Protein AF-A0A497E737-F1 (afdb_monomer_lite)

Secondary structure (DSSP, 8-state):
-----TTT----HHHHTTSSEEEE--SS--TTHHHHHHHHHHHHHTT-EEEE-TTSS-TTTT---SGGGSTTT-SEE-SSS-EEEEEEEB-S---SGGGTT---BEEEEEE--EE-TT-EEEEEBTTS-EEEEE-TTSSEEEE-S---TT----B-HHHHHHHHHHHTS-EEEEEE--SS--HHHHHHHHH-SEEEEE-TTTHHHHHTTS--SEEEEEESS-PPTT-SHHHHHHHHTT--EEEEESGGGT-HHHHTTTTEEE-SS----TT-EEE-TTSSTT--GGGTT-SS---TTHHHHHHHHT--EEEPTTPEEEEEETTTEEEEEE-TTSSEEE-TTSTT--STTHHHHHHHHHHHHS-GGGSTT-EEEEEEE-SSSS-EEEEEEEE--SS-SB-GGG-SS-TTEEEEEETTEEEEEESS-EE--TTT---EEEEESSS-SPPEEEEEEEEE-TT-BS--GGGEEEETTEEEE--TT-EE-TT-EEEEEEEETTS-SS--------------

Structure (mmCIF, N/CA/C/O backbone):
data_AF-A0A497E737-F1
#
_entry.id   AF-A0A497E737-F1
#
loop_
_atom_site.group_PDB
_atom_site.id
_atom_site.type_symbol
_atom_site.label_atom_id
_atom_site.label_alt_id
_atom_site.label_comp_id
_atom_site.label_asym_id
_atom_site.label_entity_id
_atom_site.label_seq_id
_atom_site.pdbx_PDB_ins_code
_atom_site.Cartn_x
_atom_site.Cartn_y
_atom_site.Cartn_z
_atom_site.occupancy
_atom_site.B_iso_or_equiv
_atom_site.auth_seq_id
_atom_site.auth_comp_id
_atom_site.auth_asym_id
_atom_site.auth_atom_id
_atom_site.pdbx_PDB_model_num
ATOM 1 N N . VAL A 1 1 ? 23.699 0.468 1.084 1.00 82.38 1 VAL A N 1
ATOM 2 C CA . VAL A 1 1 ? 23.969 -0.137 -0.242 1.00 82.38 1 VAL A CA 1
ATOM 3 C C . VAL A 1 1 ? 25.094 -1.130 -0.079 1.00 82.38 1 VAL A C 1
ATOM 5 O O . VAL A 1 1 ? 26.226 -0.714 0.157 1.00 82.38 1 VAL A O 1
ATOM 8 N N . ASP A 1 2 ? 24.768 -2.410 -0.197 1.00 92.19 2 ASP A N 1
ATOM 9 C CA . ASP A 1 2 ? 25.734 -3.503 -0.146 1.00 92.19 2 ASP A CA 1
ATOM 10 C C . ASP A 1 2 ? 25.898 -4.120 -1.536 1.00 92.19 2 ASP A C 1
ATOM 12 O O . ASP A 1 2 ? 24.985 -4.074 -2.358 1.00 92.19 2 ASP A O 1
ATOM 16 N N . TYR A 1 3 ? 27.074 -4.689 -1.807 1.00 91.81 3 TYR A N 1
ATOM 17 C CA . TYR A 1 3 ? 27.378 -5.335 -3.084 1.00 91.81 3 TYR A CA 1
ATOM 18 C C . TYR A 1 3 ? 27.614 -6.825 -2.882 1.00 91.81 3 TYR A C 1
ATOM 20 O O . TYR A 1 3 ? 28.436 -7.225 -2.054 1.00 91.81 3 TYR A O 1
ATOM 28 N N . TYR A 1 4 ? 26.954 -7.639 -3.705 1.00 94.50 4 TYR A N 1
ATOM 29 C CA . TYR A 1 4 ? 27.142 -9.083 -3.731 1.00 94.50 4 TYR A CA 1
ATOM 30 C C . TYR A 1 4 ? 27.588 -9.549 -5.120 1.00 94.50 4 TYR A C 1
ATOM 32 O O . TYR A 1 4 ? 26.910 -9.317 -6.119 1.00 94.50 4 TYR A O 1
ATOM 40 N N . ASP A 1 5 ? 28.721 -10.253 -5.188 1.00 94.19 5 ASP A N 1
ATOM 41 C CA . ASP A 1 5 ? 29.203 -10.864 -6.429 1.00 94.19 5 ASP A CA 1
ATOM 42 C C . ASP A 1 5 ? 28.562 -12.242 -6.638 1.00 94.19 5 ASP A C 1
ATOM 44 O O . ASP A 1 5 ? 28.997 -13.254 -6.082 1.00 94.19 5 ASP A O 1
ATOM 48 N N . THR A 1 6 ? 27.541 -12.292 -7.489 1.00 95.00 6 THR A N 1
ATOM 49 C CA . THR A 1 6 ? 26.784 -13.518 -7.789 1.00 95.00 6 THR A CA 1
ATOM 50 C C . THR A 1 6 ? 27.578 -14.562 -8.588 1.00 95.00 6 THR A C 1
ATOM 52 O O . THR A 1 6 ? 27.105 -15.677 -8.813 1.00 95.00 6 THR A O 1
ATOM 55 N N . ARG A 1 7 ? 28.820 -14.259 -8.991 1.00 94.19 7 ARG A N 1
ATOM 56 C CA . ARG A 1 7 ? 29.769 -15.231 -9.572 1.00 94.19 7 ARG A CA 1
ATOM 57 C C . ARG A 1 7 ? 30.532 -16.016 -8.506 1.00 94.19 7 ARG A C 1
ATOM 59 O O . ARG A 1 7 ? 31.161 -17.025 -8.819 1.00 94.19 7 ARG A O 1
ATOM 66 N N . ALA A 1 8 ? 30.541 -15.513 -7.272 1.00 96.38 8 ALA A N 1
ATOM 67 C CA . ALA A 1 8 ? 31.198 -16.149 -6.135 1.00 96.38 8 ALA A CA 1
ATOM 68 C C . ALA A 1 8 ? 30.223 -16.963 -5.267 1.00 96.38 8 ALA A C 1
ATOM 70 O O . ALA A 1 8 ? 30.666 -17.793 -4.471 1.00 96.38 8 ALA A O 1
ATOM 71 N N . GLY A 1 9 ? 28.916 -16.747 -5.423 1.00 97.06 9 GLY A N 1
ATOM 72 C CA . GLY A 1 9 ? 27.864 -17.483 -4.732 1.00 97.06 9 GLY A CA 1
ATOM 73 C C . GLY A 1 9 ? 26.470 -17.046 -5.172 1.00 97.06 9 GLY A C 1
ATOM 74 O O . GLY A 1 9 ? 26.323 -16.179 -6.029 1.00 97.06 9 GLY A O 1
ATOM 75 N N . THR A 1 10 ? 25.451 -17.647 -4.569 1.00 98.12 10 THR A N 1
ATOM 76 C CA . THR A 1 10 ? 24.046 -17.276 -4.764 1.00 98.12 10 THR A CA 1
ATOM 77 C C . THR A 1 10 ? 23.515 -16.721 -3.440 1.00 98.12 10 THR A C 1
ATOM 79 O O . THR A 1 10 ? 23.563 -17.452 -2.445 1.00 98.12 10 THR A O 1
ATOM 82 N N . PRO A 1 11 ? 23.039 -15.460 -3.382 1.00 97.94 11 PRO A N 1
ATOM 83 C CA . PRO A 1 11 ? 22.390 -14.910 -2.193 1.00 97.94 11 PRO A CA 1
ATOM 84 C C . PRO A 1 11 ? 21.222 -15.789 -1.746 1.00 97.94 11 PRO A C 1
ATOM 86 O O . PRO A 1 11 ? 20.427 -16.212 -2.581 1.00 97.94 11 PRO A O 1
ATOM 89 N N . SER A 1 12 ? 21.110 -16.067 -0.447 1.00 98.25 12 SER A N 1
ATOM 90 C CA . SER A 1 12 ? 19.926 -16.720 0.121 1.00 98.25 12 SER A CA 1
ATOM 91 C C . SER A 1 12 ? 18.750 -15.749 0.194 1.00 98.25 12 SER A C 1
ATOM 93 O O . SER A 1 12 ? 18.972 -14.552 0.350 1.00 98.25 12 SER A O 1
ATOM 95 N N . VAL A 1 13 ? 17.519 -16.266 0.215 1.00 97.31 13 VAL A N 1
ATOM 96 C CA . VAL A 1 13 ? 16.305 -15.461 0.456 1.00 97.31 13 VAL A CA 1
ATOM 97 C C . VAL A 1 13 ? 16.449 -14.620 1.724 1.00 97.31 13 VAL A C 1
ATOM 99 O O . VAL A 1 13 ? 16.401 -13.405 1.638 1.00 97.31 13 VAL A O 1
ATOM 102 N N . GLY A 1 14 ? 16.819 -15.232 2.856 1.00 95.75 14 GLY A N 1
ATOM 103 C CA . GLY A 1 14 ? 17.027 -14.506 4.118 1.00 95.75 14 GLY A CA 1
ATOM 104 C C . GLY A 1 14 ? 18.176 -13.487 4.123 1.00 95.75 14 GLY A C 1
ATOM 105 O O . GLY A 1 14 ? 18.347 -12.782 5.106 1.00 95.75 14 GLY A O 1
ATOM 106 N N . LEU A 1 15 ? 19.007 -13.426 3.071 1.00 97.19 15 LEU A N 1
ATOM 107 C CA . LEU A 1 15 ? 19.925 -12.297 2.875 1.00 97.19 15 LEU A CA 1
ATOM 108 C C . LEU A 1 15 ? 19.222 -11.183 2.098 1.00 97.19 15 LEU A C 1
ATOM 110 O O . LEU A 1 15 ? 19.346 -10.026 2.475 1.00 97.19 15 LEU A O 1
ATOM 114 N N . LEU A 1 16 ? 18.519 -11.543 1.021 1.00 97.44 16 LEU A N 1
ATOM 115 C CA . LEU A 1 16 ? 17.804 -10.614 0.146 1.00 97.44 16 LEU A CA 1
ATOM 116 C C . LEU A 1 16 ? 16.687 -9.871 0.887 1.00 97.44 16 LEU A C 1
ATOM 118 O O . LEU A 1 16 ? 16.553 -8.672 0.692 1.00 97.44 16 LEU A O 1
ATOM 122 N N . THR A 1 17 ? 15.970 -10.546 1.787 1.00 91.00 17 THR A N 1
ATOM 123 C CA . THR A 1 17 ? 14.879 -9.957 2.579 1.00 91.00 17 THR A CA 1
ATOM 124 C C . THR A 1 17 ? 15.349 -9.016 3.688 1.00 91.00 17 THR A C 1
ATOM 126 O O . THR A 1 17 ? 14.523 -8.364 4.304 1.00 91.00 17 THR A O 1
ATOM 129 N N . ASN A 1 18 ? 16.662 -8.889 3.933 1.00 93.12 18 ASN A N 1
ATOM 130 C CA . ASN A 1 18 ? 17.190 -7.828 4.807 1.00 93.12 18 ASN A CA 1
ATOM 131 C C . ASN A 1 18 ? 17.303 -6.473 4.085 1.00 93.12 18 ASN A C 1
ATOM 133 O O . ASN A 1 18 ? 17.855 -5.527 4.645 1.00 93.12 18 ASN A O 1
ATOM 137 N N . TYR A 1 19 ? 16.889 -6.401 2.819 1.00 92.62 19 TYR A N 1
ATOM 138 C CA . TYR A 1 19 ? 16.933 -5.194 2.010 1.00 92.62 19 TYR A CA 1
ATOM 139 C C . TYR A 1 19 ? 15.524 -4.848 1.534 1.00 92.62 19 TYR A C 1
ATOM 141 O O . TYR A 1 19 ? 14.823 -5.707 1.004 1.00 92.62 19 TYR A O 1
ATOM 149 N N . ASP A 1 20 ? 15.163 -3.568 1.622 1.00 83.25 20 ASP A N 1
ATOM 150 C CA . ASP A 1 20 ? 13.902 -3.047 1.068 1.00 83.25 20 ASP A CA 1
ATOM 151 C C . ASP A 1 20 ? 13.856 -3.206 -0.459 1.00 83.25 20 ASP A C 1
ATOM 153 O O . ASP A 1 20 ? 12.810 -3.422 -1.072 1.00 83.25 20 ASP A O 1
ATOM 157 N N . CYS A 1 21 ? 15.033 -3.109 -1.082 1.00 92.62 21 CYS A N 1
ATOM 158 C CA . CYS A 1 21 ? 15.204 -3.145 -2.520 1.00 92.62 21 CYS A CA 1
ATOM 159 C C . CYS A 1 21 ? 16.480 -3.890 -2.919 1.00 92.62 21 CYS A C 1
ATOM 161 O O . CYS A 1 21 ? 17.573 -3.624 -2.407 1.00 92.62 21 CYS A O 1
ATOM 163 N N . VAL A 1 22 ? 16.356 -4.773 -3.907 1.00 96.19 22 VAL A N 1
ATOM 164 C CA . VAL A 1 22 ? 17.465 -5.498 -4.526 1.00 96.19 22 VAL A CA 1
ATOM 165 C C . VAL A 1 22 ? 17.544 -5.132 -5.999 1.00 96.19 22 VAL A C 1
ATOM 167 O O . VAL A 1 22 ? 16.656 -5.447 -6.783 1.00 96.19 22 VAL A O 1
ATOM 170 N N . PHE A 1 23 ? 18.663 -4.535 -6.401 1.00 95.50 23 PHE A N 1
ATOM 171 C CA . PHE A 1 23 ? 18.994 -4.334 -7.807 1.00 95.50 23 PHE A CA 1
ATOM 172 C C . PHE A 1 23 ? 19.994 -5.388 -8.276 1.00 95.50 23 PHE A C 1
ATOM 174 O O . PHE A 1 23 ? 21.032 -5.600 -7.643 1.00 95.50 23 PHE A O 1
ATOM 181 N N . THR A 1 24 ? 19.712 -6.030 -9.407 1.00 94.69 24 THR A N 1
ATOM 182 C CA . THR A 1 24 ? 20.642 -6.971 -10.030 1.00 94.69 24 THR A CA 1
ATOM 183 C C . THR A 1 24 ? 20.811 -6.696 -11.511 1.00 94.69 24 THR A C 1
ATOM 185 O O . THR A 1 24 ? 19.857 -6.447 -12.228 1.00 94.69 24 THR A O 1
ATOM 188 N N . TRP A 1 25 ? 22.043 -6.777 -11.982 1.00 92.50 25 TRP A N 1
ATOM 189 C CA . TRP A 1 25 ? 22.425 -6.743 -13.387 1.00 92.50 25 TRP A CA 1
ATOM 190 C C . TRP A 1 25 ? 23.634 -7.664 -13.528 1.00 92.50 25 TRP A C 1
ATOM 192 O O . TRP A 1 25 ? 24.281 -8.000 -12.525 1.00 92.50 25 TRP A O 1
ATOM 202 N N . THR A 1 26 ? 23.983 -8.078 -14.748 1.00 87.19 26 THR A N 1
ATOM 203 C CA . THR A 1 26 ? 25.158 -8.940 -14.877 1.00 87.19 26 THR A CA 1
ATOM 204 C C . THR A 1 26 ? 25.861 -8.921 -16.229 1.00 87.19 26 THR A C 1
ATOM 206 O O . THR A 1 26 ? 25.315 -9.266 -17.260 1.00 87.19 26 THR A O 1
ATOM 209 N N . ASN A 1 27 ? 27.160 -8.646 -16.256 1.00 86.94 27 ASN A N 1
ATOM 210 C CA . ASN A 1 27 ? 27.969 -8.865 -17.464 1.00 86.94 27 ASN A CA 1
ATOM 211 C C . ASN A 1 27 ? 28.651 -10.246 -17.496 1.00 86.94 27 ASN A C 1
ATOM 213 O O . ASN A 1 27 ? 29.521 -10.487 -18.334 1.00 86.94 27 ASN A O 1
ATOM 217 N N . SER A 1 28 ? 28.304 -11.142 -16.569 1.00 89.69 28 SER A N 1
ATOM 218 C CA . SER A 1 28 ? 28.937 -12.453 -16.382 1.00 89.69 28 SER A CA 1
ATOM 219 C C . SER A 1 28 ? 27.913 -13.524 -15.980 1.00 89.69 28 SER A C 1
ATOM 221 O O . SER A 1 28 ? 26.851 -13.223 -15.456 1.00 89.69 28 SER A O 1
ATOM 223 N N . ALA A 1 29 ? 28.218 -14.806 -16.164 1.00 92.50 29 ALA A N 1
ATOM 224 C CA . ALA A 1 29 ? 27.317 -15.856 -15.688 1.00 92.50 29 ALA A CA 1
ATOM 225 C C . ALA A 1 29 ? 27.210 -15.850 -14.149 1.00 92.50 29 ALA A C 1
ATOM 227 O O . ALA A 1 29 ? 28.235 -15.834 -13.460 1.00 92.50 29 ALA A O 1
ATOM 228 N N . HIS A 1 30 ? 25.985 -15.915 -13.621 1.00 93.88 30 HIS A N 1
ATOM 229 C CA . HIS A 1 30 ? 25.747 -16.214 -12.208 1.00 93.88 30 HIS A CA 1
ATOM 230 C C . HIS A 1 30 ? 26.263 -17.620 -11.864 1.00 93.88 30 HIS A C 1
ATOM 232 O O . HIS A 1 30 ? 26.249 -18.517 -12.710 1.00 93.88 30 HIS A O 1
ATOM 238 N N . THR A 1 31 ? 26.674 -17.833 -10.610 1.00 96.44 31 THR A N 1
ATOM 239 C CA . THR A 1 31 ? 27.094 -19.158 -10.111 1.00 96.44 31 THR A CA 1
ATOM 240 C C . THR A 1 31 ? 25.985 -20.190 -10.304 1.00 96.44 31 THR A C 1
ATOM 242 O O . THR A 1 31 ? 26.241 -21.298 -10.772 1.00 96.44 31 THR A O 1
ATOM 245 N N . ASP A 1 32 ? 24.752 -19.797 -9.976 1.00 97.06 32 ASP A N 1
ATOM 246 C CA . ASP A 1 32 ? 23.532 -20.547 -10.249 1.00 97.06 32 ASP A CA 1
ATOM 247 C C . ASP A 1 32 ? 22.407 -19.562 -10.591 1.00 97.06 32 ASP A C 1
ATOM 249 O O . ASP A 1 32 ? 21.773 -18.981 -9.709 1.00 97.06 32 ASP A O 1
ATOM 253 N N . ALA A 1 33 ? 22.196 -19.338 -11.890 1.00 96.69 33 ALA A N 1
ATOM 254 C CA . ALA A 1 33 ? 21.206 -18.384 -12.386 1.00 96.69 33 ALA A CA 1
ATOM 255 C C . ALA A 1 33 ? 19.761 -18.794 -12.068 1.00 96.69 33 ALA A C 1
ATOM 257 O O . ALA A 1 33 ? 18.904 -17.924 -11.945 1.00 96.69 33 ALA A O 1
ATOM 258 N N . THR A 1 34 ? 19.480 -20.099 -11.950 1.00 97.50 34 THR A N 1
ATOM 259 C CA . THR A 1 34 ? 18.123 -20.575 -11.639 1.00 97.50 34 THR A CA 1
ATOM 260 C C . THR A 1 34 ? 17.844 -20.397 -10.158 1.00 97.50 34 THR A C 1
ATOM 262 O O . THR A 1 34 ? 16.866 -19.748 -9.813 1.00 97.50 34 THR A O 1
ATOM 265 N N . ALA A 1 35 ? 18.742 -20.872 -9.289 1.00 98.25 35 ALA A N 1
ATOM 266 C CA . ALA A 1 35 ? 18.574 -20.703 -7.849 1.00 98.25 35 ALA A CA 1
ATOM 267 C C . ALA A 1 35 ? 18.554 -19.223 -7.444 1.00 98.25 35 ALA A C 1
ATOM 269 O O . ALA A 1 35 ? 17.785 -18.843 -6.570 1.00 98.25 35 ALA A O 1
ATOM 270 N N . PHE A 1 36 ? 19.364 -18.369 -8.083 1.00 98.25 36 PHE A N 1
ATOM 271 C CA . PHE A 1 36 ? 19.331 -16.939 -7.781 1.00 98.25 36 PHE A CA 1
ATOM 272 C C . PHE A 1 36 ? 17.995 -16.300 -8.168 1.00 98.25 36 PHE A C 1
ATOM 274 O O . PHE A 1 36 ? 17.425 -15.568 -7.366 1.00 98.25 36 PHE A O 1
ATOM 281 N N . GLY A 1 37 ? 17.464 -16.601 -9.355 1.00 98.38 37 GLY A N 1
ATOM 282 C CA . GLY A 1 37 ? 16.172 -16.054 -9.747 1.00 98.38 37 GLY A CA 1
ATOM 283 C C . GLY A 1 37 ? 14.982 -16.670 -9.012 1.00 98.38 37 GLY A C 1
ATOM 284 O O . GLY A 1 37 ? 13.986 -15.988 -8.807 1.00 98.38 37 GLY A O 1
ATOM 285 N N . ASP A 1 38 ? 15.075 -17.911 -8.540 1.00 98.56 38 ASP A N 1
ATOM 286 C CA . ASP A 1 38 ? 14.069 -18.459 -7.625 1.00 98.56 38 ASP A CA 1
ATOM 287 C C . ASP A 1 38 ? 14.107 -17.739 -6.268 1.00 98.56 38 ASP A C 1
ATOM 289 O O . ASP A 1 38 ? 13.050 -17.366 -5.766 1.00 98.56 38 ASP A O 1
ATOM 293 N N . ASN A 1 39 ? 15.302 -17.446 -5.735 1.00 98.62 39 ASN A N 1
ATOM 294 C CA . ASN A 1 39 ? 15.455 -16.704 -4.481 1.00 98.62 39 ASN A CA 1
ATOM 295 C C . ASN A 1 39 ? 14.997 -15.239 -4.588 1.00 98.62 39 ASN A C 1
ATOM 297 O O . ASN A 1 39 ? 14.500 -14.690 -3.612 1.00 98.62 39 ASN A O 1
ATOM 301 N N . LEU A 1 40 ? 15.175 -14.593 -5.747 1.00 98.44 40 LEU A N 1
ATOM 302 C CA . LEU A 1 40 ? 14.637 -13.250 -5.993 1.00 98.44 40 LEU A CA 1
ATOM 303 C C . LEU A 1 40 ? 13.108 -13.262 -6.027 1.00 98.44 40 LEU A C 1
ATOM 305 O O . LEU A 1 40 ? 12.492 -12.368 -5.463 1.00 98.44 40 LEU A O 1
ATOM 309 N N . ALA A 1 41 ? 12.500 -14.275 -6.651 1.00 97.94 41 ALA A N 1
ATOM 310 C CA . ALA A 1 41 ? 11.048 -14.430 -6.640 1.00 97.94 41 ALA A CA 1
ATOM 311 C C . ALA A 1 41 ? 10.518 -14.669 -5.217 1.00 97.94 41 ALA A C 1
ATOM 313 O O . ALA A 1 41 ? 9.552 -14.028 -4.828 1.00 97.94 41 ALA A O 1
ATOM 314 N N . ASP A 1 42 ? 11.188 -15.510 -4.419 1.00 96.56 42 ASP A N 1
ATOM 315 C CA . ASP A 1 42 ? 10.855 -15.688 -2.997 1.00 96.56 42 ASP A CA 1
ATOM 316 C C . ASP A 1 42 ? 10.991 -14.385 -2.195 1.00 96.56 42 ASP A C 1
ATOM 318 O O . ASP A 1 42 ? 10.183 -14.120 -1.313 1.00 96.56 42 ASP A O 1
ATOM 322 N N . ALA A 1 43 ? 11.996 -13.558 -2.493 1.00 95.62 43 ALA A N 1
ATOM 323 C CA . ALA A 1 43 ? 12.146 -12.258 -1.844 1.00 95.62 43 ALA A CA 1
ATOM 324 C C . ALA A 1 43 ? 11.001 -11.300 -2.221 1.00 95.62 43 ALA A C 1
ATOM 326 O O . ALA A 1 43 ? 10.470 -10.625 -1.348 1.00 95.62 43 ALA A O 1
ATOM 327 N N . VAL A 1 44 ? 10.572 -11.288 -3.490 1.00 93.50 44 VAL A N 1
ATOM 328 C CA . VAL A 1 44 ? 9.383 -10.538 -3.942 1.00 93.50 44 VAL A CA 1
ATOM 329 C C . VAL A 1 44 ? 8.114 -11.025 -3.244 1.00 93.50 44 VAL A C 1
ATOM 331 O O . VAL A 1 44 ? 7.312 -10.210 -2.785 1.00 93.50 44 VAL A O 1
ATOM 334 N N . ASP A 1 45 ? 7.946 -12.345 -3.125 1.00 86.62 45 ASP A N 1
ATOM 335 C CA . ASP A 1 45 ? 6.828 -12.956 -2.398 1.00 86.62 45 ASP A CA 1
ATOM 336 C C . ASP A 1 45 ? 6.826 -12.521 -0.917 1.00 86.62 45 ASP A C 1
ATOM 338 O O . ASP A 1 45 ? 5.759 -12.329 -0.337 1.00 86.62 45 ASP A O 1
ATOM 342 N N . ALA A 1 46 ? 8.011 -12.299 -0.338 1.00 79.94 46 ALA A N 1
ATOM 343 C CA . ALA A 1 46 ? 8.228 -11.783 1.015 1.00 79.94 46 ALA A CA 1
ATOM 344 C C . ALA A 1 46 ? 8.252 -10.239 1.114 1.00 79.94 46 ALA A C 1
ATOM 346 O O . ALA A 1 46 ? 8.617 -9.696 2.153 1.00 79.94 46 ALA A O 1
ATOM 347 N N . GLY A 1 47 ? 7.883 -9.517 0.050 1.00 81.75 47 GLY A N 1
ATOM 348 C CA . GLY A 1 47 ? 7.728 -8.056 0.064 1.00 81.75 47 GLY A CA 1
ATOM 349 C C . GLY A 1 47 ? 8.957 -7.238 -0.349 1.00 81.75 47 GLY A C 1
ATOM 350 O O . GLY A 1 47 ? 8.864 -6.015 -0.414 1.00 81.75 47 GLY A O 1
ATOM 351 N N . THR A 1 48 ? 10.089 -7.861 -0.688 1.00 87.06 48 THR A N 1
ATOM 352 C CA . THR A 1 48 ? 11.261 -7.142 -1.214 1.00 87.06 48 THR A CA 1
ATOM 353 C C . THR A 1 48 ? 11.004 -6.633 -2.631 1.00 87.06 48 THR A C 1
ATOM 355 O O . THR A 1 48 ? 10.639 -7.400 -3.522 1.00 87.06 48 THR A O 1
ATOM 358 N N . THR A 1 49 ? 11.304 -5.359 -2.890 1.00 91.62 49 THR A N 1
ATOM 359 C CA . THR A 1 49 ? 11.288 -4.827 -4.260 1.00 91.62 49 THR A CA 1
ATOM 360 C C . THR A 1 49 ? 12.508 -5.328 -5.033 1.00 91.62 49 THR A C 1
ATOM 362 O O . THR A 1 49 ? 13.647 -5.174 -4.590 1.00 91.62 49 THR A O 1
ATOM 365 N N . VAL A 1 50 ? 12.307 -5.905 -6.218 1.00 96.25 50 VAL A N 1
ATOM 366 C CA . VAL A 1 50 ? 13.393 -6.387 -7.083 1.00 96.25 50 VAL A CA 1
ATOM 367 C C . VAL A 1 50 ? 13.447 -5.595 -8.383 1.00 96.25 50 VAL A C 1
ATOM 369 O O . VAL A 1 50 ? 12.495 -5.535 -9.156 1.00 96.25 50 VAL A O 1
ATOM 372 N N . ILE A 1 51 ? 14.615 -5.037 -8.676 1.00 96.38 51 ILE A N 1
ATOM 373 C CA . ILE A 1 51 ? 14.891 -4.333 -9.924 1.00 96.38 51 ILE A CA 1
ATOM 374 C C . ILE A 1 51 ? 15.874 -5.171 -10.733 1.00 96.38 51 ILE A C 1
ATOM 376 O O . ILE A 1 51 ? 17.015 -5.416 -10.332 1.00 96.38 51 ILE A O 1
ATOM 380 N N . LEU A 1 52 ? 15.423 -5.612 -11.898 1.00 96.62 52 LEU A N 1
ATOM 381 C CA . LEU A 1 52 ? 16.227 -6.309 -12.885 1.00 96.62 52 LEU A CA 1
ATOM 382 C C . LEU A 1 52 ? 16.887 -5.283 -13.810 1.00 96.62 52 LEU A C 1
ATOM 384 O O . LEU A 1 52 ? 16.250 -4.354 -14.294 1.00 96.62 52 LEU A O 1
ATOM 388 N N . GLY A 1 53 ? 18.176 -5.441 -14.048 1.00 94.94 53 GLY A N 1
ATOM 389 C CA . GLY A 1 53 ? 18.980 -4.599 -14.922 1.00 94.94 53 GLY A CA 1
ATOM 390 C C . GLY A 1 53 ? 19.386 -5.326 -16.200 1.00 94.94 53 GLY A C 1
ATOM 391 O O . GLY A 1 53 ? 19.069 -6.511 -16.370 1.00 94.94 53 GLY A O 1
ATOM 392 N N . PRO A 1 54 ? 20.138 -4.658 -17.092 1.00 93.44 54 PRO A N 1
ATOM 393 C CA . PRO A 1 54 ? 20.566 -5.233 -18.357 1.00 93.44 54 PRO A CA 1
ATOM 394 C C . PRO A 1 54 ? 21.297 -6.554 -18.180 1.00 93.44 54 PRO A C 1
ATOM 396 O O . PRO A 1 54 ? 21.959 -6.807 -17.165 1.00 93.44 54 PRO A O 1
ATOM 399 N N . PHE A 1 55 ? 21.192 -7.367 -19.224 1.00 93.38 55 PHE A N 1
ATOM 400 C CA . PHE A 1 55 ? 21.682 -8.728 -19.341 1.00 93.38 55 PHE A CA 1
ATOM 401 C C . PHE A 1 55 ? 20.957 -9.777 -18.496 1.00 93.38 55 PHE A C 1
ATOM 403 O O . PHE A 1 55 ? 21.222 -10.967 -18.679 1.00 93.38 55 PHE A O 1
ATOM 410 N N . SER A 1 56 ? 19.996 -9.394 -17.650 1.00 93.81 56 SER A N 1
ATOM 411 C CA . SER A 1 56 ? 19.162 -10.360 -16.923 1.00 93.81 56 SER A CA 1
ATOM 412 C C . SER A 1 56 ? 18.310 -11.203 -17.882 1.00 93.81 56 SER A C 1
ATOM 414 O O . SER A 1 56 ? 18.057 -12.374 -17.611 1.00 93.81 56 SER A O 1
ATOM 416 N N . THR A 1 57 ? 17.941 -10.656 -19.048 1.00 90.38 57 THR A N 1
ATOM 417 C CA . THR A 1 57 ? 17.220 -11.377 -20.119 1.00 90.38 57 THR A CA 1
ATOM 418 C C . THR A 1 57 ? 18.130 -11.875 -21.256 1.00 90.38 57 THR A C 1
ATOM 420 O O . THR A 1 57 ? 17.672 -12.570 -22.169 1.00 90.38 57 THR A O 1
ATOM 423 N N . TYR A 1 58 ? 19.429 -11.556 -21.216 1.00 82.94 58 TYR A N 1
ATOM 424 C CA . TYR A 1 58 ? 20.363 -11.786 -22.320 1.00 82.94 58 TYR A CA 1
ATOM 425 C C . TYR A 1 58 ? 20.834 -13.238 -22.424 1.00 82.94 58 TYR A C 1
ATOM 427 O O . TYR A 1 58 ? 21.679 -13.725 -21.668 1.00 82.94 58 TYR A O 1
ATOM 435 N N . THR A 1 59 ? 20.336 -13.943 -23.435 1.00 79.56 59 THR A N 1
ATOM 436 C CA . THR A 1 59 ? 20.501 -15.402 -23.551 1.00 79.56 59 THR A CA 1
ATOM 437 C C . THR A 1 59 ? 21.919 -15.882 -23.892 1.00 79.56 59 THR A C 1
ATOM 439 O O . THR A 1 59 ? 22.179 -17.085 -23.827 1.00 79.56 59 THR A O 1
ATOM 442 N N . GLN A 1 60 ? 22.876 -14.997 -24.215 1.00 80.50 60 GLN A N 1
ATOM 443 C CA . GLN A 1 60 ? 24.259 -15.399 -24.530 1.00 80.50 60 GLN A CA 1
ATOM 444 C C . GLN A 1 60 ? 25.158 -15.467 -23.283 1.00 80.50 60 GLN A C 1
ATOM 446 O O . GLN A 1 60 ? 26.243 -14.890 -23.237 1.00 80.50 60 GLN A O 1
ATOM 451 N N . GLY A 1 61 ? 24.713 -16.236 -22.287 1.00 76.50 61 GLY A N 1
ATOM 452 C CA . GLY A 1 61 ? 25.561 -16.770 -21.215 1.00 76.50 61 GLY A CA 1
ATOM 453 C C . GLY A 1 61 ? 25.476 -16.076 -19.857 1.00 76.50 61 GLY A C 1
ATOM 454 O O . GLY A 1 61 ? 25.871 -16.698 -18.875 1.00 76.50 61 GLY A O 1
ATOM 455 N N . SER A 1 62 ? 24.943 -14.857 -19.783 1.00 83.75 62 SER A N 1
ATOM 456 C CA . SER A 1 62 ? 24.822 -14.117 -18.516 1.00 83.75 62 SER A CA 1
ATOM 457 C C . SER A 1 62 ? 23.385 -14.007 -18.000 1.00 83.75 62 SER A C 1
ATOM 459 O O . SER A 1 62 ? 23.207 -13.514 -16.899 1.00 83.75 62 SER A O 1
ATOM 461 N N . ALA A 1 63 ? 22.379 -14.493 -18.738 1.00 91.50 63 ALA A N 1
ATOM 462 C CA . ALA A 1 63 ? 20.979 -14.405 -18.324 1.00 91.50 63 ALA A CA 1
ATOM 463 C C . ALA A 1 63 ? 20.718 -14.958 -16.918 1.00 91.50 63 ALA A C 1
ATOM 465 O O . ALA A 1 63 ? 21.222 -16.016 -16.521 1.00 91.50 63 ALA A O 1
ATOM 466 N N . LEU A 1 64 ? 19.815 -14.271 -16.229 1.00 95.25 64 LEU A N 1
ATOM 467 C CA . LEU A 1 64 ? 19.105 -14.793 -15.079 1.00 95.25 64 LEU A CA 1
ATOM 468 C C . LEU A 1 64 ? 18.115 -15.882 -15.542 1.00 95.25 64 LEU A C 1
ATOM 470 O O . LEU A 1 64 ? 17.788 -16.015 -16.724 1.00 95.25 64 LEU A O 1
ATOM 474 N N . SER A 1 65 ? 17.673 -16.747 -14.637 1.00 96.12 65 SER A N 1
ATOM 475 C CA . SER A 1 65 ? 16.708 -17.821 -14.922 1.00 96.12 65 SER A CA 1
ATOM 476 C C . SER A 1 65 ? 15.785 -18.015 -13.715 1.00 96.12 65 SER A C 1
ATOM 478 O O . SER A 1 65 ? 15.831 -17.217 -12.793 1.00 96.12 65 SER A O 1
ATOM 480 N N . GLY A 1 66 ? 14.933 -19.043 -13.704 1.00 97.00 66 GLY A N 1
ATOM 481 C CA . GLY A 1 66 ? 14.036 -19.314 -12.571 1.00 97.00 66 GLY A CA 1
ATOM 482 C C . GLY A 1 66 ? 12.724 -18.523 -12.607 1.00 97.00 66 GLY A C 1
ATOM 483 O O . GLY A 1 66 ? 12.354 -17.951 -13.638 1.00 97.00 66 GLY A O 1
ATOM 484 N N . ARG A 1 67 ? 11.992 -18.533 -11.486 1.00 98.00 67 ARG A N 1
ATOM 485 C CA . ARG A 1 67 ? 10.645 -17.947 -11.359 1.00 98.00 67 ARG A CA 1
ATOM 486 C C . ARG A 1 67 ? 10.605 -16.451 -11.626 1.00 98.00 67 ARG A C 1
ATOM 488 O O . ARG A 1 67 ? 9.662 -16.012 -12.286 1.00 98.00 67 ARG A O 1
ATOM 495 N N . ILE A 1 68 ? 11.630 -15.699 -11.214 1.00 97.69 68 ILE A N 1
ATOM 496 C CA . ILE A 1 68 ? 11.680 -14.244 -11.426 1.00 97.69 68 ILE A CA 1
ATOM 497 C C . ILE A 1 68 ? 11.586 -13.864 -12.911 1.00 97.69 68 ILE A C 1
ATOM 499 O O . ILE A 1 68 ? 11.102 -12.790 -13.230 1.00 97.69 68 ILE A O 1
ATOM 503 N N . MET A 1 69 ? 11.982 -14.756 -13.831 1.00 97.00 69 MET A N 1
ATOM 504 C CA . MET A 1 69 ? 11.920 -14.530 -15.284 1.00 97.00 69 MET A CA 1
ATOM 505 C C . MET A 1 69 ? 10.589 -14.968 -15.924 1.00 97.00 69 MET A C 1
ATOM 507 O O . MET A 1 69 ? 10.464 -14.982 -17.149 1.00 97.00 69 MET A O 1
ATOM 511 N N . THR A 1 70 ? 9.596 -15.375 -15.129 1.00 95.88 70 THR A N 1
ATOM 512 C CA . THR A 1 70 ? 8.257 -15.751 -15.613 1.00 95.88 70 THR A CA 1
ATOM 513 C C . THR A 1 70 ? 7.306 -14.557 -15.605 1.00 95.88 70 THR A C 1
ATOM 515 O O . THR A 1 70 ? 7.558 -13.558 -14.939 1.00 95.88 70 THR A O 1
ATOM 518 N N . SER A 1 71 ? 6.173 -14.670 -16.304 1.00 90.12 71 SER A N 1
ATOM 519 C CA . SER A 1 71 ? 5.183 -13.590 -16.415 1.00 90.12 71 SER A CA 1
ATOM 520 C C . SER A 1 71 ? 4.506 -13.195 -15.099 1.00 90.12 71 SER A C 1
ATOM 522 O O . SER A 1 71 ? 3.799 -12.197 -15.088 1.00 90.12 71 SER A O 1
ATOM 524 N N . GLY A 1 72 ? 4.667 -13.988 -14.033 1.00 84.19 72 GLY A N 1
ATOM 525 C CA . GLY A 1 72 ? 4.186 -13.637 -12.695 1.00 84.19 72 GLY A CA 1
ATOM 526 C C . GLY A 1 72 ? 5.099 -12.662 -11.947 1.00 84.19 72 GLY A C 1
ATOM 527 O O . GLY A 1 72 ? 4.672 -12.126 -10.939 1.00 84.19 72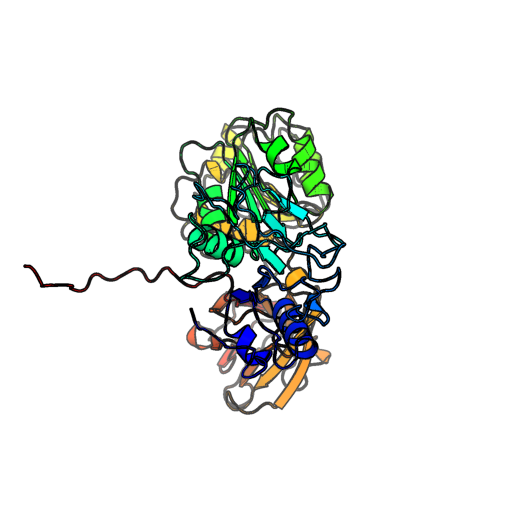 GLY A O 1
ATOM 528 N N . TYR A 1 73 ? 6.326 -12.435 -12.435 1.00 94.44 73 TYR A N 1
ATOM 529 C CA . TYR A 1 73 ? 7.311 -11.567 -11.783 1.00 94.44 73 TYR A CA 1
ATOM 530 C C . TYR A 1 73 ? 7.958 -10.603 -12.779 1.00 94.44 73 TYR A C 1
ATOM 532 O O . TYR A 1 73 ? 7.854 -9.395 -12.627 1.00 94.44 73 TYR A O 1
ATOM 540 N N . SER A 1 74 ? 8.572 -11.084 -13.865 1.00 96.50 74 SER A N 1
ATOM 541 C CA . SER A 1 74 ? 9.254 -10.185 -14.803 1.00 96.50 74 SER A CA 1
ATOM 542 C C . SER A 1 74 ? 8.258 -9.409 -15.669 1.00 96.50 74 SER A C 1
ATOM 544 O O . SER A 1 74 ? 7.406 -10.041 -16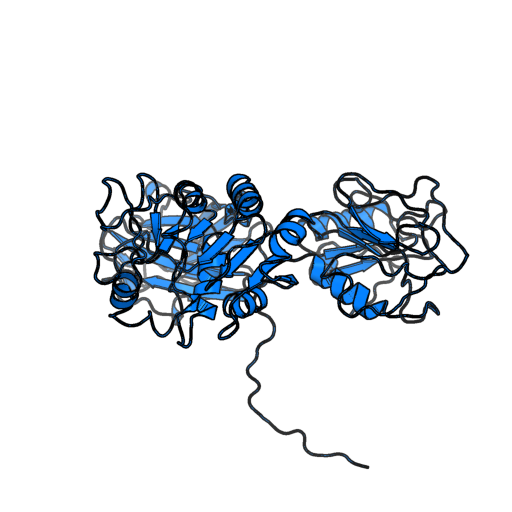.303 1.00 96.50 74 SER A O 1
ATOM 546 N N . PRO A 1 75 ? 8.384 -8.073 -15.780 1.00 95.38 75 PRO A N 1
ATOM 547 C CA . PRO A 1 75 ? 7.520 -7.279 -16.651 1.00 95.38 75 PRO A CA 1
ATOM 548 C C . PRO A 1 75 ? 7.905 -7.379 -18.133 1.00 95.38 75 PRO A C 1
ATOM 550 O O . PRO A 1 75 ? 7.172 -6.920 -19.009 1.00 95.38 75 PRO A O 1
ATOM 553 N N . VAL A 1 76 ? 9.064 -7.965 -18.439 1.00 97.56 76 VAL A N 1
ATOM 554 C CA . VAL A 1 76 ? 9.614 -8.048 -19.793 1.00 97.56 76 VAL A CA 1
ATOM 555 C C . VAL A 1 76 ? 10.236 -9.410 -20.060 1.00 97.56 76 VAL A C 1
ATOM 557 O O . VAL A 1 76 ? 10.537 -10.194 -19.165 1.00 97.56 76 VAL A O 1
ATOM 560 N N . TYR A 1 77 ? 10.468 -9.685 -21.333 1.00 96.06 77 TYR A N 1
ATOM 561 C CA . TYR A 1 77 ? 11.361 -10.736 -21.795 1.00 96.06 77 TYR A CA 1
ATOM 562 C C . TYR A 1 77 ? 12.175 -10.210 -22.976 1.00 96.06 77 TYR A C 1
ATOM 564 O O . TYR A 1 77 ? 11.809 -9.198 -23.573 1.00 96.06 77 TYR A O 1
ATOM 572 N N . SER A 1 78 ? 13.251 -10.908 -23.349 1.00 94.88 78 SER A N 1
ATOM 573 C CA . SER A 1 78 ? 13.983 -10.602 -24.581 1.00 94.88 78 SER A CA 1
ATOM 574 C C . SER A 1 78 ? 13.569 -11.553 -25.710 1.00 94.88 78 SER A C 1
ATOM 576 O O . SER A 1 78 ? 13.914 -12.738 -25.659 1.00 94.88 78 SER A O 1
ATOM 578 N N . PRO A 1 79 ? 12.842 -11.089 -26.749 1.00 93.38 79 PRO A N 1
ATOM 579 C CA . PRO A 1 79 ? 12.370 -11.966 -27.824 1.00 93.38 79 PRO A CA 1
ATOM 580 C C . PRO A 1 79 ? 13.498 -12.568 -28.661 1.00 93.38 79 PRO A C 1
ATOM 582 O O . PRO A 1 79 ? 13.390 -13.699 -29.137 1.00 93.38 79 PRO A O 1
ATOM 585 N N . SER A 1 80 ? 14.563 -11.798 -28.873 1.00 91.56 80 SER A N 1
ATOM 586 C CA . SER A 1 80 ? 15.750 -12.209 -29.623 1.00 91.56 80 SER A CA 1
ATOM 587 C C . SER A 1 80 ? 16.829 -12.806 -28.721 1.00 91.56 80 SER A C 1
ATOM 589 O O . SER A 1 80 ? 17.743 -13.467 -29.221 1.00 91.56 80 SER A O 1
ATOM 591 N N . GLY A 1 81 ? 16.746 -12.556 -27.409 1.00 89.38 81 GLY A N 1
ATOM 592 C CA . GLY A 1 81 ? 17.833 -12.800 -26.471 1.00 89.38 81 GLY A CA 1
ATOM 593 C C . GLY A 1 81 ? 19.073 -11.945 -26.759 1.00 89.38 81 GLY A C 1
ATOM 594 O O . GLY A 1 81 ? 20.177 -12.372 -26.406 1.00 89.38 81 GLY A O 1
ATOM 595 N N . GLY A 1 82 ? 18.895 -10.823 -27.469 1.00 92.75 82 GLY A N 1
ATOM 596 C CA . GLY A 1 82 ? 19.920 -9.889 -27.932 1.00 92.75 82 GLY A CA 1
ATOM 597 C C . GLY A 1 82 ? 20.104 -8.674 -27.019 1.00 92.75 82 GLY A C 1
ATOM 598 O O . GLY A 1 82 ? 19.478 -8.561 -25.968 1.00 92.75 82 GLY A O 1
ATOM 599 N N . ASN A 1 83 ? 21.007 -7.781 -27.421 1.00 93.06 83 ASN A N 1
ATOM 600 C CA . ASN A 1 83 ? 21.356 -6.570 -26.684 1.00 93.06 83 ASN A CA 1
ATOM 601 C C . ASN A 1 83 ? 21.812 -5.489 -27.678 1.00 93.06 83 ASN A C 1
ATOM 603 O O . ASN A 1 83 ? 22.442 -5.786 -28.701 1.00 93.06 83 ASN A O 1
ATOM 607 N N . HIS A 1 84 ? 21.512 -4.238 -27.363 1.00 94.00 84 HIS A N 1
ATOM 608 C CA . HIS A 1 84 ? 21.986 -3.061 -28.068 1.00 94.00 84 HIS A CA 1
ATOM 609 C C . HIS A 1 84 ? 23.426 -2.745 -27.669 1.00 94.00 84 HIS A C 1
ATOM 611 O O . HIS A 1 84 ? 23.799 -2.795 -26.507 1.00 94.00 84 HIS A O 1
ATOM 617 N N . PHE A 1 85 ? 24.237 -2.355 -28.650 1.00 92.62 85 PHE A N 1
ATOM 618 C CA . PHE A 1 85 ? 25.626 -1.919 -28.431 1.00 92.62 85 PHE A CA 1
ATOM 619 C C . PHE A 1 85 ? 25.864 -0.498 -28.948 1.00 92.62 85 PHE A C 1
ATOM 621 O O . PHE A 1 85 ? 26.977 -0.132 -29.330 1.00 92.62 85 PHE A O 1
ATOM 628 N N . THR A 1 86 ? 24.792 0.285 -29.056 1.00 95.00 86 THR A N 1
ATOM 629 C CA . THR A 1 86 ? 24.818 1.669 -29.531 1.00 95.00 86 THR A CA 1
ATOM 630 C C . THR A 1 86 ? 24.100 2.546 -28.507 1.00 95.00 86 THR A C 1
ATOM 632 O O . THR A 1 86 ? 23.014 2.157 -28.065 1.00 95.00 86 THR A O 1
ATOM 635 N N . PRO A 1 87 ? 24.679 3.707 -28.138 1.00 95.12 87 PRO A N 1
ATOM 636 C CA . PRO A 1 87 ? 24.047 4.622 -27.199 1.00 95.12 87 PRO A CA 1
ATOM 637 C C . PRO A 1 87 ? 22.689 5.112 -27.698 1.00 95.12 87 PRO A C 1
ATOM 639 O O . PRO A 1 87 ? 22.528 5.404 -28.886 1.00 95.12 87 PRO A O 1
ATOM 642 N N . SER A 1 88 ? 21.742 5.237 -26.776 1.00 97.50 88 SER A N 1
ATOM 643 C CA . SER A 1 88 ? 20.449 5.875 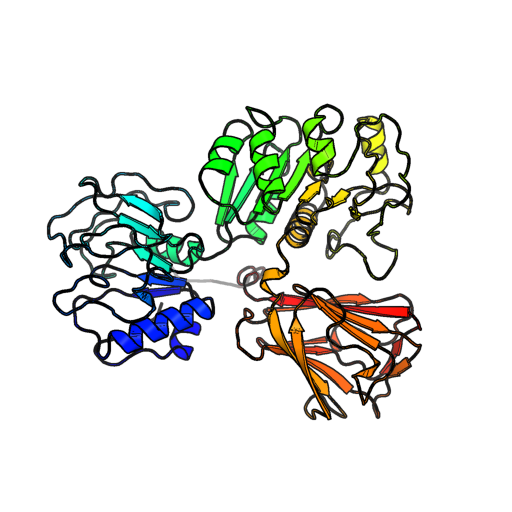-27.003 1.00 97.50 88 SER A CA 1
ATOM 644 C C . SER A 1 88 ? 20.049 6.615 -25.734 1.00 97.50 88 SER A C 1
ATOM 646 O O . SER A 1 88 ? 20.180 6.083 -24.628 1.00 97.50 88 SER A O 1
ATOM 648 N N . THR A 1 89 ? 19.615 7.861 -25.886 1.00 97.75 89 THR A N 1
ATOM 649 C CA . THR A 1 89 ? 19.144 8.678 -24.768 1.00 97.75 89 THR A CA 1
ATOM 650 C C . THR A 1 89 ? 17.702 8.328 -24.445 1.00 97.75 89 THR A C 1
ATOM 652 O O . THR A 1 89 ? 16.939 7.928 -25.328 1.00 97.75 89 THR A O 1
ATOM 655 N N . TRP A 1 90 ? 17.322 8.519 -23.190 1.00 97.75 90 TRP A N 1
ATOM 656 C CA . TRP A 1 90 ? 15.928 8.566 -22.777 1.00 97.75 90 TRP A CA 1
ATOM 657 C C . TRP A 1 90 ? 15.105 9.479 -23.701 1.00 97.75 90 TRP A C 1
ATOM 659 O O . TRP A 1 90 ? 15.577 10.546 -24.111 1.00 97.75 90 TRP A O 1
ATOM 669 N N . ALA A 1 91 ? 13.894 9.055 -24.059 1.00 97.50 91 ALA A N 1
ATOM 670 C CA . ALA A 1 91 ? 13.007 9.796 -24.951 1.00 97.50 91 ALA A CA 1
ATOM 671 C C . ALA A 1 91 ? 12.302 10.985 -24.270 1.00 97.50 91 ALA A C 1
ATOM 673 O O . ALA A 1 91 ? 11.653 11.775 -24.960 1.00 97.50 91 ALA A O 1
ATOM 674 N N . GLY A 1 92 ? 12.452 11.142 -22.949 1.00 93.56 92 GLY A N 1
ATOM 675 C CA . GLY A 1 92 ? 11.747 12.160 -22.167 1.00 93.56 92 GLY A CA 1
ATOM 676 C C . GLY A 1 92 ? 10.302 11.774 -21.831 1.00 93.56 92 GLY A C 1
ATOM 677 O O . GLY A 1 92 ? 9.482 12.661 -21.601 1.00 93.56 92 GLY A O 1
ATOM 678 N N . ASP A 1 93 ? 9.974 10.479 -21.877 1.00 85.12 93 ASP A N 1
ATOM 679 C CA . ASP A 1 93 ? 8.693 9.876 -21.490 1.00 85.12 93 ASP A CA 1
ATOM 680 C C . ASP A 1 93 ? 8.804 9.089 -20.168 1.00 85.12 93 ASP A C 1
ATOM 682 O O . ASP A 1 93 ? 9.882 8.930 -19.623 1.00 85.12 93 ASP A O 1
ATOM 686 N N . GLY A 1 94 ? 7.703 8.617 -19.598 1.00 78.94 94 GLY A N 1
ATOM 687 C CA . GLY A 1 94 ? 7.696 8.116 -18.218 1.00 78.94 94 GLY A CA 1
ATOM 688 C C . GLY A 1 94 ? 6.563 8.754 -17.442 1.00 78.94 94 GLY A C 1
ATOM 689 O O . GLY A 1 94 ? 6.292 9.950 -17.603 1.00 78.94 94 GLY A O 1
ATOM 690 N N . VAL A 1 95 ? 5.859 7.960 -16.644 1.00 58.25 95 VAL A N 1
ATOM 691 C CA . VAL A 1 95 ? 4.674 8.401 -15.911 1.00 58.25 95 VAL A CA 1
ATOM 692 C C . VAL A 1 95 ? 4.865 8.236 -14.409 1.00 58.25 95 VAL A C 1
ATOM 694 O O . VAL A 1 95 ? 4.772 7.161 -13.834 1.00 58.25 95 VAL A O 1
ATOM 697 N N . ILE A 1 96 ? 5.003 9.408 -13.793 1.00 54.16 96 ILE A N 1
ATOM 698 C CA . ILE A 1 96 ? 4.926 9.707 -12.367 1.00 54.16 96 ILE A CA 1
ATOM 699 C C . ILE A 1 96 ? 6.106 9.116 -11.566 1.00 54.16 96 ILE A C 1
ATOM 701 O O . ILE A 1 96 ? 7.233 9.292 -12.019 1.00 54.16 96 ILE A O 1
ATOM 705 N N . ALA A 1 97 ? 5.934 8.551 -10.370 1.00 63.75 97 ALA A N 1
ATOM 706 C CA . ALA A 1 97 ? 6.980 8.521 -9.330 1.00 63.75 97 ALA A CA 1
ATOM 707 C C . ALA A 1 97 ? 8.369 7.966 -9.736 1.00 63.75 97 ALA A C 1
ATOM 709 O O . ALA A 1 97 ? 9.389 8.449 -9.245 1.00 63.75 97 ALA A O 1
ATOM 710 N N . THR A 1 98 ? 8.446 7.018 -10.677 1.00 77.38 98 THR A N 1
ATOM 711 C CA . THR A 1 98 ? 9.711 6.427 -11.162 1.00 77.38 98 THR A CA 1
ATOM 712 C C . THR A 1 98 ? 10.667 7.461 -11.775 1.00 77.38 98 THR A C 1
ATOM 714 O O . THR A 1 98 ? 11.882 7.352 -11.613 1.00 77.38 98 THR A O 1
ATOM 717 N N . HIS A 1 99 ? 10.145 8.497 -12.439 1.00 86.50 99 HIS A N 1
ATOM 718 C CA . HIS A 1 99 ? 10.930 9.509 -13.162 1.00 86.50 99 HIS A CA 1
ATOM 719 C C . HIS A 1 99 ? 10.915 10.892 -12.491 1.00 86.50 99 HIS A C 1
ATOM 721 O O . HIS A 1 99 ? 11.323 11.888 -13.097 1.00 86.50 99 HIS A O 1
ATOM 727 N N . GLU A 1 100 ? 10.489 10.984 -11.228 1.00 79.12 100 GLU A N 1
ATOM 728 C CA . GLU A 1 100 ? 10.571 12.233 -10.471 1.00 79.12 100 GLU A CA 1
ATOM 729 C C . GLU A 1 100 ? 12.028 12.715 -10.363 1.00 79.12 100 GLU A C 1
ATOM 731 O O . GLU A 1 100 ? 12.923 11.966 -9.971 1.00 79.12 100 GLU A O 1
ATOM 736 N N . ALA A 1 101 ? 12.264 13.980 -10.728 1.00 82.06 101 ALA A N 1
ATOM 737 C CA . ALA A 1 101 ? 13.579 14.629 -10.729 1.00 82.06 101 ALA A CA 1
ATOM 738 C C . ALA A 1 101 ? 14.657 13.968 -11.619 1.00 82.06 101 ALA A C 1
ATOM 740 O O . ALA A 1 101 ? 15.838 14.286 -11.486 1.00 82.06 101 ALA A O 1
ATOM 741 N N . VAL A 1 102 ? 14.266 13.095 -12.551 1.00 91.06 102 VAL A N 1
ATOM 742 C CA . VAL A 1 102 ? 15.152 12.556 -13.591 1.00 91.06 102 VAL A CA 1
ATOM 743 C C . VAL A 1 102 ? 15.178 13.541 -14.766 1.00 91.06 102 VAL A C 1
ATOM 745 O O . VAL A 1 102 ? 14.166 13.742 -15.435 1.00 91.06 102 VAL A O 1
ATOM 748 N N . GLU A 1 103 ? 16.319 14.184 -15.028 1.00 94.75 103 GLU A N 1
ATOM 749 C CA . GLU A 1 103 ? 16.459 15.171 -16.111 1.00 94.75 103 GLU A CA 1
ATOM 750 C C . GLU A 1 103 ? 16.958 14.537 -17.413 1.00 94.75 103 GLU A C 1
ATOM 752 O O . GLU A 1 103 ? 16.521 14.919 -18.502 1.00 94.75 103 GLU A O 1
ATOM 757 N N . ALA A 1 104 ? 17.889 13.585 -17.323 1.00 95.56 104 ALA A N 1
ATOM 758 C CA . ALA A 1 104 ? 18.409 12.864 -18.482 1.00 95.56 104 ALA A CA 1
ATOM 759 C C . ALA A 1 104 ? 19.094 11.552 -18.088 1.00 95.56 104 ALA A C 1
ATOM 761 O O . ALA A 1 104 ? 19.774 11.483 -17.069 1.00 95.56 104 ALA A O 1
ATOM 762 N N . TYR A 1 105 ? 19.025 10.546 -18.960 1.00 96.00 105 TYR A N 1
ATOM 763 C CA . TYR A 1 105 ? 19.933 9.398 -18.937 1.00 96.00 105 TYR A CA 1
ATOM 764 C C . TYR A 1 105 ? 20.160 8.819 -20.334 1.00 96.00 105 TYR A C 1
ATOM 766 O O . TYR A 1 105 ? 19.377 9.022 -21.265 1.00 96.00 105 TYR A O 1
ATOM 774 N N . GLU A 1 106 ? 21.270 8.107 -20.491 1.00 96.12 106 GLU A N 1
ATOM 775 C CA . GLU A 1 106 ? 21.653 7.380 -21.701 1.00 96.12 106 GLU A CA 1
ATOM 776 C C . GLU A 1 106 ? 22.189 6.006 -21.297 1.00 96.12 106 GLU A C 1
ATOM 778 O O . GLU A 1 106 ? 22.832 5.876 -20.254 1.00 96.12 106 GLU A O 1
ATOM 783 N N . ALA A 1 107 ? 21.960 4.986 -22.125 1.00 95.56 107 ALA A N 1
ATOM 784 C CA . ALA A 1 107 ? 22.646 3.704 -21.984 1.00 95.56 107 ALA A CA 1
ATOM 785 C C . ALA A 1 107 ? 23.145 3.179 -23.329 1.00 95.56 107 ALA A C 1
ATOM 787 O O . ALA A 1 107 ? 22.519 3.359 -24.379 1.00 95.56 107 ALA A O 1
ATOM 788 N N . THR A 1 108 ? 24.301 2.517 -23.282 1.00 93.56 108 THR A N 1
ATOM 789 C CA . THR A 1 108 ? 24.882 1.813 -24.434 1.00 93.56 108 THR A CA 1
ATOM 790 C C . THR A 1 108 ? 24.481 0.351 -24.434 1.00 93.56 108 THR A C 1
ATOM 792 O O . THR A 1 108 ? 24.205 -0.173 -25.509 1.00 93.56 108 THR A O 1
ATOM 795 N N . TYR A 1 109 ? 24.458 -0.281 -23.256 1.00 92.19 109 TYR A N 1
ATOM 796 C CA . TYR A 1 109 ? 24.147 -1.699 -23.089 1.00 92.19 109 TYR A CA 1
ATOM 797 C C . TYR A 1 109 ? 22.724 -1.857 -22.580 1.00 92.19 109 TYR A C 1
ATOM 799 O O . TYR A 1 109 ? 22.425 -1.532 -21.433 1.00 92.19 109 TYR A O 1
ATOM 807 N N . ARG A 1 110 ? 21.848 -2.341 -23.453 1.00 94.38 110 ARG A N 1
ATOM 808 C CA . ARG A 1 110 ? 20.407 -2.416 -23.203 1.00 94.38 110 ARG A CA 1
ATOM 809 C C . ARG A 1 110 ? 19.889 -3.690 -23.833 1.00 94.38 110 ARG A C 1
ATOM 811 O O . ARG A 1 110 ? 20.185 -3.945 -24.996 1.00 94.38 110 ARG A O 1
ATOM 818 N N . ASP A 1 111 ? 19.157 -4.509 -23.101 1.00 95.62 111 ASP A N 1
ATOM 819 C CA . ASP A 1 111 ? 18.547 -5.695 -23.690 1.00 95.62 111 ASP A CA 1
ATOM 820 C C . ASP A 1 111 ? 17.503 -5.292 -24.739 1.00 95.62 111 ASP A C 1
ATOM 822 O O . ASP A 1 111 ? 16.891 -4.229 -24.645 1.00 95.62 111 ASP A O 1
ATOM 826 N N . GLU A 1 112 ? 17.322 -6.137 -25.753 1.00 96.88 112 GLU A N 1
ATOM 827 C CA . GLU A 1 112 ? 16.214 -6.003 -26.703 1.00 96.88 112 GLU A CA 1
ATOM 828 C C . GLU A 1 112 ? 14.955 -6.579 -26.046 1.00 96.88 112 GLU A C 1
ATOM 830 O O . GLU A 1 112 ? 14.847 -7.806 -25.926 1.00 96.88 112 GLU A O 1
ATOM 835 N N . LEU A 1 113 ? 14.035 -5.729 -25.587 1.00 97.94 113 LEU A N 1
ATOM 836 C CA . LEU A 1 113 ? 12.933 -6.117 -24.709 1.00 97.94 113 LEU A CA 1
ATOM 837 C C . LEU A 1 113 ? 11.568 -6.105 -25.407 1.00 97.94 113 LEU A C 1
ATOM 839 O O . LEU A 1 113 ? 11.312 -5.475 -26.432 1.00 97.94 113 LEU A O 1
ATOM 843 N N . SER A 1 114 ? 10.638 -6.847 -24.822 1.00 97.69 114 SER A N 1
ATOM 844 C CA . SER A 1 114 ? 9.201 -6.743 -25.067 1.00 97.69 114 SER A CA 1
ATOM 845 C C . SER A 1 114 ? 8.456 -7.044 -23.775 1.00 97.69 114 SER A C 1
ATOM 847 O O . SER A 1 114 ? 8.958 -7.788 -22.932 1.00 97.69 114 SER A O 1
ATOM 849 N N . LEU A 1 115 ? 7.257 -6.483 -23.622 1.00 96.19 115 LEU A N 1
ATOM 850 C CA . LEU A 1 115 ? 6.434 -6.697 -22.432 1.00 96.19 115 LEU A CA 1
ATOM 851 C C . LEU A 1 115 ? 6.057 -8.174 -22.266 1.00 96.19 115 LEU A C 1
ATOM 853 O O . LEU A 1 115 ? 5.755 -8.869 -23.242 1.00 96.19 115 LEU A O 1
ATOM 857 N N . LEU A 1 116 ? 6.067 -8.643 -21.021 1.00 93.56 116 LEU A N 1
ATOM 858 C CA . LEU A 1 116 ? 5.701 -9.997 -20.624 1.00 93.56 116 LEU A CA 1
ATOM 859 C C . LEU A 1 116 ? 4.538 -9.948 -19.629 1.00 93.56 116 LEU A C 1
ATOM 861 O O . LEU A 1 116 ? 4.613 -9.271 -18.611 1.00 93.56 116 LEU A O 1
ATOM 865 N N . GLY A 1 117 ? 3.480 -10.722 -19.886 1.00 87.69 117 GLY A N 1
ATOM 866 C CA . GLY A 1 117 ? 2.353 -10.828 -18.955 1.00 87.69 117 GLY A CA 1
ATOM 867 C C . GLY A 1 117 ? 1.650 -9.490 -18.716 1.00 87.69 117 GLY A C 1
ATOM 868 O O . GLY A 1 117 ? 1.231 -8.843 -19.675 1.00 87.69 117 GLY A O 1
ATOM 869 N N . SER A 1 118 ? 1.508 -9.122 -17.441 1.00 78.69 118 SER A N 1
ATOM 870 C CA . SER A 1 118 ? 0.958 -7.849 -16.950 1.00 78.69 118 SER A CA 1
ATOM 871 C C . SER A 1 118 ? 1.964 -6.696 -16.940 1.00 78.69 118 SER A C 1
ATOM 873 O O . SER A 1 118 ? 1.597 -5.597 -16.537 1.00 78.69 118 SER A O 1
ATOM 875 N N . GLY A 1 119 ? 3.207 -6.921 -17.375 1.00 84.94 119 GLY A N 1
ATOM 876 C CA . GLY A 1 119 ? 4.220 -5.875 -17.407 1.00 84.94 119 GLY A CA 1
ATOM 877 C C . GLY A 1 119 ? 3.778 -4.664 -18.227 1.00 84.94 119 GLY A C 1
ATOM 878 O O . GLY A 1 119 ? 3.291 -4.801 -19.353 1.00 84.94 119 GLY A O 1
ATOM 879 N N . ALA A 1 120 ? 3.987 -3.478 -17.664 1.00 81.19 120 ALA A N 1
ATOM 880 C CA . ALA A 1 120 ? 3.699 -2.196 -18.283 1.00 81.19 120 ALA A CA 1
ATOM 881 C C . ALA A 1 120 ? 5.002 -1.442 -18.559 1.00 81.19 120 ALA A C 1
ATOM 883 O O . ALA A 1 120 ? 5.916 -1.421 -17.737 1.00 81.19 120 ALA A O 1
ATOM 884 N N . GLN A 1 121 ? 5.089 -0.825 -19.736 1.00 92.50 121 GLN A N 1
ATOM 885 C CA . GLN A 1 121 ? 6.190 0.069 -20.071 1.00 92.50 121 GLN A CA 1
ATOM 886 C C . GLN A 1 121 ? 5.960 1.421 -19.396 1.00 92.50 121 GLN A C 1
ATOM 888 O O . GLN A 1 121 ? 4.890 2.005 -19.558 1.00 92.50 121 GLN A O 1
ATOM 893 N N . ASP A 1 122 ? 6.984 1.922 -18.716 1.00 86.81 122 ASP A N 1
ATOM 894 C CA . ASP A 1 122 ? 7.000 3.259 -18.127 1.00 86.81 122 ASP A CA 1
ATOM 895 C C . ASP A 1 122 ? 7.698 4.252 -19.069 1.00 86.81 122 ASP A C 1
ATOM 897 O O . ASP A 1 122 ? 7.085 5.214 -19.525 1.00 86.81 122 ASP A O 1
ATOM 901 N N . ALA A 1 123 ? 8.940 3.961 -19.472 1.00 95.19 123 ALA A N 1
ATOM 902 C CA . ALA A 1 123 ? 9.754 4.860 -20.296 1.00 95.19 123 ALA A CA 1
ATOM 903 C C . ALA A 1 123 ? 10.397 4.162 -21.502 1.00 95.19 123 ALA A C 1
ATOM 905 O O . ALA A 1 123 ? 10.578 2.937 -21.520 1.00 95.19 123 ALA A O 1
ATOM 906 N N . SER A 1 124 ? 10.784 4.950 -22.507 1.00 97.69 124 SER A N 1
ATOM 907 C CA . SER A 1 124 ? 11.473 4.500 -23.717 1.00 97.69 124 SER A CA 1
ATOM 908 C C . SER A 1 124 ? 12.762 5.265 -24.004 1.00 97.69 124 SER A C 1
ATOM 910 O O . SER A 1 124 ? 13.016 6.378 -23.541 1.00 97.69 124 SER A O 1
ATOM 912 N N . TYR A 1 125 ? 13.603 4.643 -24.818 1.00 98.50 125 TYR A N 1
ATOM 913 C CA . TYR A 1 125 ? 14.726 5.293 -25.473 1.00 98.50 125 TYR A CA 1
ATOM 914 C C . TYR A 1 125 ? 14.307 5.908 -26.814 1.00 98.50 125 TYR A C 1
ATOM 916 O O . TYR A 1 125 ? 13.331 5.487 -27.434 1.00 98.50 125 TYR A O 1
ATOM 924 N N . VAL A 1 126 ? 15.082 6.870 -27.327 1.00 98.38 126 VAL A N 1
ATOM 925 C CA . VAL A 1 126 ? 14.788 7.557 -28.607 1.00 98.38 126 VAL A CA 1
ATOM 926 C C . VAL A 1 126 ? 14.749 6.634 -29.832 1.00 98.38 126 VAL A C 1
ATOM 928 O O . VAL A 1 126 ? 14.196 7.004 -30.868 1.00 98.38 126 VAL A O 1
ATOM 931 N N . ASP A 1 127 ? 15.332 5.441 -29.739 1.00 97.88 127 ASP A N 1
ATOM 932 C CA . ASP A 1 127 ? 15.278 4.396 -30.766 1.00 97.88 127 ASP A CA 1
ATOM 933 C C . ASP A 1 127 ? 14.083 3.438 -30.615 1.00 97.88 127 ASP A C 1
ATOM 935 O O . ASP A 1 127 ? 13.928 2.525 -31.425 1.00 97.88 127 ASP A O 1
ATOM 939 N N . GLY A 1 128 ? 13.208 3.685 -29.637 1.00 97.38 128 GLY A N 1
ATOM 940 C CA . GLY A 1 128 ? 11.970 2.945 -29.394 1.00 97.38 128 GLY A CA 1
ATOM 941 C C . GLY A 1 128 ? 12.122 1.714 -28.501 1.00 97.38 128 GLY A C 1
ATOM 942 O O . GLY A 1 128 ? 11.140 1.006 -28.300 1.00 97.38 128 GLY A O 1
ATOM 943 N N . GLU A 1 129 ? 13.320 1.447 -27.979 1.00 98.25 129 GLU A N 1
ATOM 944 C CA . GLU A 1 129 ? 13.548 0.371 -27.010 1.00 98.25 129 GLU A CA 1
ATOM 945 C C . GLU A 1 129 ? 12.959 0.729 -25.637 1.00 98.25 129 GLU A C 1
ATOM 947 O O . GLU A 1 129 ? 12.933 1.903 -25.256 1.00 98.25 129 GLU A O 1
ATOM 952 N N . ILE A 1 130 ? 12.529 -0.279 -24.873 1.00 98.00 130 ILE A N 1
ATOM 953 C CA . ILE A 1 130 ? 12.026 -0.084 -23.508 1.00 98.00 130 ILE A CA 1
ATOM 954 C C . ILE A 1 130 ? 13.187 0.360 -22.613 1.00 98.00 130 ILE A C 1
ATOM 956 O O . ILE A 1 130 ? 14.202 -0.335 -22.516 1.00 98.00 130 ILE A O 1
ATOM 960 N N . ALA A 1 131 ? 13.030 1.504 -21.945 1.00 97.50 131 ALA A N 1
ATOM 961 C CA . ALA A 1 131 ? 13.983 1.995 -20.953 1.00 97.50 131 ALA A CA 1
ATOM 962 C C . ALA A 1 131 ? 13.643 1.496 -19.550 1.00 97.50 131 ALA A C 1
ATOM 964 O O . ALA A 1 131 ? 14.522 1.007 -18.840 1.00 97.50 131 ALA A O 1
ATOM 965 N N . VAL A 1 132 ? 12.365 1.568 -19.177 1.00 96.50 132 VAL A N 1
ATOM 966 C CA . VAL A 1 132 ? 11.858 1.094 -17.887 1.00 96.50 132 VAL A CA 1
ATOM 967 C C . VAL A 1 132 ? 10.518 0.399 -18.094 1.00 96.50 132 VAL A C 1
ATOM 969 O O . VAL A 1 132 ? 9.672 0.881 -18.850 1.00 96.50 132 VAL A O 1
ATOM 972 N N . ALA A 1 133 ? 10.323 -0.733 -17.424 1.00 94.69 133 ALA A N 1
ATOM 973 C CA . ALA A 1 133 ? 9.039 -1.423 -17.334 1.00 94.69 133 ALA A CA 1
ATOM 974 C C . ALA A 1 133 ? 8.845 -1.995 -15.927 1.00 94.69 133 ALA A C 1
ATOM 976 O O . ALA A 1 133 ? 9.822 -2.378 -15.291 1.00 94.69 133 ALA A O 1
ATOM 977 N N . ALA A 1 134 ? 7.609 -2.099 -15.456 1.00 89.94 134 ALA A N 1
ATOM 978 C CA . ALA A 1 134 ? 7.283 -2.608 -14.125 1.00 89.94 134 ALA A CA 1
ATOM 979 C C . ALA A 1 134 ? 6.081 -3.555 -14.169 1.00 89.94 134 ALA A C 1
ATOM 981 O O . ALA A 1 134 ? 5.284 -3.522 -15.111 1.00 89.94 134 ALA A O 1
ATOM 982 N N . GLN A 1 135 ? 5.971 -4.433 -13.173 1.00 84.19 135 GLN A N 1
ATOM 983 C CA . GLN A 1 135 ? 4.688 -5.061 -12.863 1.00 84.19 135 GLN A CA 1
ATOM 984 C C . GLN A 1 135 ? 3.736 -4.016 -12.285 1.00 84.19 135 GLN A C 1
ATOM 986 O O . GLN A 1 135 ? 4.183 -3.012 -11.738 1.00 84.19 135 GLN A O 1
ATOM 991 N N . LEU A 1 136 ? 2.429 -4.255 -12.400 1.00 66.88 136 LEU A N 1
ATOM 992 C CA . LEU A 1 136 ? 1.418 -3.325 -11.884 1.00 66.88 136 LEU A CA 1
ATOM 993 C C . LEU A 1 136 ? 1.448 -3.196 -10.354 1.00 66.88 136 LEU A C 1
ATOM 995 O O . LEU A 1 136 ? 1.058 -2.162 -9.838 1.00 66.88 136 LEU A O 1
ATOM 999 N N . ASP A 1 137 ? 1.952 -4.212 -9.649 1.00 62.41 137 ASP A N 1
ATOM 1000 C CA . ASP A 1 137 ? 2.194 -4.163 -8.201 1.00 62.41 137 ASP A CA 1
ATOM 1001 C C . ASP A 1 137 ? 3.535 -3.501 -7.832 1.00 62.41 137 ASP A C 1
ATOM 1003 O O . ASP A 1 137 ? 3.881 -3.423 -6.657 1.00 62.41 137 ASP A O 1
ATOM 1007 N N . PHE A 1 138 ? 4.320 -3.088 -8.836 1.00 71.62 138 PHE A N 1
ATOM 1008 C CA . PHE A 1 138 ? 5.652 -2.485 -8.749 1.00 71.62 138 PHE A CA 1
ATOM 1009 C C . PHE A 1 138 ? 6.711 -3.257 -7.944 1.00 71.62 138 PHE A C 1
ATOM 1011 O O . PHE A 1 138 ? 7.856 -2.805 -7.849 1.00 71.62 138 PHE A O 1
ATOM 1018 N N . LYS A 1 139 ? 6.406 -4.463 -7.452 1.00 83.19 139 LYS A N 1
ATOM 1019 C CA . LYS A 1 139 ? 7.354 -5.284 -6.683 1.00 83.19 139 LYS A CA 1
ATOM 1020 C C . LYS A 1 139 ? 8.514 -5.773 -7.534 1.00 83.19 139 LYS A C 1
ATOM 1022 O O . LYS A 1 139 ? 9.595 -6.047 -7.020 1.00 83.19 139 LYS A O 1
ATOM 1027 N N . THR A 1 140 ? 8.301 -5.902 -8.845 1.00 93.31 140 THR A N 1
ATOM 1028 C CA . THR A 1 140 ? 9.367 -6.195 -9.804 1.00 93.31 140 THR A CA 1
ATOM 1029 C C . THR A 1 140 ? 9.387 -5.176 -10.934 1.00 93.31 140 THR A C 1
ATOM 1031 O O . THR A 1 140 ? 8.384 -4.959 -11.615 1.00 93.31 140 THR A O 1
ATOM 1034 N N . SER A 1 141 ? 10.562 -4.605 -11.186 1.00 95.00 141 SER A N 1
ATOM 1035 C CA . SER A 1 141 ? 10.804 -3.675 -12.290 1.00 95.00 141 SER A CA 1
ATOM 1036 C C . SER A 1 141 ? 12.001 -4.097 -13.136 1.00 95.00 141 SER A C 1
ATOM 1038 O O . SER A 1 141 ? 12.859 -4.857 -12.693 1.00 95.00 141 SER A O 1
ATOM 1040 N N . TYR A 1 142 ? 12.070 -3.597 -14.366 1.00 96.75 142 TYR A N 1
ATOM 1041 C CA . TYR A 1 142 ? 13.212 -3.713 -15.261 1.00 96.75 142 TYR A CA 1
ATOM 1042 C C . TYR A 1 142 ? 13.740 -2.323 -15.604 1.00 96.75 142 TYR A C 1
ATOM 1044 O O . TYR A 1 142 ? 13.039 -1.533 -16.232 1.00 96.75 142 TYR A O 1
ATOM 1052 N N . MET A 1 143 ? 14.980 -2.039 -15.221 1.00 96.12 143 MET A N 1
ATOM 1053 C CA . MET A 1 143 ? 15.701 -0.812 -15.545 1.00 96.12 143 MET A CA 1
ATOM 1054 C C . MET A 1 143 ? 16.732 -1.142 -16.625 1.00 96.12 143 MET A C 1
ATOM 1056 O O . MET A 1 143 ? 17.780 -1.705 -16.329 1.00 96.12 143 MET A O 1
ATOM 1060 N N . ASN A 1 144 ? 16.443 -0.842 -17.891 1.00 96.19 144 ASN A N 1
ATOM 1061 C CA . ASN A 1 144 ? 17.228 -1.308 -19.039 1.00 96.19 144 ASN A CA 1
ATOM 1062 C C . ASN A 1 144 ? 18.470 -0.440 -19.326 1.00 96.19 144 ASN A C 1
ATOM 1064 O O . ASN A 1 144 ? 18.699 -0.021 -20.455 1.00 96.19 144 ASN A O 1
ATOM 1068 N N . GLY A 1 145 ? 19.271 -0.174 -18.295 1.00 94.44 145 GLY A N 1
ATOM 1069 C CA . GLY A 1 145 ? 20.537 0.561 -18.338 1.00 94.44 145 GLY A CA 1
ATOM 1070 C C . GLY A 1 145 ? 21.155 0.646 -16.938 1.00 94.44 145 GLY A C 1
ATOM 1071 O O . GLY A 1 145 ? 20.789 -0.126 -16.051 1.00 94.44 145 GLY A O 1
ATOM 1072 N N . GLY A 1 146 ? 22.099 1.562 -16.713 1.00 89.25 146 GLY A N 1
ATOM 1073 C CA . GLY A 1 146 ? 22.577 1.899 -15.363 1.00 89.25 146 GLY A CA 1
ATOM 1074 C C . GLY A 1 146 ? 23.396 0.787 -14.702 1.00 89.25 146 GLY A C 1
ATOM 1075 O O . GLY A 1 146 ? 23.323 0.569 -13.495 1.00 89.25 146 GLY A O 1
ATOM 1076 N N . THR A 1 147 ? 24.163 0.056 -15.511 1.00 73.88 147 THR A N 1
ATOM 1077 C CA . THR A 1 147 ? 24.820 -1.206 -15.127 1.00 73.88 147 THR A CA 1
ATOM 1078 C C . THR A 1 147 ? 25.965 -1.098 -14.114 1.00 73.88 147 THR A C 1
ATOM 1080 O O . THR A 1 147 ? 26.431 -2.124 -13.684 1.00 73.88 147 THR A O 1
ATOM 1083 N N . ASP A 1 148 ? 26.486 0.054 -13.689 1.00 67.00 148 ASP A N 1
ATOM 1084 C CA . ASP A 1 148 ? 27.546 0.121 -12.649 1.00 67.00 148 ASP A CA 1
ATOM 1085 C C . ASP A 1 148 ? 27.633 1.567 -12.122 1.00 67.00 148 ASP A C 1
ATOM 1087 O O . ASP A 1 148 ? 27.548 2.495 -12.929 1.00 67.00 148 ASP A O 1
ATOM 1091 N N . PRO A 1 149 ? 27.863 1.812 -10.820 1.00 57.31 149 PRO A N 1
ATOM 1092 C CA . PRO A 1 149 ? 28.294 3.124 -10.315 1.00 57.31 149 PRO A CA 1
ATOM 1093 C C . PRO A 1 149 ? 29.500 3.729 -11.058 1.00 57.31 149 PRO A C 1
ATOM 1095 O O . PRO A 1 149 ? 29.678 4.943 -11.080 1.00 57.31 149 PRO A O 1
ATOM 1098 N N . ASN A 1 150 ? 30.350 2.878 -11.637 1.00 55.59 150 ASN A N 1
ATOM 1099 C CA . ASN A 1 150 ? 31.488 3.238 -12.482 1.00 55.59 150 ASN A CA 1
ATOM 1100 C C . ASN A 1 150 ? 31.190 3.099 -13.981 1.00 55.59 150 ASN A C 1
ATOM 1102 O O . ASN A 1 150 ? 32.099 3.288 -14.798 1.00 55.59 150 ASN A O 1
ATOM 1106 N N . SER A 1 151 ? 29.959 2.737 -14.358 1.00 60.62 151 SER A N 1
ATOM 1107 C CA . SER A 1 151 ? 29.560 2.741 -15.760 1.00 60.62 151 SER A CA 1
ATOM 1108 C C . SER A 1 151 ? 29.704 4.164 -16.283 1.00 60.62 151 SER A C 1
ATOM 1110 O O . SER A 1 151 ? 29.399 5.152 -15.620 1.00 60.62 151 SER A O 1
ATOM 1112 N N . THR A 1 152 ? 30.226 4.277 -17.494 1.00 65.19 152 THR A N 1
ATOM 1113 C CA . THR A 1 152 ? 30.371 5.557 -18.188 1.00 65.19 152 THR A CA 1
ATOM 1114 C C . THR A 1 152 ? 29.038 6.076 -18.730 1.00 65.19 152 THR A C 1
ATOM 1116 O O . THR A 1 152 ? 29.051 6.984 -19.555 1.00 65.19 152 THR A O 1
ATOM 1119 N N . GLU A 1 153 ? 27.917 5.459 -18.350 1.00 84.75 153 GLU A N 1
ATOM 1120 C CA . GLU A 1 153 ? 26.580 5.810 -18.813 1.00 84.75 153 GLU A CA 1
ATOM 1121 C C . GLU A 1 153 ? 26.161 7.118 -18.125 1.00 84.75 153 GLU A C 1
ATOM 1123 O O . GLU A 1 153 ? 26.041 7.159 -16.899 1.00 84.75 153 GLU A O 1
ATOM 1128 N N . PRO A 1 154 ? 26.036 8.228 -18.874 1.00 89.50 154 PRO A N 1
ATOM 1129 C CA . PRO A 1 154 ? 25.750 9.522 -18.280 1.00 89.50 154 PRO A CA 1
ATOM 1130 C C . PRO A 1 154 ? 24.279 9.626 -17.865 1.00 89.50 154 PRO A C 1
ATOM 1132 O O . PRO A 1 154 ? 23.392 9.081 -18.526 1.00 89.50 154 PRO A O 1
ATOM 1135 N N . GLY A 1 155 ? 24.033 10.410 -16.815 1.00 92.25 155 GLY A N 1
ATOM 1136 C CA . GLY A 1 155 ? 22.698 10.831 -16.401 1.00 92.25 155 GLY A CA 1
ATOM 1137 C C . GLY A 1 155 ? 22.295 10.394 -15.000 1.00 92.25 155 GLY A C 1
ATOM 1138 O O . GLY A 1 155 ? 23.121 9.958 -14.197 1.00 92.25 155 GLY A O 1
ATOM 1139 N N . ASP A 1 156 ? 21.003 10.511 -14.729 1.00 93.81 156 ASP A N 1
ATOM 1140 C CA . ASP A 1 156 ? 20.401 10.430 -13.399 1.00 93.81 156 ASP A CA 1
ATOM 1141 C C . ASP A 1 156 ? 20.000 9.000 -13.001 1.00 93.81 156 ASP A C 1
ATOM 1143 O O . ASP A 1 156 ? 19.031 8.788 -12.273 1.00 93.81 156 ASP A O 1
ATOM 1147 N N . TRP A 1 157 ? 20.776 7.999 -13.434 1.00 93.06 157 TRP A N 1
ATOM 1148 C CA . TRP A 1 157 ? 20.577 6.590 -13.069 1.00 93.06 157 TRP A CA 1
ATOM 1149 C C . TRP A 1 157 ? 20.411 6.356 -11.556 1.00 93.06 157 TRP A C 1
ATOM 1151 O O . TRP A 1 157 ? 19.530 5.582 -11.183 1.00 93.06 157 TRP A O 1
ATOM 1161 N N . PRO A 1 158 ? 21.176 7.016 -10.656 1.00 90.94 158 PRO A N 1
ATOM 1162 C CA . PRO A 1 158 ? 20.971 6.854 -9.217 1.00 90.94 158 PRO A CA 1
ATOM 1163 C C . PRO A 1 158 ? 19.611 7.360 -8.722 1.00 90.94 158 PRO A C 1
ATOM 1165 O O . PRO A 1 158 ? 19.055 6.769 -7.797 1.00 90.94 158 PRO A O 1
ATOM 1168 N N . ILE A 1 159 ? 19.077 8.432 -9.319 1.00 90.44 159 ILE A N 1
ATOM 1169 C CA . ILE A 1 159 ? 17.753 8.968 -8.971 1.00 90.44 159 ILE A CA 1
ATOM 1170 C C . ILE A 1 159 ? 16.687 7.987 -9.452 1.00 90.44 159 ILE A C 1
ATOM 1172 O O . ILE A 1 159 ? 15.869 7.553 -8.650 1.00 90.44 159 ILE A O 1
ATOM 1176 N N . LEU A 1 160 ? 16.777 7.542 -10.709 1.00 92.38 160 LEU A N 1
ATOM 1177 C CA . LEU A 1 160 ? 15.856 6.555 -11.276 1.00 92.38 160 LEU A CA 1
ATOM 1178 C C . LEU A 1 160 ? 15.837 5.247 -10.468 1.00 92.38 160 LEU A C 1
ATOM 1180 O O . LEU A 1 160 ? 14.770 4.746 -10.128 1.00 92.38 160 LEU A O 1
ATOM 1184 N N . LEU A 1 161 ? 17.007 4.718 -10.094 1.00 92.00 161 LEU A N 1
ATOM 1185 C CA . LEU A 1 161 ? 17.101 3.525 -9.250 1.00 92.00 161 LEU A CA 1
ATOM 1186 C C . LEU A 1 161 ? 16.474 3.754 -7.867 1.00 92.00 161 LEU A C 1
ATOM 1188 O O . LEU A 1 161 ? 15.762 2.890 -7.365 1.00 92.00 161 LEU A O 1
ATOM 1192 N N . THR A 1 162 ? 16.725 4.916 -7.257 1.00 88.12 162 THR A N 1
ATOM 1193 C CA . THR A 1 162 ? 16.141 5.278 -5.956 1.00 88.12 162 THR A CA 1
ATOM 1194 C C . THR A 1 162 ? 14.621 5.348 -6.042 1.00 88.12 162 THR A C 1
ATOM 1196 O O . THR A 1 162 ? 13.939 4.810 -5.174 1.00 88.12 162 THR A O 1
ATOM 1199 N N . ASN A 1 163 ? 14.090 5.964 -7.096 1.00 85.25 163 ASN A N 1
ATOM 1200 C CA . ASN A 1 163 ? 12.657 6.053 -7.327 1.00 85.25 163 ASN A CA 1
ATOM 1201 C C . ASN A 1 163 ? 12.052 4.668 -7.549 1.00 85.25 163 ASN A C 1
ATOM 1203 O O . ASN A 1 163 ? 11.059 4.347 -6.912 1.00 85.25 163 ASN A O 1
ATOM 1207 N N . LEU A 1 164 ? 12.674 3.805 -8.358 1.00 87.50 164 LEU A N 1
ATOM 1208 C CA . LEU A 1 164 ? 12.208 2.428 -8.567 1.00 87.50 164 LEU A CA 1
ATOM 1209 C C . LEU A 1 164 ? 12.204 1.608 -7.273 1.00 87.50 164 LEU A C 1
ATOM 1211 O O . LEU A 1 164 ? 11.251 0.880 -7.022 1.00 87.50 164 LEU A O 1
ATOM 1215 N N . CYS A 1 165 ? 13.216 1.773 -6.418 1.00 87.19 165 CYS A N 1
ATOM 1216 C CA . CYS A 1 165 ? 13.228 1.137 -5.100 1.00 87.19 165 CYS A CA 1
ATOM 1217 C C . CYS A 1 165 ? 12.101 1.644 -4.188 1.00 87.19 165 CYS A C 1
ATOM 1219 O O . CYS A 1 165 ? 11.676 0.915 -3.301 1.00 87.19 165 CYS A O 1
ATOM 1221 N N . ARG A 1 166 ? 11.616 2.874 -4.401 1.00 75.94 166 ARG A N 1
ATOM 1222 C CA . ARG A 1 166 ? 10.442 3.433 -3.711 1.00 75.94 166 ARG A CA 1
ATOM 1223 C C . ARG A 1 166 ? 9.121 3.057 -4.381 1.00 75.94 166 ARG A C 1
ATOM 1225 O O . ARG A 1 166 ? 8.101 3.066 -3.712 1.00 75.94 166 ARG A O 1
ATOM 1232 N N . SER A 1 167 ? 9.128 2.759 -5.682 1.00 62.72 167 SER A N 1
ATOM 1233 C CA . SER A 1 167 ? 7.927 2.570 -6.513 1.00 62.72 167 SER A CA 1
ATOM 1234 C C . SER A 1 167 ? 7.155 1.299 -6.173 1.00 62.72 167 SER A C 1
ATOM 1236 O O . SER A 1 167 ? 5.955 1.264 -6.392 1.00 62.72 167 SER A O 1
ATOM 1238 N N . GLY A 1 168 ? 7.805 0.287 -5.587 1.00 58.69 168 GLY A N 1
ATOM 1239 C CA . GLY A 1 168 ? 7.171 -0.946 -5.091 1.00 58.69 168 GLY A CA 1
ATOM 1240 C C . GLY A 1 168 ? 6.205 -0.760 -3.914 1.00 58.69 168 GLY A C 1
ATOM 1241 O O . GLY A 1 168 ? 5.868 -1.734 -3.246 1.00 58.69 168 GLY A O 1
ATOM 1242 N N . ALA A 1 169 ? 5.797 0.475 -3.624 1.00 58.41 169 ALA A N 1
ATOM 1243 C CA . ALA A 1 169 ? 5.061 0.838 -2.434 1.00 58.41 169 ALA A CA 1
ATOM 1244 C C . ALA A 1 169 ? 3.947 1.847 -2.762 1.00 58.41 169 ALA A C 1
ATOM 1246 O O . ALA A 1 169 ? 4.222 3.008 -3.054 1.00 58.41 169 ALA A O 1
ATOM 1247 N N . PHE A 1 170 ? 2.703 1.365 -2.704 1.00 70.00 170 PHE A N 1
ATOM 1248 C CA . PHE A 1 170 ? 1.467 2.105 -2.427 1.00 70.00 170 PHE A CA 1
ATOM 1249 C C . PHE A 1 170 ? 1.323 3.495 -3.101 1.00 70.00 170 PHE A C 1
ATOM 1251 O O . PHE A 1 170 ? 1.820 4.503 -2.592 1.00 70.00 170 PHE A O 1
ATOM 1258 N N . ASP A 1 171 ? 0.611 3.552 -4.232 1.00 80.31 171 ASP A N 1
ATOM 1259 C CA . ASP A 1 171 ? 0.357 4.749 -5.048 1.00 80.31 171 ASP A CA 1
ATOM 1260 C C . ASP A 1 171 ? -0.937 5.481 -4.637 1.00 80.31 171 ASP A C 1
ATOM 1262 O O . ASP A 1 171 ? -2.049 4.961 -4.772 1.00 80.31 171 ASP A O 1
ATOM 1266 N N . VAL A 1 172 ? -0.818 6.755 -4.246 1.00 88.62 172 VAL A N 1
ATOM 1267 C CA . VAL A 1 172 ? -1.969 7.594 -3.853 1.00 88.62 172 VAL A CA 1
ATOM 1268 C C . VAL A 1 172 ? -2.213 8.732 -4.839 1.00 88.62 172 VAL A C 1
ATOM 1270 O O . VAL A 1 172 ? -1.334 9.559 -5.087 1.00 88.62 172 VAL A O 1
ATOM 1273 N N . LEU A 1 173 ? -3.434 8.844 -5.369 1.00 94.12 173 LEU A N 1
ATOM 1274 C CA . LEU A 1 173 ? -3.859 10.038 -6.103 1.00 94.12 173 LEU A CA 1
ATOM 1275 C C . LEU A 1 173 ? -4.511 11.018 -5.141 1.00 94.12 173 LEU A C 1
ATOM 1277 O O . LEU A 1 173 ? -5.530 10.710 -4.527 1.00 94.12 173 LEU A O 1
ATOM 1281 N N . VAL A 1 174 ? -3.973 12.227 -5.075 1.00 95.12 174 VAL A N 1
ATOM 1282 C CA . VAL A 1 174 ? -4.543 13.314 -4.291 1.00 95.12 174 VAL A CA 1
ATOM 1283 C C . VAL A 1 174 ? -5.137 14.349 -5.233 1.00 95.12 174 VAL A C 1
ATOM 1285 O O . VAL A 1 174 ? -4.409 15.079 -5.903 1.00 95.12 174 VAL A O 1
ATOM 1288 N N . LEU A 1 175 ? -6.462 14.438 -5.294 1.00 94.88 175 LEU A N 1
ATOM 1289 C CA . LEU A 1 175 ? -7.115 15.643 -5.791 1.00 94.88 175 LEU A CA 1
ATOM 1290 C C . LEU A 1 175 ? -7.095 16.663 -4.665 1.00 94.88 175 LEU A C 1
ATOM 1292 O O . LEU A 1 175 ? -7.844 16.522 -3.709 1.00 94.88 175 LEU A O 1
ATOM 1296 N N . ASP A 1 176 ? -6.262 17.684 -4.800 1.00 92.94 176 ASP A N 1
ATOM 1297 C CA . ASP A 1 176 ? -6.194 18.773 -3.838 1.00 92.94 176 ASP A CA 1
ATOM 1298 C C . ASP A 1 176 ? -6.560 20.079 -4.535 1.00 92.94 176 ASP A C 1
ATOM 1300 O O . ASP A 1 176 ? -5.799 20.641 -5.329 1.00 92.94 176 ASP A O 1
ATOM 1304 N N . SER A 1 177 ? -7.784 20.530 -4.284 1.00 87.69 177 SER A N 1
ATOM 1305 C CA . SER A 1 177 ? -8.244 21.847 -4.729 1.00 87.69 177 SER A CA 1
ATOM 1306 C C . SER A 1 177 ? -8.404 22.828 -3.574 1.00 87.69 177 SER A C 1
ATOM 1308 O O . SER A 1 177 ? -8.903 23.940 -3.790 1.00 87.69 177 SER A O 1
ATOM 1310 N N . ASP A 1 178 ? -7.968 22.437 -2.374 1.00 81.38 178 ASP A N 1
ATOM 1311 C CA . ASP A 1 178 ? -7.783 23.371 -1.284 1.00 81.38 178 ASP A CA 1
ATOM 1312 C C . ASP A 1 178 ? -6.513 24.195 -1.532 1.00 81.38 178 ASP A C 1
ATOM 1314 O O . ASP A 1 178 ? -5.483 23.724 -2.000 1.00 81.38 178 ASP A O 1
ATOM 1318 N N . SER A 1 179 ? -6.618 25.492 -1.275 1.00 82.38 179 SER A N 1
ATOM 1319 C CA . SER A 1 179 ? -5.504 26.437 -1.393 1.00 82.38 179 SER A CA 1
ATOM 1320 C C . SER A 1 179 ? -4.983 26.894 -0.034 1.00 82.38 179 SER A C 1
ATOM 1322 O O . SER A 1 179 ? -4.104 27.757 0.023 1.00 82.38 179 SER A O 1
ATOM 1324 N N . VAL A 1 180 ? -5.572 26.383 1.049 1.00 84.56 180 VAL A N 1
ATOM 1325 C CA . VAL A 1 180 ? -5.305 26.827 2.412 1.00 84.56 180 VAL A CA 1
ATOM 1326 C C . VAL A 1 180 ? -4.518 25.777 3.177 1.00 84.56 180 VAL A C 1
ATOM 1328 O O . VAL A 1 180 ? -3.423 26.092 3.647 1.00 84.56 180 VAL A O 1
ATOM 1331 N N . ASN A 1 181 ? -5.051 24.563 3.320 1.00 83.38 181 ASN A N 1
ATOM 1332 C CA . ASN A 1 181 ? -4.561 23.631 4.327 1.00 83.38 181 ASN A CA 1
ATOM 1333 C C . ASN A 1 181 ? -3.827 22.404 3.772 1.00 83.38 181 ASN A C 1
ATOM 1335 O O . ASN A 1 181 ? -2.913 21.917 4.438 1.00 83.38 181 ASN A O 1
ATOM 1339 N N . HIS A 1 182 ? -4.171 21.932 2.568 1.00 90.81 182 HIS A N 1
ATOM 1340 C CA . HIS A 1 182 ? -3.503 20.805 1.894 1.00 90.81 182 HIS A CA 1
ATOM 1341 C C . HIS A 1 182 ? -3.437 19.517 2.749 1.00 90.81 182 HIS A C 1
ATOM 1343 O O . HIS A 1 182 ? -2.452 18.772 2.710 1.00 90.81 182 HIS A O 1
ATOM 1349 N N . TYR A 1 183 ? -4.460 19.248 3.568 1.00 89.62 183 TYR A N 1
ATOM 1350 C CA . TYR A 1 183 ? -4.407 18.157 4.548 1.00 89.62 183 TYR A CA 1
ATOM 1351 C C . TYR A 1 183 ? -4.398 16.771 3.903 1.00 89.62 183 TYR A C 1
ATOM 1353 O O . TYR A 1 183 ? -3.681 15.894 4.381 1.00 89.62 183 TYR A O 1
ATOM 1361 N N . ALA A 1 184 ? -5.120 16.573 2.797 1.00 90.69 184 ALA A N 1
ATOM 1362 C CA . ALA A 1 184 ? -5.065 15.312 2.060 1.00 90.69 184 ALA A CA 1
ATOM 1363 C C . ALA A 1 184 ? -3.666 15.033 1.487 1.00 90.69 184 ALA A C 1
ATOM 1365 O O . ALA A 1 184 ? -3.224 13.887 1.477 1.00 90.69 184 ALA A O 1
ATOM 1366 N N . VAL A 1 185 ? -2.936 16.073 1.068 1.00 90.69 185 VAL A N 1
ATOM 1367 C CA . VAL A 1 185 ? -1.540 15.944 0.620 1.00 90.69 185 VAL A CA 1
ATOM 1368 C C . VAL A 1 185 ? -0.630 15.587 1.791 1.00 90.69 185 VAL A C 1
ATOM 1370 O O . VAL A 1 185 ? 0.206 14.696 1.663 1.00 90.69 185 VAL A O 1
ATOM 1373 N N . ALA A 1 186 ? -0.806 16.238 2.944 1.00 87.56 186 ALA A N 1
ATOM 1374 C CA . ALA A 1 186 ? -0.052 15.908 4.152 1.00 87.56 186 ALA A CA 1
ATOM 1375 C C . ALA A 1 186 ? -0.302 14.458 4.601 1.00 87.56 186 ALA A C 1
ATOM 1377 O O . ALA A 1 186 ? 0.648 13.751 4.926 1.00 87.56 186 ALA A O 1
ATOM 1378 N N . ALA A 1 187 ? -1.554 13.997 4.556 1.00 85.44 187 ALA A N 1
ATOM 1379 C CA . ALA A 1 187 ? -1.907 12.615 4.849 1.00 85.44 187 ALA A CA 1
ATOM 1380 C C . ALA A 1 187 ? -1.309 11.643 3.827 1.00 85.44 187 ALA A C 1
ATOM 1382 O O . ALA A 1 187 ? -0.710 10.651 4.226 1.00 85.44 187 ALA A O 1
ATOM 1383 N N . ALA A 1 188 ? -1.386 11.938 2.525 1.00 84.69 188 ALA A N 1
ATOM 1384 C CA . ALA A 1 188 ? -0.744 11.120 1.496 1.00 84.69 188 ALA A CA 1
ATOM 1385 C C . ALA A 1 188 ? 0.769 11.013 1.711 1.00 84.69 188 ALA A C 1
ATOM 1387 O O . ALA A 1 188 ? 1.312 9.923 1.611 1.00 84.69 188 ALA A O 1
ATOM 1388 N N . ALA A 1 189 ? 1.438 12.103 2.092 1.00 78.56 189 ALA A N 1
ATOM 1389 C CA . ALA A 1 189 ? 2.864 12.085 2.413 1.00 78.56 189 ALA A CA 1
ATOM 1390 C C . ALA A 1 189 ? 3.204 11.251 3.665 1.00 78.56 189 ALA A C 1
ATOM 1392 O O . ALA A 1 189 ? 4.342 10.814 3.807 1.00 78.56 189 ALA A O 1
ATOM 1393 N N . GLN A 1 190 ? 2.244 11.045 4.575 1.00 71.62 190 GLN A N 1
ATOM 1394 C CA . GLN A 1 190 ? 2.391 10.164 5.741 1.00 71.62 190 GLN A CA 1
ATOM 1395 C C . GLN A 1 190 ? 2.051 8.701 5.420 1.00 71.62 190 GLN A C 1
ATOM 1397 O O . GLN A 1 190 ? 2.610 7.798 6.031 1.00 71.62 190 GLN A O 1
ATOM 1402 N N . LEU A 1 191 ? 1.113 8.466 4.500 1.00 65.38 191 LEU A N 1
ATOM 1403 C CA . LEU A 1 191 ? 0.634 7.133 4.117 1.00 65.38 191 LEU A CA 1
ATOM 1404 C C . LEU A 1 191 ? 1.497 6.481 3.052 1.00 65.38 191 LEU A C 1
ATOM 1406 O O . LEU A 1 191 ? 1.590 5.266 2.995 1.00 65.38 191 LEU A O 1
ATOM 1410 N N . ALA A 1 192 ? 2.027 7.269 2.133 1.00 56.09 192 ALA A N 1
ATOM 1411 C CA . ALA A 1 192 ? 2.459 6.756 0.857 1.00 56.09 192 ALA A CA 1
ATOM 1412 C C . ALA A 1 192 ? 3.852 7.227 0.526 1.00 56.09 192 ALA A C 1
ATOM 1414 O O . ALA A 1 192 ? 4.192 8.409 0.596 1.00 56.09 192 ALA A O 1
ATOM 1415 N N . VAL A 1 193 ? 4.634 6.257 0.086 1.00 51.94 193 VAL A N 1
ATOM 1416 C CA . VAL A 1 193 ? 5.971 6.479 -0.443 1.00 51.94 193 VAL A CA 1
ATOM 1417 C C . VAL A 1 193 ? 5.883 7.123 -1.830 1.00 51.94 193 VAL A C 1
ATOM 1419 O O . VAL A 1 193 ? 6.801 7.853 -2.201 1.00 51.94 193 VAL A O 1
ATOM 1422 N N . ASN A 1 194 ? 4.754 6.939 -2.539 1.00 67.62 194 ASN A N 1
ATOM 1423 C CA . ASN A 1 194 ? 4.440 7.580 -3.815 1.00 67.62 194 ASN A CA 1
ATOM 1424 C C . ASN A 1 194 ? 3.028 8.181 -3.807 1.00 67.62 194 ASN A C 1
ATOM 1426 O O . ASN A 1 194 ? 2.024 7.482 -3.681 1.00 67.62 194 ASN A O 1
ATOM 1430 N N . TYR A 1 195 ? 2.930 9.494 -4.008 1.00 85.62 195 TYR A N 1
ATOM 1431 C CA . TYR A 1 195 ? 1.645 10.144 -4.240 1.00 85.62 195 TYR A CA 1
ATOM 1432 C C . TYR A 1 195 ? 1.737 11.174 -5.356 1.00 85.62 195 TYR A C 1
ATOM 1434 O O . TYR A 1 195 ? 2.800 11.694 -5.688 1.00 85.62 195 TYR A O 1
ATOM 1442 N N . SER A 1 196 ? 0.604 11.458 -5.982 1.00 87.69 196 SER A N 1
ATOM 1443 C CA . SER A 1 196 ? 0.505 12.451 -7.047 1.00 87.69 196 SER A CA 1
ATOM 1444 C C . SER A 1 196 ? -0.585 13.439 -6.720 1.00 87.69 196 SER A C 1
ATOM 1446 O O . SER A 1 196 ? -1.723 13.046 -6.496 1.00 87.69 196 SER A O 1
ATOM 1448 N N . VAL A 1 197 ? -0.245 14.722 -6.731 1.00 92.94 197 VAL A N 1
ATOM 1449 C CA . VAL A 1 197 ? -1.221 15.787 -6.510 1.00 92.94 197 VAL A CA 1
ATOM 1450 C C . VAL A 1 197 ? -1.745 16.275 -7.851 1.00 92.94 197 VAL A C 1
ATOM 1452 O O . VAL A 1 197 ? -0.979 16.508 -8.788 1.00 92.94 197 VAL A O 1
ATOM 1455 N N . THR A 1 198 ? -3.056 16.430 -7.951 1.00 94.06 198 THR A N 1
ATOM 1456 C CA . THR A 1 198 ? -3.739 16.910 -9.147 1.00 94.06 198 THR A CA 1
ATOM 1457 C C . THR A 1 198 ? -4.790 17.948 -8.794 1.00 94.06 198 THR A C 1
ATOM 1459 O O . THR A 1 198 ? -5.258 18.029 -7.661 1.00 94.06 198 THR A O 1
ATOM 1462 N N . ASP A 1 199 ? -5.160 18.749 -9.787 1.00 92.94 199 ASP A N 1
ATOM 1463 C CA . ASP A 1 199 ? -6.226 19.733 -9.669 1.00 92.94 199 ASP A CA 1
ATOM 1464 C C . ASP A 1 199 ? -7.533 19.204 -10.275 1.00 92.94 199 ASP A C 1
ATOM 1466 O O . ASP A 1 199 ? -7.595 18.165 -10.939 1.00 92.94 199 ASP A O 1
ATOM 1470 N N . SER A 1 200 ? -8.609 19.967 -10.102 1.00 92.88 200 SER A N 1
ATOM 1471 C CA . SER A 1 200 ? -9.912 19.627 -10.674 1.00 92.88 200 SER A CA 1
ATOM 1472 C C . SER A 1 200 ? -9.904 19.553 -12.207 1.00 92.88 200 SER A C 1
ATOM 1474 O O . SER A 1 200 ? -10.793 18.938 -12.789 1.00 92.88 200 SER A O 1
ATOM 1476 N N . THR A 1 201 ? -8.930 20.145 -12.903 1.00 94.25 201 THR A N 1
ATOM 1477 C CA . THR A 1 201 ? -8.852 20.075 -14.371 1.00 94.25 201 THR A CA 1
ATOM 1478 C C . THR A 1 201 ? -8.277 18.741 -14.837 1.00 94.25 201 THR A C 1
ATOM 1480 O O . THR A 1 201 ? -8.769 18.178 -15.816 1.00 94.25 201 THR A O 1
ATOM 1483 N N . ASN A 1 202 ? -7.267 18.227 -14.137 1.00 91.31 202 ASN A N 1
ATOM 1484 C CA . ASN A 1 202 ? -6.489 17.061 -14.555 1.00 91.31 202 ASN A CA 1
ATOM 1485 C C . ASN A 1 202 ? -6.886 15.762 -13.846 1.00 91.31 202 ASN A C 1
ATOM 1487 O O . ASN A 1 202 ? -6.515 14.688 -14.320 1.00 91.31 202 ASN A O 1
ATOM 1491 N N . PHE A 1 203 ? -7.673 15.838 -12.770 1.00 94.88 203 PHE A N 1
ATOM 1492 C CA . PHE A 1 203 ? -8.020 14.688 -11.937 1.00 94.88 203 PHE A CA 1
ATOM 1493 C C . PHE A 1 203 ? -8.512 13.468 -12.710 1.00 94.88 203 PHE A C 1
ATOM 1495 O O . PHE A 1 203 ? -7.920 12.405 -12.597 1.00 94.88 203 PHE A O 1
ATOM 1502 N N . ASN A 1 204 ? -9.542 13.616 -13.543 1.00 94.62 204 ASN A N 1
ATOM 1503 C CA . ASN A 1 204 ? -10.114 12.490 -14.286 1.00 94.62 204 ASN A CA 1
ATOM 1504 C C . ASN A 1 204 ? -9.112 11.868 -15.277 1.00 94.62 204 ASN A C 1
ATOM 1506 O O . ASN A 1 204 ? -9.071 10.653 -15.452 1.00 94.62 204 ASN A O 1
ATOM 1510 N N . ALA A 1 205 ? -8.251 12.691 -15.887 1.00 90.81 205 ALA A N 1
ATOM 1511 C CA . ALA A 1 205 ? -7.204 12.197 -16.776 1.00 90.81 205 ALA A CA 1
ATOM 1512 C C . ALA A 1 205 ? -6.131 11.402 -16.013 1.00 90.81 205 ALA A C 1
ATOM 1514 O O . ALA A 1 205 ? -5.680 10.375 -16.512 1.00 90.81 205 ALA A O 1
ATOM 1515 N N . MET A 1 206 ? -5.749 11.851 -14.812 1.00 85.00 206 MET A N 1
ATOM 1516 C CA . MET A 1 206 ? -4.778 11.154 -13.958 1.00 85.00 206 MET A CA 1
ATOM 1517 C C . MET A 1 206 ? -5.368 9.913 -13.287 1.00 85.00 206 MET A C 1
ATOM 1519 O O . MET A 1 206 ? -4.713 8.879 -13.207 1.00 85.00 206 MET A O 1
ATOM 1523 N N . LEU A 1 207 ? -6.623 9.971 -12.854 1.00 93.38 207 LEU A N 1
ATOM 1524 C CA . LEU A 1 207 ? -7.308 8.816 -12.290 1.00 93.38 207 LEU A CA 1
ATOM 1525 C C . LEU A 1 207 ? -7.397 7.678 -13.316 1.00 93.38 207 LEU A C 1
ATOM 1527 O O . LEU A 1 207 ? -7.201 6.524 -12.966 1.00 93.38 207 LEU A O 1
ATOM 1531 N N . GLY A 1 208 ? -7.629 8.003 -14.590 1.00 88.44 208 GLY A N 1
ATOM 1532 C CA . GLY A 1 208 ? -7.661 7.023 -15.675 1.00 88.44 208 GLY A CA 1
ATOM 1533 C C . GLY A 1 208 ? -6.295 6.633 -16.252 1.00 88.44 208 GLY A C 1
ATOM 1534 O O . GLY A 1 208 ? -6.262 5.810 -17.167 1.00 88.44 208 GLY A O 1
ATOM 1535 N N . SER A 1 209 ? -5.181 7.223 -15.799 1.00 80.88 209 SER A N 1
ATOM 1536 C CA . SER A 1 209 ? -3.865 6.951 -16.397 1.00 80.88 209 SER A CA 1
ATOM 1537 C C . SER A 1 209 ? -3.197 5.686 -15.868 1.00 80.88 209 SER A C 1
ATOM 1539 O O . SER A 1 209 ? -2.331 5.144 -16.552 1.00 80.88 209 SER A O 1
ATOM 1541 N N . ARG A 1 210 ? -3.563 5.237 -14.662 1.00 80.12 210 ARG A N 1
ATOM 1542 C CA . ARG A 1 210 ? -3.037 4.032 -14.008 1.00 80.12 210 ARG A CA 1
ATOM 1543 C C . ARG A 1 210 ? -3.995 3.536 -12.925 1.00 80.12 210 ARG A C 1
ATOM 1545 O O . ARG A 1 210 ? -4.988 4.197 -12.635 1.00 80.12 210 ARG A O 1
ATOM 1552 N N . GLU A 1 211 ? -3.698 2.374 -12.358 1.00 82.81 211 GLU A N 1
ATOM 1553 C CA . GLU A 1 211 ? -4.353 1.912 -11.135 1.00 82.81 211 GLU A CA 1
ATOM 1554 C C . GLU A 1 211 ? -3.799 2.694 -9.935 1.00 82.81 211 GLU A C 1
ATOM 1556 O O . GLU A 1 211 ? -2.644 3.118 -9.947 1.00 82.81 211 GLU A O 1
ATOM 1561 N N . TRP A 1 212 ? -4.657 2.950 -8.949 1.00 86.75 212 TRP A N 1
ATOM 1562 C CA . TRP A 1 212 ? -4.325 3.717 -7.751 1.00 86.75 212 TRP A CA 1
ATOM 1563 C C . TRP A 1 212 ? -4.754 2.926 -6.525 1.00 86.75 212 TRP A C 1
ATOM 1565 O O . TRP A 1 212 ? -5.914 2.506 -6.445 1.00 86.75 212 TRP A O 1
ATOM 1575 N N . ASP A 1 213 ? -3.849 2.785 -5.563 1.00 84.50 213 ASP A N 1
ATOM 1576 C CA . ASP A 1 213 ? -4.103 2.063 -4.316 1.00 84.50 213 ASP A CA 1
ATOM 1577 C C . ASP A 1 213 ? -4.968 2.864 -3.351 1.00 84.50 213 ASP A C 1
ATOM 1579 O O . ASP A 1 213 ? -5.532 2.291 -2.429 1.00 84.50 213 ASP A O 1
ATOM 1583 N N . LEU A 1 214 ? -5.076 4.181 -3.554 1.00 90.56 214 LEU A N 1
ATOM 1584 C CA . LEU A 1 214 ? -5.940 5.077 -2.793 1.00 90.56 214 LEU A CA 1
ATOM 1585 C C . LEU A 1 214 ? -6.181 6.380 -3.553 1.00 90.56 214 LEU A C 1
ATOM 1587 O O . LEU A 1 214 ? -5.272 6.946 -4.165 1.00 90.56 214 LEU A O 1
ATOM 1591 N N . VAL A 1 215 ? -7.399 6.908 -3.444 1.00 94.75 215 VAL A N 1
ATOM 1592 C CA . VAL A 1 215 ? -7.726 8.262 -3.902 1.00 94.75 215 VAL A CA 1
ATOM 1593 C C . VAL A 1 215 ? -8.156 9.132 -2.725 1.00 94.75 215 VAL A C 1
ATOM 1595 O O . VAL A 1 215 ? -9.174 8.874 -2.085 1.00 94.75 215 VAL A O 1
ATOM 1598 N N . LEU A 1 216 ? -7.419 10.211 -2.476 1.00 94.75 216 LEU A N 1
ATOM 1599 C CA . LEU A 1 216 ? -7.799 11.265 -1.538 1.00 94.75 216 LEU A CA 1
ATOM 1600 C C . LEU A 1 216 ? -8.292 12.474 -2.330 1.00 94.75 216 LEU A C 1
ATOM 1602 O O . LEU A 1 216 ? -7.551 13.053 -3.116 1.00 94.75 216 LEU A O 1
ATOM 1606 N N . ALA A 1 217 ? -9.550 12.855 -2.159 1.00 94.56 217 ALA A N 1
ATOM 1607 C CA . ALA A 1 217 ? -10.153 13.971 -2.871 1.00 94.56 217 ALA A CA 1
ATOM 1608 C C . ALA A 1 217 ? -10.570 15.068 -1.892 1.00 94.56 217 ALA A C 1
ATOM 1610 O O . ALA A 1 217 ? -11.620 14.982 -1.265 1.00 94.56 217 ALA A O 1
ATOM 1611 N N . ASP A 1 218 ? -9.749 16.106 -1.787 1.00 92.62 218 ASP A N 1
ATOM 1612 C CA . ASP A 1 218 ? -9.965 17.308 -0.988 1.00 92.62 218 ASP A CA 1
ATOM 1613 C C . ASP A 1 218 ? -10.485 18.457 -1.869 1.00 92.62 218 ASP A C 1
ATOM 1615 O O . ASP A 1 218 ? -9.764 19.079 -2.666 1.00 92.62 218 ASP A O 1
ATOM 1619 N N . VAL A 1 219 ? -11.803 18.670 -1.817 1.00 87.69 219 VAL A N 1
ATOM 1620 C CA . VAL A 1 219 ? -12.531 19.484 -2.794 1.00 87.69 219 VAL A CA 1
ATOM 1621 C C . VAL A 1 219 ? -13.429 20.546 -2.152 1.00 87.69 219 VAL A C 1
ATOM 1623 O O . VAL A 1 219 ? -14.655 20.475 -2.236 1.00 87.69 219 VAL A O 1
ATOM 1626 N N . PRO A 1 220 ? -12.872 21.630 -1.593 1.00 80.06 220 PRO A N 1
ATOM 1627 C CA . PRO A 1 220 ? -13.674 22.657 -0.926 1.00 80.06 220 PRO A CA 1
ATOM 1628 C C . PRO A 1 220 ? -14.658 23.399 -1.842 1.00 80.06 220 PRO A C 1
ATOM 1630 O O . PRO A 1 220 ? -15.624 23.979 -1.367 1.00 80.06 220 PRO A O 1
ATOM 1633 N N . SER A 1 221 ? -14.447 23.471 -3.164 1.00 77.06 221 SER A N 1
ATOM 1634 C CA . SER A 1 221 ? -15.330 24.323 -3.991 1.00 77.06 221 SER A CA 1
ATOM 1635 C C . SER A 1 221 ? -15.531 23.934 -5.451 1.00 77.06 221 SER A C 1
ATOM 1637 O O . SER A 1 221 ? -16.539 24.335 -6.036 1.00 77.06 221 SER A O 1
ATOM 1639 N N . ASN A 1 222 ? -14.635 23.156 -6.062 1.00 82.25 222 ASN A N 1
ATOM 1640 C CA . ASN A 1 222 ? -14.671 22.923 -7.507 1.00 82.25 222 ASN A CA 1
ATOM 1641 C C . ASN A 1 222 ? -14.699 21.435 -7.839 1.00 82.25 222 ASN A C 1
ATOM 1643 O O . ASN A 1 222 ? -13.685 20.759 -7.715 1.00 82.25 222 ASN A O 1
ATOM 1647 N N . SER A 1 223 ? -15.830 20.944 -8.348 1.00 88.69 223 SER A N 1
ATOM 1648 C CA . SER A 1 223 ? -15.898 19.585 -8.894 1.00 88.69 223 SER A CA 1
ATOM 1649 C C . SER A 1 223 ? -14.858 19.382 -10.005 1.00 88.69 223 SER A C 1
ATOM 1651 O O . SER A 1 223 ? -14.566 20.331 -10.746 1.00 88.69 223 SER A O 1
ATOM 1653 N N . PRO A 1 224 ? -14.362 18.149 -10.199 1.00 92.19 224 PRO A N 1
ATOM 1654 C CA . PRO A 1 224 ? -13.525 17.816 -11.340 1.00 92.19 224 PRO A CA 1
ATOM 1655 C C . PRO A 1 224 ? -14.173 18.188 -12.679 1.00 92.19 224 PRO A C 1
ATOM 1657 O O . PRO A 1 224 ? -15.391 18.097 -12.868 1.00 92.19 224 PRO A O 1
ATOM 1660 N N . THR A 1 225 ? -13.353 18.567 -13.652 1.00 92.62 225 THR A N 1
ATOM 1661 C CA . THR A 1 225 ? -13.774 18.806 -15.031 1.00 92.62 225 THR A CA 1
ATOM 1662 C C . THR A 1 225 ? -14.281 17.497 -15.629 1.00 92.62 225 THR A C 1
ATOM 1664 O O . THR A 1 225 ? -13.560 16.507 -15.686 1.00 92.62 225 THR A O 1
ATOM 1667 N N . GLY A 1 226 ? -15.537 17.486 -16.083 1.00 90.00 226 GLY A N 1
ATOM 1668 C CA . GLY A 1 226 ? -16.229 16.256 -16.497 1.00 90.00 226 GLY A CA 1
ATOM 1669 C C . GLY A 1 226 ? -17.044 15.589 -15.381 1.00 90.00 226 GLY A C 1
ATOM 1670 O O . GLY A 1 226 ? -17.744 14.611 -15.643 1.00 90.00 226 GLY A O 1
ATOM 1671 N N . GLY A 1 227 ? -17.031 16.157 -14.171 1.00 91.38 227 GLY A N 1
ATOM 1672 C CA . GLY A 1 227 ? -17.740 15.644 -13.002 1.00 91.38 227 GLY A CA 1
ATOM 1673 C C . GLY A 1 227 ? -17.048 14.433 -12.379 1.00 91.38 227 GLY A C 1
ATOM 1674 O O . GLY A 1 227 ? -15.894 14.139 -12.673 1.00 91.38 227 GLY A O 1
ATOM 1675 N N . TRP A 1 228 ? -17.778 13.717 -11.526 1.00 93.00 228 TRP A N 1
ATOM 1676 C CA . TRP A 1 228 ? -17.258 12.607 -10.718 1.00 93.00 228 TRP A CA 1
ATOM 1677 C C . TRP A 1 228 ? -17.334 11.231 -11.386 1.00 93.00 228 TRP A C 1
ATOM 1679 O O . TRP A 1 228 ? -17.121 10.227 -10.722 1.00 93.00 228 TRP A O 1
ATOM 1689 N N . THR A 1 229 ? -17.671 11.148 -12.674 1.00 93.25 229 THR A N 1
ATOM 1690 C CA . THR A 1 229 ? -17.961 9.861 -13.335 1.00 93.25 229 THR A CA 1
ATOM 1691 C C . THR A 1 229 ? -16.820 8.851 -13.189 1.00 93.25 229 THR A C 1
ATOM 1693 O O . THR A 1 229 ? -17.079 7.706 -12.822 1.00 93.25 229 THR A O 1
ATOM 1696 N N . ASP A 1 230 ? -15.573 9.272 -13.416 1.00 93.44 230 ASP A N 1
ATOM 1697 C CA . ASP A 1 230 ? -14.415 8.371 -13.359 1.00 93.44 230 ASP A CA 1
ATOM 1698 C C . ASP A 1 230 ? -14.087 7.974 -11.914 1.00 93.44 230 ASP A C 1
ATOM 1700 O O . ASP A 1 230 ? -13.851 6.802 -11.637 1.00 93.44 230 ASP A O 1
ATOM 1704 N N . PHE A 1 231 ? -14.203 8.911 -10.968 1.00 94.56 231 PHE A N 1
ATOM 1705 C CA . PHE A 1 231 ? -14.089 8.630 -9.533 1.00 94.56 231 PHE A CA 1
ATOM 1706 C C . PHE A 1 231 ? -15.130 7.628 -9.038 1.00 94.56 231 PHE A C 1
ATOM 1708 O O . PHE A 1 231 ? -14.812 6.689 -8.315 1.00 94.56 231 PHE A O 1
ATOM 1715 N N . LEU A 1 232 ? -16.381 7.781 -9.468 1.00 93.50 232 LEU A N 1
ATOM 1716 C CA . LEU A 1 232 ? -17.445 6.843 -9.130 1.00 93.50 232 LEU A CA 1
ATOM 1717 C C . LEU A 1 232 ? -17.229 5.474 -9.781 1.00 93.50 232 LEU A C 1
ATOM 1719 O O . LEU A 1 232 ? -17.611 4.461 -9.199 1.00 93.50 232 LEU A O 1
ATOM 1723 N N . SER A 1 233 ? -16.612 5.430 -10.965 1.00 93.25 233 SER A N 1
ATOM 1724 C CA . SER A 1 233 ? -16.203 4.174 -11.598 1.00 93.25 233 SER A CA 1
ATOM 1725 C C . SER A 1 233 ? -15.072 3.495 -10.826 1.00 93.25 233 SER A C 1
ATOM 1727 O O . SER A 1 233 ? -15.133 2.284 -10.636 1.00 93.25 233 SER A O 1
ATOM 1729 N N . TYR A 1 234 ? -14.077 4.257 -10.363 1.00 93.81 234 TYR A N 1
ATOM 1730 C CA . TYR A 1 234 ? -12.995 3.771 -9.503 1.00 93.81 234 TYR A CA 1
ATOM 1731 C C . TYR A 1 234 ? -13.553 3.179 -8.202 1.00 93.81 234 TYR A C 1
ATOM 1733 O O . TYR A 1 234 ? -13.348 1.998 -7.919 1.00 93.81 234 TYR A O 1
ATOM 1741 N N . LEU A 1 235 ? -14.376 3.951 -7.485 1.00 92.31 235 LEU A N 1
ATOM 1742 C CA . LEU A 1 235 ? -15.014 3.517 -6.242 1.00 92.31 235 LEU A CA 1
ATOM 1743 C C . LEU A 1 235 ? -15.916 2.290 -6.457 1.00 92.31 235 LEU A C 1
ATOM 1745 O O . LEU A 1 235 ? -15.880 1.334 -5.684 1.00 92.31 235 LEU A O 1
ATOM 1749 N N . GLY A 1 236 ? -16.711 2.281 -7.531 1.00 89.31 236 GLY A N 1
ATOM 1750 C CA . GLY A 1 236 ? -17.578 1.155 -7.892 1.00 89.31 236 GLY A CA 1
ATOM 1751 C C . GLY A 1 236 ? -16.822 -0.106 -8.325 1.00 89.31 236 GLY A C 1
ATOM 1752 O O . GLY A 1 236 ? -17.391 -1.196 -8.279 1.00 89.31 236 GLY A O 1
ATOM 1753 N N . GLY A 1 237 ? -15.556 0.036 -8.726 1.00 88.50 237 GLY A N 1
ATOM 1754 C CA . GLY A 1 237 ? -14.637 -1.061 -9.023 1.00 88.50 237 GLY A CA 1
ATOM 1755 C C . GLY A 1 237 ? -13.962 -1.669 -7.791 1.00 88.50 237 GLY A C 1
ATOM 1756 O O . GLY A 1 237 ? -13.219 -2.630 -7.949 1.00 88.50 237 GLY A O 1
ATOM 1757 N N . GLY A 1 238 ? -14.220 -1.142 -6.589 1.00 86.12 238 GLY A N 1
ATOM 1758 C CA . GLY A 1 238 ? -13.550 -1.563 -5.355 1.00 86.12 238 GLY A CA 1
ATOM 1759 C C . GLY A 1 238 ? -12.413 -0.635 -4.922 1.00 86.12 238 GLY A C 1
ATOM 1760 O O . GLY A 1 238 ? -11.889 -0.815 -3.830 1.00 86.12 238 GLY A O 1
ATOM 1761 N N . GLY A 1 239 ? -12.090 0.399 -5.706 1.00 89.06 239 GLY A N 1
ATOM 1762 C CA . GLY A 1 239 ? -11.021 1.343 -5.386 1.00 89.06 239 GLY A CA 1
ATOM 1763 C C . GLY A 1 239 ? -11.277 2.105 -4.075 1.00 89.06 239 GLY A C 1
ATOM 1764 O O . GLY A 1 239 ? -12.373 2.652 -3.920 1.00 89.06 239 GLY A O 1
ATOM 1765 N N . PRO A 1 240 ? -10.321 2.136 -3.133 1.00 91.19 240 PRO A N 1
ATOM 1766 C CA . PRO A 1 240 ? -10.472 2.817 -1.851 1.00 91.19 240 PRO A CA 1
ATOM 1767 C C . PRO A 1 240 ? -10.351 4.342 -1.984 1.00 91.19 240 PRO A C 1
ATOM 1769 O O . PRO A 1 240 ? -9.430 4.861 -2.619 1.00 91.19 240 PRO A O 1
ATOM 1772 N N . ALA A 1 241 ? -11.279 5.096 -1.391 1.00 93.94 241 ALA A N 1
ATOM 1773 C CA . ALA A 1 241 ? -11.277 6.551 -1.513 1.00 93.94 241 ALA A CA 1
ATOM 1774 C C . ALA A 1 241 ? -11.800 7.317 -0.294 1.00 93.94 241 ALA A C 1
ATOM 1776 O O . ALA A 1 241 ? -12.779 6.929 0.339 1.00 93.94 241 ALA A O 1
ATOM 1777 N N . VAL A 1 242 ? -11.223 8.492 -0.048 1.00 93.38 242 VAL A N 1
ATOM 1778 C CA . VAL A 1 242 ? -11.741 9.484 0.907 1.00 93.38 242 VAL A CA 1
ATOM 1779 C C . VAL A 1 242 ? -12.074 10.763 0.149 1.00 93.38 242 VAL A C 1
ATOM 1781 O O . VAL A 1 242 ? -11.251 11.260 -0.616 1.00 93.38 242 VAL A O 1
ATOM 1784 N N . LEU A 1 243 ? -13.275 11.304 0.348 1.00 93.00 243 LEU A N 1
ATOM 1785 C CA . LEU A 1 243 ? -13.752 12.521 -0.309 1.00 93.00 243 LEU A CA 1
ATOM 1786 C C . LEU A 1 243 ? -14.206 13.557 0.727 1.00 93.00 243 LEU A C 1
ATOM 1788 O O . LEU A 1 243 ? -15.190 13.328 1.432 1.00 93.00 243 LEU A O 1
ATOM 1792 N N . SER A 1 244 ? -13.552 14.719 0.749 1.00 90.31 244 SER A N 1
ATOM 1793 C CA . SER A 1 244 ? -14.063 15.960 1.343 1.00 90.31 244 SER A CA 1
ATOM 1794 C C . SER A 1 244 ? -14.565 16.862 0.227 1.00 90.31 244 SER A C 1
ATOM 1796 O O . SER A 1 244 ? -13.873 17.090 -0.762 1.00 90.31 244 SER A O 1
ATOM 1798 N N . TYR A 1 245 ? -15.798 17.344 0.336 1.00 85.75 245 TYR A N 1
ATOM 1799 C CA . TYR A 1 245 ? -16.415 18.169 -0.702 1.00 85.75 245 TYR A CA 1
ATOM 1800 C C . TYR A 1 245 ? -17.397 19.147 -0.060 1.00 85.75 245 TYR A C 1
ATOM 1802 O O . TYR A 1 245 ? -18.093 18.777 0.869 1.00 85.75 245 TYR A O 1
ATOM 1810 N N . TRP A 1 246 ? -17.530 20.383 -0.531 1.00 77.38 246 TRP A N 1
ATOM 1811 C CA . TRP A 1 246 ? -18.609 21.247 -0.010 1.00 77.38 246 TRP A CA 1
ATOM 1812 C C . TRP A 1 246 ? -19.934 21.029 -0.728 1.00 77.38 246 TRP A C 1
ATOM 1814 O O . TRP A 1 246 ? -21.019 21.183 -0.166 1.00 77.38 246 TRP A O 1
ATOM 1824 N N . GLY A 1 247 ? -19.871 20.696 -2.015 1.00 73.69 247 GLY A N 1
ATOM 1825 C CA . GLY A 1 247 ? -21.029 20.744 -2.897 1.00 73.69 247 GLY A CA 1
ATOM 1826 C C . GLY A 1 247 ? -21.965 19.539 -2.807 1.00 73.69 247 GLY A C 1
ATOM 1827 O O . GLY A 1 247 ? -22.698 19.296 -3.765 1.00 73.69 247 GLY A O 1
ATOM 1828 N N . TRP A 1 248 ? -21.974 18.768 -1.713 1.00 74.62 248 TRP A N 1
ATOM 1829 C CA . TRP A 1 248 ? -22.786 17.539 -1.600 1.00 74.62 248 TRP A CA 1
ATOM 1830 C C . TRP A 1 248 ? -24.280 17.774 -1.820 1.00 74.62 248 TRP A C 1
ATOM 1832 O O . TRP A 1 248 ? -24.979 16.897 -2.331 1.00 74.62 248 TRP A O 1
ATOM 1842 N N . SER A 1 249 ? -24.774 18.959 -1.455 1.00 67.31 249 SER A N 1
ATOM 1843 C CA . SER A 1 249 ? -26.162 19.375 -1.676 1.00 67.31 249 SER A CA 1
ATOM 1844 C C . SER A 1 249 ? -26.466 19.714 -3.143 1.00 67.31 249 SER A C 1
ATOM 1846 O O . SER A 1 249 ? -27.634 19.736 -3.538 1.00 67.31 2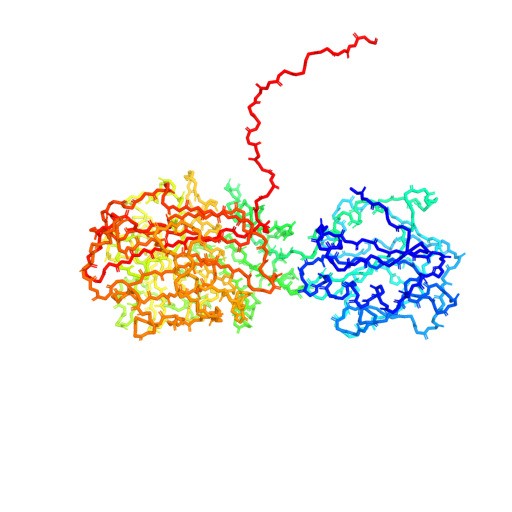49 SER A O 1
ATOM 1848 N N . PHE A 1 250 ? -25.435 19.939 -3.963 1.00 68.62 250 PHE A N 1
ATOM 1849 C CA . PHE A 1 250 ? -25.541 20.338 -5.367 1.00 68.62 250 PHE A CA 1
ATOM 1850 C C . PHE A 1 250 ? -25.171 19.224 -6.356 1.00 68.62 250 PHE A C 1
ATOM 1852 O O . PHE A 1 250 ? -25.552 19.326 -7.524 1.00 68.62 250 PHE A O 1
ATOM 1859 N N . ASP A 1 251 ? -24.492 18.158 -5.916 1.00 76.50 251 ASP A N 1
ATOM 1860 C CA . ASP A 1 251 ? -24.101 17.039 -6.779 1.00 76.50 251 ASP A CA 1
ATOM 1861 C C . ASP A 1 251 ? -24.841 15.740 -6.434 1.00 76.50 251 ASP A C 1
ATOM 1863 O O . ASP A 1 251 ? -24.432 14.934 -5.597 1.00 76.50 251 ASP A O 1
ATOM 1867 N N . SER A 1 252 ? -25.957 15.509 -7.127 1.00 79.75 252 SER A N 1
ATOM 1868 C CA . SER A 1 252 ? -26.781 14.314 -6.929 1.00 79.75 252 SER A CA 1
ATOM 1869 C C . SER A 1 252 ? -26.088 13.007 -7.329 1.00 79.75 252 SER A C 1
ATOM 1871 O O . SER A 1 252 ? -26.604 11.939 -7.004 1.00 79.75 252 SER A O 1
ATOM 1873 N N . ASN A 1 253 ? -24.966 13.057 -8.056 1.00 82.56 253 ASN A N 1
ATOM 1874 C CA . ASN A 1 253 ? -24.283 11.846 -8.519 1.00 82.56 253 ASN A CA 1
ATOM 1875 C C . ASN A 1 253 ? -23.467 11.179 -7.405 1.00 82.56 253 ASN A C 1
ATOM 1877 O O . ASN A 1 253 ? -23.293 9.964 -7.436 1.00 82.56 253 ASN A O 1
ATOM 1881 N N . LEU A 1 254 ? -23.020 11.948 -6.408 1.00 84.19 254 LEU A N 1
ATOM 1882 C CA . LEU A 1 254 ? -22.283 11.440 -5.245 1.00 84.19 254 LEU A CA 1
ATOM 1883 C C . LEU A 1 254 ? -23.196 10.772 -4.202 1.00 84.19 254 LEU A C 1
ATOM 1885 O O . LEU A 1 254 ? -22.739 9.942 -3.419 1.00 84.19 254 LEU A O 1
ATOM 1889 N N . ALA A 1 255 ? -24.495 11.081 -4.237 1.00 80.62 255 ALA A N 1
ATOM 1890 C CA . ALA A 1 255 ? -25.494 10.610 -3.282 1.00 80.62 255 ALA A CA 1
ATOM 1891 C C . ALA A 1 255 ? -25.558 9.083 -3.166 1.00 80.62 255 ALA A C 1
ATOM 1893 O O . ALA A 1 255 ? -25.339 8.521 -2.095 1.00 80.62 255 ALA A O 1
ATOM 1894 N N . ALA A 1 256 ? -25.830 8.391 -4.273 1.00 81.38 256 ALA A N 1
ATOM 1895 C CA . ALA A 1 256 ? -26.007 6.941 -4.237 1.00 81.38 256 ALA A CA 1
ATOM 1896 C C . ALA A 1 256 ? -24.717 6.172 -3.869 1.00 81.38 256 ALA A C 1
ATOM 1898 O O . ALA A 1 256 ? -24.810 5.281 -3.025 1.00 81.38 256 ALA A O 1
ATOM 1899 N N . PRO A 1 257 ? -23.532 6.498 -4.426 1.00 82.44 257 PRO A N 1
ATOM 1900 C CA . PRO A 1 257 ? -22.295 5.766 -4.138 1.00 82.44 257 PRO A CA 1
ATOM 1901 C C . PRO A 1 257 ? -21.803 5.883 -2.694 1.00 82.44 257 PRO A C 1
ATOM 1903 O O . PRO A 1 257 ? -21.282 4.906 -2.175 1.00 82.44 257 PRO A O 1
ATOM 1906 N N . PHE A 1 258 ? -22.021 7.022 -2.027 1.00 80.31 258 PHE A N 1
ATOM 1907 C CA . PHE A 1 258 ? -21.725 7.193 -0.594 1.00 80.31 258 PHE A CA 1
ATOM 1908 C C . PHE A 1 258 ? -22.926 6.909 0.312 1.00 80.31 258 PHE A C 1
ATOM 1910 O O . PHE A 1 258 ? -22.871 7.101 1.525 1.00 80.31 258 PHE A O 1
ATOM 1917 N N . GLY A 1 259 ? -24.028 6.439 -0.270 1.00 75.31 259 GLY A N 1
ATOM 1918 C CA . GLY A 1 259 ? -25.176 5.979 0.483 1.00 75.31 259 GLY A CA 1
ATOM 1919 C C . GLY A 1 259 ? -25.908 7.085 1.249 1.00 75.31 259 GLY A C 1
ATOM 1920 O O . GLY A 1 259 ? -26.298 6.873 2.398 1.00 75.31 259 GLY A O 1
ATOM 1921 N N . TYR A 1 260 ? -26.159 8.235 0.624 1.00 74.00 260 TYR A N 1
ATOM 1922 C CA . TYR A 1 260 ? -27.038 9.278 1.159 1.00 74.00 260 TYR A CA 1
ATOM 1923 C C . TYR A 1 260 ? -28.079 9.743 0.132 1.00 74.00 260 TYR A C 1
ATOM 1925 O O . TYR A 1 260 ? -27.978 9.477 -1.064 1.00 74.00 260 TYR A O 1
ATOM 1933 N N . THR A 1 261 ? -29.112 10.454 0.586 1.00 74.69 261 THR A N 1
ATOM 1934 C CA . THR A 1 261 ? -30.014 11.210 -0.300 1.00 74.69 261 THR A CA 1
ATOM 1935 C C . THR A 1 261 ? -29.877 12.707 -0.060 1.00 74.69 261 THR A C 1
ATOM 1937 O O . THR A 1 261 ? -29.815 13.127 1.094 1.00 74.69 261 THR A O 1
ATOM 1940 N N . SER A 1 262 ? -29.884 13.515 -1.126 1.00 62.50 262 SER A N 1
ATOM 1941 C CA . SER A 1 262 ? -29.923 14.980 -1.037 1.00 62.50 262 SER A CA 1
ATOM 1942 C C . SER A 1 262 ? -31.280 15.429 -0.476 1.00 62.50 262 SER A C 1
ATOM 1944 O O . SER A 1 262 ? -32.256 15.570 -1.220 1.00 62.50 262 SER A O 1
ATOM 1946 N N . ALA A 1 263 ? -31.370 15.608 0.837 1.00 52.16 263 ALA A N 1
ATOM 1947 C CA . ALA A 1 263 ? -32.549 16.132 1.512 1.00 52.16 263 ALA A CA 1
ATOM 1948 C C . ALA A 1 263 ? -32.161 17.341 2.366 1.00 52.16 263 ALA A C 1
ATOM 1950 O O . ALA A 1 263 ? -31.075 17.398 2.927 1.00 52.16 263 ALA A O 1
ATOM 1951 N N . VAL A 1 264 ? -33.076 18.306 2.457 1.00 49.19 264 VAL A N 1
ATOM 1952 C CA . VAL A 1 264 ? -32.908 19.570 3.199 1.00 49.19 264 VAL A CA 1
ATOM 1953 C C . VAL A 1 264 ? -33.105 19.375 4.716 1.00 49.19 264 VAL A C 1
ATOM 1955 O O . VAL A 1 264 ? -33.044 20.337 5.469 1.00 49.19 264 VAL A O 1
ATOM 1958 N N . ASP A 1 265 ? -33.383 18.151 5.174 1.00 45.81 265 ASP A N 1
ATOM 1959 C CA . ASP A 1 265 ? -33.735 17.849 6.564 1.00 45.81 265 ASP A CA 1
ATOM 1960 C C . ASP A 1 265 ? -33.068 16.540 6.995 1.00 45.81 265 ASP A C 1
ATOM 1962 O O . ASP A 1 265 ? -33.200 15.525 6.303 1.00 45.81 265 ASP A O 1
ATOM 1966 N N . MET A 1 266 ? -32.346 16.560 8.122 1.00 48.62 266 MET A N 1
ATOM 1967 C CA . MET A 1 266 ? -31.688 15.361 8.636 1.00 48.62 266 MET A CA 1
ATOM 1968 C C . MET A 1 266 ? -32.746 14.513 9.329 1.00 48.62 266 MET A C 1
ATOM 1970 O O . MET A 1 266 ? -33.268 14.873 10.384 1.00 48.62 266 MET A O 1
ATOM 1974 N N . SER A 1 267 ? -33.079 13.370 8.746 1.00 54.56 267 SER A N 1
ATOM 1975 C CA . SER A 1 267 ? -33.842 12.354 9.458 1.00 54.56 267 SER A CA 1
ATOM 1976 C C . SER A 1 267 ? -33.090 11.043 9.383 1.00 54.56 267 SER A C 1
ATOM 1978 O O . SER A 1 267 ? -32.782 10.578 8.290 1.00 54.56 267 SER A O 1
ATOM 1980 N N . TRP A 1 268 ? -32.812 10.443 10.537 1.00 51.09 268 TRP A N 1
ATOM 1981 C CA . TRP A 1 268 ? -32.267 9.096 10.615 1.00 51.09 268 TRP A CA 1
ATOM 1982 C C . TRP A 1 268 ? -33.154 8.133 9.830 1.00 51.09 268 TRP A C 1
ATOM 1984 O O . TRP A 1 268 ? -34.317 7.912 10.187 1.00 51.09 268 TRP A O 1
ATOM 1994 N N . ALA A 1 269 ? -32.609 7.551 8.763 1.00 52.78 269 ALA A N 1
ATOM 1995 C CA . ALA A 1 269 ? -33.258 6.419 8.136 1.00 52.78 269 ALA A CA 1
ATOM 1996 C C . ALA A 1 269 ? -33.213 5.223 9.109 1.00 52.78 269 ALA A C 1
ATOM 1998 O O . ALA A 1 269 ? -32.220 5.020 9.812 1.00 52.78 269 ALA A O 1
ATOM 1999 N N . PRO A 1 270 ? -34.270 4.401 9.180 1.00 46.72 270 PRO A N 1
ATOM 2000 C CA . PRO A 1 270 ? -34.204 3.135 9.897 1.00 46.72 270 PRO A CA 1
ATOM 2001 C C . PRO A 1 270 ? -33.078 2.249 9.333 1.00 46.72 270 PRO A C 1
ATOM 2003 O O . PRO A 1 270 ? -33.030 2.031 8.124 1.00 46.72 270 PRO A O 1
ATOM 2006 N N . GLY A 1 271 ? -32.220 1.699 10.201 1.00 51.31 271 GLY A N 1
ATOM 2007 C CA . GLY A 1 271 ? -31.171 0.742 9.809 1.00 51.31 271 GLY A CA 1
ATOM 2008 C C . GLY A 1 271 ? -29.786 1.336 9.532 1.00 51.31 271 GLY A C 1
ATOM 2009 O O . GLY A 1 271 ? -28.983 0.682 8.876 1.00 51.31 271 GLY A O 1
ATOM 2010 N N . VAL A 1 272 ? -29.513 2.548 10.013 1.00 49.66 272 VAL A N 1
ATOM 2011 C CA . VAL A 1 272 ? -28.176 3.158 9.992 1.00 49.66 272 VAL A CA 1
ATOM 2012 C C . VAL A 1 272 ? -27.395 2.711 11.234 1.00 49.66 272 VAL A C 1
ATOM 2014 O O . VAL A 1 272 ? -27.883 2.869 12.355 1.00 49.66 272 VAL A O 1
ATOM 2017 N N . SER A 1 273 ? -26.208 2.139 11.038 1.00 51.12 273 SER A N 1
ATOM 2018 C CA . SER A 1 273 ? -25.238 1.817 12.095 1.00 51.12 273 SER A CA 1
ATOM 2019 C C . SER A 1 273 ? -24.340 3.023 12.359 1.00 51.12 273 SER A C 1
ATOM 2021 O O . SER A 1 273 ? -23.868 3.662 11.420 1.00 51.12 273 SER A O 1
ATOM 2023 N N . SER A 1 274 ? -24.086 3.334 13.632 1.00 51.69 274 SER A N 1
ATOM 2024 C CA . SER A 1 274 ? -23.181 4.418 14.013 1.00 51.69 274 SER A CA 1
ATOM 2025 C C . SER A 1 274 ? -21.869 3.914 14.591 1.00 51.69 274 SER A C 1
ATOM 2027 O O . SER A 1 274 ? -21.882 3.207 15.597 1.00 51.69 274 SER A O 1
ATOM 2029 N N . LEU A 1 275 ? -20.757 4.379 14.029 1.00 51.47 275 LEU A N 1
ATOM 2030 C CA . LEU A 1 275 ? -19.422 4.278 14.603 1.00 51.47 275 LEU A CA 1
ATOM 2031 C C . LEU A 1 275 ? -19.161 5.601 15.344 1.00 51.47 275 LEU A C 1
ATOM 2033 O O . LEU A 1 275 ? -18.642 6.563 14.785 1.00 51.47 275 LEU A O 1
ATOM 2037 N N . GLY A 1 276 ? -19.663 5.731 16.572 1.00 48.38 276 GLY A N 1
ATOM 2038 C CA . GLY A 1 276 ? -19.467 6.948 17.369 1.00 48.38 276 GLY A CA 1
ATOM 2039 C C . GLY A 1 276 ? -18.096 6.963 18.062 1.00 48.38 276 GLY A C 1
ATOM 2040 O O . GLY A 1 276 ? -17.581 5.891 18.370 1.00 48.38 276 GLY A O 1
ATOM 2041 N N . PRO A 1 277 ? -17.544 8.139 18.427 1.00 44.59 277 PRO A N 1
ATOM 2042 C CA . PRO A 1 277 ? -16.326 8.225 19.245 1.00 44.59 277 PRO A CA 1
ATOM 2043 C C . PRO A 1 277 ? -16.512 7.706 20.688 1.00 44.59 277 PRO A C 1
ATOM 2045 O O . PRO A 1 277 ? -15.546 7.605 21.433 1.00 44.59 277 PRO A O 1
ATOM 2048 N N . ALA A 1 278 ? -17.748 7.399 21.112 1.00 38.78 278 ALA A N 1
ATOM 2049 C CA . ALA A 1 278 ? -18.070 7.032 22.495 1.00 38.78 278 ALA A CA 1
ATOM 2050 C C . ALA A 1 278 ? -19.051 5.850 22.663 1.00 38.78 278 ALA A C 1
ATOM 2052 O O . ALA A 1 278 ? -19.510 5.614 23.780 1.00 38.78 278 ALA A O 1
ATOM 2053 N N . ALA A 1 279 ? -19.419 5.111 21.608 1.00 34.81 279 ALA A N 1
ATOM 2054 C CA . ALA A 1 279 ? -20.482 4.103 21.717 1.00 34.81 279 ALA A CA 1
ATOM 2055 C C . ALA A 1 279 ? -20.140 2.757 21.051 1.00 34.81 279 ALA A C 1
ATOM 2057 O O . ALA A 1 279 ? -20.578 2.480 19.940 1.00 34.81 279 ALA A O 1
ATOM 2058 N N . GLY A 1 280 ? -19.454 1.895 21.809 1.00 38.06 280 GLY A N 1
ATOM 2059 C CA . GLY A 1 280 ? -19.461 0.435 21.638 1.00 38.06 280 GLY A CA 1
ATOM 2060 C C . GLY A 1 280 ? -18.354 -0.180 20.760 1.00 38.06 280 GLY A C 1
ATOM 2061 O O . GLY A 1 280 ? -17.627 0.559 20.103 1.00 38.06 280 GLY A O 1
ATOM 2062 N N . PRO A 1 281 ? -18.262 -1.532 20.733 1.00 33.25 281 PRO A N 1
ATOM 2063 C CA . PRO A 1 281 ? -17.207 -2.349 20.096 1.00 33.25 281 PRO A CA 1
ATOM 2064 C C . PRO A 1 281 ? -16.979 -2.156 18.593 1.00 33.25 281 PRO A C 1
ATOM 2066 O O . PRO A 1 281 ? -16.069 -2.732 18.026 1.00 33.25 281 PRO A O 1
ATOM 2069 N N . ALA A 1 282 ? -17.730 -1.275 17.938 1.00 38.84 282 ALA A N 1
ATOM 2070 C CA . ALA A 1 282 ? -17.527 -0.893 16.544 1.00 38.84 282 ALA A CA 1
ATOM 2071 C C . ALA A 1 282 ? -17.107 0.585 16.406 1.00 38.84 282 ALA A C 1
ATOM 2073 O O . ALA A 1 282 ? -17.461 1.240 15.437 1.00 38.84 282 ALA A O 1
ATOM 2074 N N . GLY A 1 283 ? -16.418 1.176 17.386 1.00 52.56 283 GLY A N 1
ATOM 2075 C CA . GLY A 1 283 ? -15.895 2.542 17.244 1.00 52.56 283 GLY A CA 1
ATOM 2076 C C . GLY A 1 283 ? -15.002 2.674 16.000 1.00 52.56 283 GLY A C 1
ATOM 2077 O O . GLY A 1 283 ? -14.174 1.802 15.750 1.00 52.56 283 GLY A O 1
ATOM 2078 N N . THR A 1 284 ? -15.192 3.743 15.220 1.00 58.19 284 THR A N 1
ATOM 2079 C CA . THR A 1 284 ? -14.370 4.057 14.038 1.00 58.19 284 THR A CA 1
ATOM 2080 C C . THR A 1 284 ? -13.004 4.589 14.461 1.00 58.19 284 THR A C 1
ATOM 2082 O O . THR A 1 284 ? -12.918 5.430 15.361 1.00 58.19 284 THR A O 1
ATOM 2085 N N . HIS A 1 285 ? -11.952 4.145 13.771 1.00 66.12 285 HIS A N 1
ATOM 2086 C CA . HIS A 1 285 ? -10.568 4.561 14.007 1.00 66.12 285 HIS A CA 1
ATOM 2087 C C . HIS A 1 285 ? -10.243 5.944 13.453 1.00 66.12 285 HIS A C 1
ATOM 2089 O O . HIS A 1 285 ? -9.180 6.484 13.751 1.00 66.12 285 HIS A O 1
ATOM 2095 N N . ALA A 1 286 ? -11.172 6.549 12.707 1.00 71.75 286 ALA A N 1
ATOM 2096 C CA . ALA A 1 286 ? -11.028 7.875 12.118 1.00 71.75 286 ALA A CA 1
ATOM 2097 C C . ALA A 1 286 ? -10.445 8.907 13.105 1.00 71.75 286 ALA A C 1
ATOM 2099 O O . ALA A 1 286 ? -9.604 9.723 12.743 1.00 71.75 286 ALA A O 1
ATOM 2100 N N . PHE A 1 287 ? -10.842 8.849 14.378 1.00 71.44 287 PHE A N 1
ATOM 2101 C CA . PHE A 1 287 ? -10.451 9.837 15.388 1.00 71.44 287 PHE A CA 1
ATOM 2102 C C . PHE A 1 287 ? -9.316 9.397 16.325 1.00 71.44 287 PHE A C 1
ATOM 2104 O O . PHE A 1 287 ? -9.001 10.126 17.267 1.00 71.44 287 PHE A O 1
ATOM 2111 N N . ALA A 1 288 ? -8.703 8.229 16.118 1.00 65.38 288 ALA A N 1
ATOM 2112 C CA . ALA A 1 288 ? -7.586 7.785 16.951 1.00 65.38 288 ALA A CA 1
ATOM 2113 C C . ALA A 1 288 ? -6.402 8.764 16.828 1.00 65.38 288 ALA A C 1
ATOM 2115 O O . ALA A 1 288 ? -6.067 9.200 15.734 1.00 65.38 288 ALA A O 1
ATOM 2116 N N . GLY A 1 289 ? -5.793 9.173 17.945 1.00 65.56 289 GLY A N 1
ATOM 2117 C CA . GLY A 1 289 ? -4.649 10.101 17.925 1.00 65.56 289 GLY A CA 1
ATOM 2118 C C . GLY A 1 289 ? -4.971 11.554 17.544 1.00 65.56 289 GLY A C 1
ATOM 2119 O O . GLY A 1 289 ? -4.104 12.415 17.676 1.00 65.56 289 GLY A O 1
ATOM 2120 N N . VAL A 1 290 ? -6.214 11.865 17.160 1.00 73.06 290 VAL A N 1
ATOM 2121 C CA . VAL A 1 290 ? -6.661 13.227 16.846 1.00 73.06 290 VAL A CA 1
ATOM 2122 C C . VAL A 1 290 ? -6.763 14.047 18.148 1.00 73.06 290 VAL A C 1
ATOM 2124 O O . VAL A 1 290 ? -7.661 13.797 18.957 1.00 73.06 290 VAL A O 1
ATOM 2127 N N . PRO A 1 291 ? -5.868 15.029 18.392 1.00 67.00 291 PRO A N 1
ATOM 2128 C CA . PRO A 1 291 ? -5.729 15.669 19.705 1.00 67.00 291 PRO A CA 1
ATOM 2129 C C . PRO A 1 291 ? -6.910 16.580 20.060 1.00 67.00 291 PRO A C 1
ATOM 2131 O O . PRO A 1 291 ? -7.201 16.793 21.237 1.00 67.00 291 PRO A O 1
ATOM 2134 N N . GLU A 1 292 ? -7.607 17.100 19.050 1.00 69.31 292 GLU A N 1
ATOM 2135 C CA . GLU A 1 292 ? -8.813 17.903 19.205 1.00 69.31 292 GLU A CA 1
ATOM 2136 C C . GLU A 1 292 ? -9.852 17.412 18.200 1.00 69.31 292 GLU A C 1
ATOM 2138 O O . GLU A 1 292 ? -9.778 17.728 17.016 1.00 69.31 292 GLU A O 1
ATOM 2143 N N . VAL A 1 293 ? -10.838 16.633 18.658 1.00 61.06 293 VAL A N 1
ATOM 2144 C CA . VAL A 1 293 ? -12.025 16.373 17.832 1.00 61.06 293 VAL A CA 1
ATOM 2145 C C . VAL A 1 293 ? -12.663 17.736 17.545 1.00 61.06 293 VAL A C 1
ATOM 2147 O O . VAL A 1 293 ? -12.807 18.527 18.489 1.00 61.06 293 VAL A O 1
ATOM 2150 N N . PRO A 1 294 ? -13.004 18.061 16.287 1.00 56.34 294 PRO A N 1
ATOM 2151 C CA . PRO A 1 294 ? -13.347 19.427 15.924 1.00 56.34 294 PRO A CA 1
ATOM 2152 C C . PRO A 1 294 ? -14.511 19.941 16.752 1.00 56.34 294 PRO A C 1
ATOM 2154 O O . PRO A 1 294 ? -15.373 19.179 17.190 1.00 56.34 294 PRO A O 1
ATOM 2157 N N . HIS A 1 295 ? -14.454 21.248 17.003 1.00 53.19 295 HIS A N 1
ATOM 2158 C CA . HIS A 1 295 ? -15.304 22.002 17.910 1.00 53.19 295 HIS A CA 1
ATOM 2159 C C . HIS A 1 295 ? -16.729 21.441 18.069 1.00 53.19 295 HIS A C 1
ATOM 2161 O O . HIS A 1 295 ? -17.385 21.052 17.106 1.00 53.19 295 HIS A O 1
ATOM 2167 N N . SER A 1 296 ? -17.288 21.555 19.277 1.00 56.19 296 SER A N 1
ATOM 2168 C CA . SER A 1 296 ? -18.686 21.203 19.590 1.00 56.19 296 SER A CA 1
ATOM 2169 C C . SER A 1 296 ? -19.756 21.904 18.729 1.00 56.19 296 SER A C 1
ATOM 2171 O O . SER A 1 296 ? -20.944 21.643 18.894 1.00 56.19 296 SER A O 1
ATOM 2173 N N . ASN A 1 297 ? -19.364 22.808 17.824 1.00 55.09 297 ASN A N 1
ATOM 2174 C CA . ASN A 1 297 ? -20.213 23.468 16.841 1.00 55.09 297 ASN A CA 1
ATOM 2175 C C . ASN A 1 297 ? -19.974 22.996 15.395 1.00 55.09 297 ASN A C 1
ATOM 2177 O O . ASN A 1 297 ? -20.435 23.694 14.493 1.00 55.09 297 ASN A O 1
ATOM 2181 N N . TRP A 1 298 ? -19.289 21.874 15.150 1.00 56.75 298 TRP A N 1
ATOM 2182 C CA . TRP A 1 298 ? -19.065 21.375 13.789 1.00 56.75 298 TRP A CA 1
ATOM 2183 C C . TRP A 1 298 ? -20.404 21.236 13.041 1.00 56.75 298 TRP A C 1
ATOM 2185 O O . TRP A 1 298 ? -20.552 21.784 11.956 1.00 56.75 298 TRP A O 1
ATOM 2195 N N . SER A 1 299 ? -21.455 20.708 13.682 1.00 52.22 299 SER A N 1
ATOM 2196 C CA . SER A 1 299 ? -22.835 20.688 13.146 1.00 52.22 299 SER A CA 1
ATOM 2197 C C . SER A 1 299 ? -23.443 22.077 12.894 1.00 52.22 299 SER A C 1
ATOM 2199 O O . SER A 1 299 ? -24.318 22.243 12.047 1.00 52.22 299 SER A O 1
ATOM 2201 N N . GLY A 1 300 ? -22.976 23.109 13.597 1.00 55.16 300 GLY A N 1
ATOM 2202 C CA . GLY A 1 300 ? -23.363 24.496 13.359 1.00 55.16 300 GLY A CA 1
ATOM 2203 C C . GLY A 1 300 ? -22.911 25.014 11.993 1.00 55.16 300 GLY A C 1
ATOM 2204 O O . GLY A 1 300 ? -23.631 25.827 11.416 1.00 55.16 300 GLY A O 1
ATOM 2205 N N . GLN A 1 301 ? -21.782 24.516 11.472 1.00 56.09 301 GLN A N 1
ATOM 2206 C CA . GLN A 1 301 ? -21.326 24.803 10.106 1.00 56.09 301 GLN A CA 1
ATOM 2207 C C . GLN A 1 301 ? -22.131 24.014 9.061 1.00 56.09 301 GLN A C 1
ATOM 2209 O O . GLN A 1 301 ? -22.577 24.581 8.069 1.00 56.09 301 GLN A O 1
ATOM 2214 N N . TRP A 1 302 ? -22.481 22.752 9.339 1.00 56.03 302 TRP A N 1
ATOM 2215 C CA . TRP A 1 302 ? -23.401 21.987 8.474 1.00 56.03 302 TRP A CA 1
ATOM 2216 C C . TRP A 1 302 ? -24.732 22.717 8.264 1.00 56.03 302 TRP A C 1
ATOM 2218 O O . TRP A 1 302 ? -25.249 22.811 7.150 1.00 56.03 302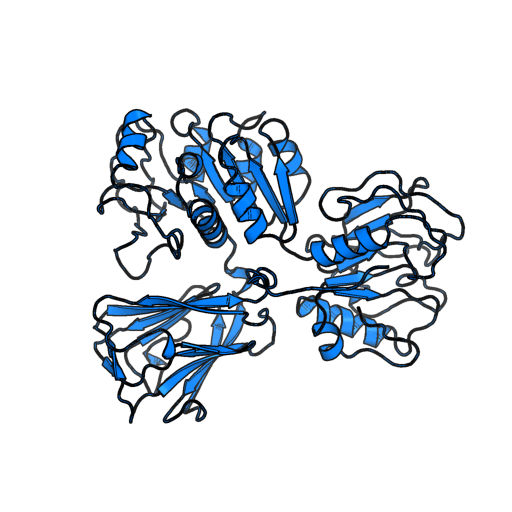 TRP A O 1
ATOM 2228 N N . LEU A 1 303 ? -25.284 23.272 9.348 1.00 56.03 303 LEU A N 1
ATOM 2229 C CA . LEU A 1 303 ? -26.559 23.982 9.317 1.00 56.03 303 LEU A CA 1
ATOM 2230 C C . LEU A 1 303 ? -26.465 25.383 8.697 1.00 56.03 303 LEU A C 1
ATOM 2232 O O . LEU A 1 303 ? -27.480 25.863 8.185 1.00 56.03 303 LEU A O 1
ATOM 2236 N N . SER A 1 304 ? -25.306 26.056 8.736 1.00 58.19 304 SER A N 1
ATOM 2237 C CA . SER A 1 304 ? -25.142 27.343 8.044 1.00 58.19 304 SER A CA 1
ATOM 2238 C C . SER A 1 304 ? -25.070 27.184 6.534 1.00 58.19 304 SER A C 1
ATOM 2240 O O . SER A 1 304 ? -25.604 28.038 5.822 1.00 58.19 304 SER A O 1
ATOM 2242 N N . ASP A 1 305 ? -24.486 26.082 6.065 1.00 59.06 305 ASP A N 1
ATOM 2243 C CA . ASP A 1 305 ? -24.171 25.879 4.648 1.00 59.06 305 ASP A CA 1
ATOM 2244 C C . ASP A 1 305 ? -25.106 24.871 3.955 1.00 59.06 305 ASP A C 1
ATOM 2246 O O . ASP A 1 305 ? -25.090 24.715 2.733 1.00 59.06 305 ASP A O 1
ATOM 2250 N N . GLY A 1 306 ? -26.025 24.260 4.713 1.00 53.69 306 GLY A N 1
ATOM 2251 C CA . GLY A 1 306 ? -27.137 23.463 4.189 1.00 53.69 306 GLY A CA 1
ATOM 2252 C C . GLY A 1 306 ? -26.733 22.093 3.643 1.00 53.69 306 GLY A C 1
ATOM 2253 O O . GLY A 1 306 ? -27.537 21.449 2.962 1.00 53.69 306 GLY A O 1
ATOM 2254 N N . ALA A 1 307 ? -25.510 21.642 3.924 1.00 56.66 307 ALA A N 1
ATOM 2255 C CA . ALA A 1 307 ? -25.097 20.268 3.689 1.00 56.66 307 ALA A CA 1
ATOM 2256 C C . ALA A 1 307 ? -25.694 19.402 4.802 1.00 56.66 307 ALA A C 1
ATOM 2258 O O . ALA A 1 307 ? -25.451 19.633 5.978 1.00 56.66 307 ALA A O 1
ATOM 2259 N N . VAL A 1 308 ? -26.533 18.441 4.428 1.00 61.97 308 VAL A N 1
ATOM 2260 C CA . VAL A 1 308 ? -27.185 17.506 5.344 1.00 61.97 308 VAL A CA 1
ATOM 2261 C C . VAL A 1 308 ? -27.175 16.142 4.678 1.00 61.97 308 VAL A C 1
ATOM 2263 O O . VAL A 1 308 ? -27.677 15.989 3.560 1.00 61.97 308 VAL A O 1
ATOM 2266 N N . PHE A 1 309 ? -26.650 15.134 5.371 1.00 65.69 309 PHE A N 1
ATOM 2267 C CA . PHE A 1 309 ? -26.798 13.756 4.930 1.00 65.69 309 PHE A CA 1
ATOM 2268 C C . PHE A 1 309 ? -28.042 13.132 5.545 1.00 65.69 309 PHE A C 1
ATOM 2270 O O . PHE A 1 309 ? -28.253 13.152 6.754 1.00 65.69 309 PHE A O 1
ATOM 2277 N N . THR A 1 310 ? -28.851 12.511 4.695 1.00 73.69 310 THR A N 1
ATOM 2278 C CA . THR A 1 310 ? -29.770 11.457 5.123 1.00 73.69 310 THR A CA 1
ATOM 2279 C C . THR A 1 310 ? -29.159 10.138 4.668 1.00 73.69 310 THR A C 1
ATOM 2281 O O . THR A 1 310 ? -29.261 9.836 3.473 1.00 73.69 310 THR A O 1
ATOM 2284 N N . PRO A 1 311 ? -28.478 9.385 5.556 1.00 71.81 311 PRO A N 1
ATOM 2285 C CA . PRO A 1 311 ? -27.905 8.097 5.189 1.00 71.81 311 PRO A CA 1
ATOM 2286 C C . PRO A 1 311 ? -29.017 7.158 4.714 1.00 71.81 311 PRO A C 1
ATOM 2288 O O . PRO A 1 311 ? -30.118 7.165 5.269 1.00 71.81 311 PRO A O 1
ATOM 2291 N N . VAL A 1 312 ? -28.760 6.359 3.682 1.00 77.56 312 VAL A N 1
ATOM 2292 C CA . VAL A 1 312 ? -29.682 5.296 3.266 1.00 77.56 312 VAL A CA 1
ATOM 2293 C C . VAL A 1 312 ? -29.422 4.016 4.062 1.00 77.56 312 VAL A C 1
ATOM 2295 O O . VAL A 1 312 ? -28.407 3.870 4.739 1.00 77.56 312 VAL A O 1
ATOM 2298 N N . ALA A 1 313 ? -30.360 3.070 4.004 1.00 74.62 313 ALA A N 1
ATOM 2299 C CA . ALA A 1 313 ? -30.189 1.779 4.660 1.00 74.62 313 ALA A CA 1
ATOM 2300 C C . ALA A 1 313 ? -28.943 1.050 4.122 1.00 74.62 313 ALA A C 1
ATOM 2302 O O . ALA A 1 313 ? -28.789 0.920 2.907 1.00 74.62 313 ALA A O 1
ATOM 2303 N N . GLY A 1 314 ? -28.101 0.547 5.029 1.00 71.38 314 GLY A N 1
ATOM 2304 C CA . GLY A 1 314 ? -26.844 -0.135 4.697 1.00 71.38 314 GLY A CA 1
ATOM 2305 C C . GLY A 1 314 ? -25.606 0.767 4.677 1.00 71.38 314 GLY A C 1
ATOM 2306 O O . GLY A 1 314 ? -24.506 0.248 4.542 1.00 71.38 314 GLY A O 1
ATOM 2307 N N . THR A 1 315 ? -25.765 2.083 4.835 1.00 70.94 315 THR A N 1
ATOM 2308 C CA . THR A 1 315 ? -24.646 3.011 5.047 1.00 70.94 315 THR A CA 1
ATOM 2309 C C . THR A 1 315 ? -24.239 3.004 6.514 1.00 70.94 315 THR A C 1
ATOM 2311 O O . THR A 1 315 ? -25.100 3.037 7.402 1.00 70.94 315 THR A O 1
ATOM 2314 N N . THR A 1 316 ? -22.934 3.023 6.766 1.00 74.81 316 THR A N 1
ATOM 2315 C CA . THR A 1 316 ? -22.379 3.133 8.115 1.00 74.81 316 THR A CA 1
ATOM 2316 C C . THR A 1 316 ? -21.955 4.578 8.355 1.00 74.81 316 THR A C 1
ATOM 2318 O O . THR A 1 316 ? -21.203 5.152 7.573 1.00 74.81 316 THR A O 1
ATOM 2321 N N . THR A 1 317 ? -22.441 5.208 9.423 1.00 72.44 317 THR A N 1
ATOM 2322 C CA . THR A 1 317 ? -22.031 6.579 9.756 1.00 72.44 317 THR A CA 1
ATOM 2323 C C . THR A 1 317 ? -20.765 6.549 10.599 1.00 72.44 317 THR A C 1
ATOM 2325 O O . THR A 1 317 ? -20.743 5.900 11.645 1.00 72.44 317 THR A O 1
ATOM 2328 N N . VAL A 1 318 ? -19.747 7.280 10.166 1.00 65.69 318 VAL A N 1
ATOM 2329 C CA . VAL A 1 318 ? -18.440 7.429 10.807 1.00 65.69 318 VAL A CA 1
ATOM 2330 C C . VAL A 1 318 ? -18.459 8.741 11.604 1.00 65.69 318 VAL A C 1
ATOM 2332 O O . VAL A 1 318 ? -18.601 9.824 11.045 1.00 65.69 318 VAL A O 1
ATOM 2335 N N . GLY A 1 319 ? -18.377 8.665 12.932 1.00 60.50 319 GLY A N 1
ATOM 2336 C CA . GLY A 1 319 ? -18.421 9.825 13.825 1.00 60.50 319 GLY A CA 1
ATOM 2337 C C . GLY A 1 319 ? -19.833 10.343 14.121 1.00 60.50 319 GLY A C 1
ATOM 2338 O O . GLY A 1 319 ? -20.637 10.584 13.221 1.00 60.50 319 GLY A O 1
ATOM 2339 N N . LEU A 1 320 ? -20.119 10.552 15.410 1.00 54.16 320 LEU A N 1
ATOM 2340 C CA . LEU A 1 320 ? -21.340 11.196 15.897 1.00 54.16 320 LEU A CA 1
ATOM 2341 C C . LEU A 1 320 ? -20.995 12.399 16.773 1.00 54.16 320 LEU A C 1
ATOM 2343 O O . LEU A 1 320 ? -20.240 12.255 17.736 1.00 54.16 320 LEU A O 1
ATOM 2347 N N . LEU A 1 321 ? -21.617 13.546 16.500 1.00 54.06 321 LEU A N 1
ATOM 2348 C CA . LEU A 1 321 ? -21.685 14.665 17.447 1.00 54.06 321 LEU A CA 1
ATOM 2349 C C . LEU A 1 321 ? -22.805 14.407 18.457 1.00 54.06 321 LEU A C 1
ATOM 2351 O O . LEU A 1 321 ? -23.929 14.096 18.059 1.00 54.06 321 LEU A O 1
ATOM 2355 N N . ASP A 1 322 ? -22.491 14.503 19.754 1.00 54.06 322 ASP A N 1
ATOM 2356 C CA . ASP A 1 322 ? -23.429 14.398 20.889 1.00 54.06 322 ASP A CA 1
ATOM 2357 C C . ASP A 1 322 ? -24.435 13.223 20.814 1.00 54.06 322 ASP A C 1
ATOM 2359 O O . ASP A 1 322 ? -25.510 13.250 21.416 1.00 54.06 322 ASP A O 1
ATOM 2363 N N . GLY A 1 323 ? -24.072 12.160 20.085 1.00 52.94 323 GLY A N 1
ATOM 2364 C CA . GLY A 1 323 ? -24.882 10.957 19.894 1.00 52.94 323 GLY A CA 1
ATOM 2365 C C . GLY A 1 323 ? -26.056 11.083 18.915 1.00 52.94 323 GLY A C 1
ATOM 2366 O O . GLY A 1 323 ? -26.896 10.184 18.914 1.00 52.94 323 GLY A O 1
ATOM 2367 N N . ALA A 1 324 ? -26.151 12.150 18.108 1.00 54.34 324 ALA A N 1
ATOM 2368 C CA . ALA A 1 324 ? -27.337 12.391 17.277 1.00 54.34 324 ALA A CA 1
ATOM 2369 C C . ALA A 1 324 ? -27.083 12.695 15.795 1.00 54.34 324 ALA A C 1
ATOM 2371 O O . ALA A 1 324 ? -27.983 12.418 15.012 1.00 54.34 324 ALA A O 1
ATOM 2372 N N . ASP A 1 325 ? -25.917 13.194 15.381 1.00 59.12 325 ASP A N 1
ATOM 2373 C CA . ASP A 1 325 ? -25.727 13.668 14.000 1.00 59.12 325 ASP A CA 1
ATOM 2374 C C . ASP A 1 325 ? -24.484 13.033 13.346 1.00 59.12 325 ASP A C 1
ATOM 2376 O O . ASP A 1 325 ? -23.392 13.145 13.915 1.00 59.12 325 ASP A O 1
ATOM 2380 N N . PRO A 1 326 ? -24.620 12.352 12.186 1.00 57.62 326 PRO A N 1
ATOM 2381 C CA . PRO A 1 326 ? -23.495 11.726 11.499 1.00 57.62 326 PRO A CA 1
ATOM 2382 C C . PRO A 1 326 ? -22.621 12.765 10.794 1.00 57.62 326 PRO A C 1
ATOM 2384 O O . PRO A 1 326 ? -23.129 13.594 10.041 1.00 57.62 326 PRO A O 1
ATOM 2387 N N . VAL A 1 327 ? -21.308 12.694 11.020 1.00 69.12 327 VAL A N 1
ATOM 2388 C CA . VAL A 1 327 ? -20.339 13.651 10.450 1.00 69.12 327 VAL A CA 1
ATOM 2389 C C . VAL A 1 327 ? -19.668 13.094 9.195 1.00 69.12 327 VAL A C 1
ATOM 2391 O O . VAL A 1 327 ? -19.292 13.845 8.303 1.00 69.12 327 VAL A O 1
ATOM 2394 N N . MET A 1 328 ? -19.542 11.776 9.081 1.00 80.12 328 MET A N 1
ATOM 2395 C CA . MET A 1 328 ? -18.967 11.122 7.910 1.00 80.12 328 MET A CA 1
ATOM 2396 C C . MET A 1 328 ? -19.772 9.872 7.556 1.00 80.12 328 MET A C 1
ATOM 2398 O O . MET A 1 328 ? -20.493 9.315 8.390 1.00 80.12 328 MET A O 1
ATOM 2402 N N . LEU A 1 329 ? -19.673 9.432 6.305 1.00 81.12 329 LEU A N 1
ATOM 2403 C CA . LEU A 1 329 ? -20.355 8.237 5.811 1.00 81.12 329 LEU A CA 1
ATOM 2404 C C . LEU A 1 329 ? -19.339 7.288 5.201 1.00 81.12 329 LEU A C 1
ATOM 2406 O O . LEU A 1 329 ? -18.683 7.643 4.225 1.00 81.12 329 LEU A O 1
ATOM 2410 N N . LEU A 1 330 ? -19.263 6.077 5.739 1.00 82.62 330 LEU A N 1
ATOM 2411 C CA . LEU A 1 330 ? -18.647 4.954 5.058 1.00 82.62 330 LEU A CA 1
ATOM 2412 C C . LEU A 1 330 ? -19.684 4.354 4.108 1.00 82.62 330 LEU A C 1
ATOM 2414 O O . LEU A 1 330 ? -20.816 4.043 4.503 1.00 82.62 330 LEU A O 1
ATOM 2418 N N . ASN A 1 331 ? -19.307 4.221 2.844 1.00 83.19 331 ASN A N 1
ATOM 2419 C CA . ASN A 1 331 ? -20.178 3.675 1.824 1.00 83.19 331 ASN A CA 1
ATOM 2420 C C . ASN A 1 331 ? -20.535 2.202 2.123 1.00 83.19 331 ASN A C 1
ATOM 2422 O O . ASN A 1 331 ? -19.841 1.527 2.885 1.00 83.19 331 ASN A O 1
ATOM 2426 N N . PRO A 1 332 ? -21.601 1.656 1.509 1.00 80.75 332 PRO A N 1
ATOM 2427 C CA . PRO A 1 332 ? -22.025 0.279 1.778 1.00 80.75 332 PRO A CA 1
ATOM 2428 C C . PRO A 1 332 ? -20.979 -0.799 1.451 1.00 80.75 332 PRO A C 1
ATOM 2430 O O . PRO A 1 332 ? -21.077 -1.911 1.962 1.00 80.75 332 PRO A O 1
ATOM 2433 N N . SER A 1 333 ? -20.016 -0.488 0.580 1.00 78.75 333 SER A N 1
ATOM 2434 C CA . SER A 1 333 ? -18.938 -1.398 0.180 1.00 78.75 333 SER A CA 1
ATOM 2435 C C . SER A 1 333 ? -17.715 -1.344 1.106 1.00 78.75 333 SER A C 1
ATOM 2437 O O . SER A 1 333 ? -16.820 -2.163 0.941 1.00 78.75 333 SER A O 1
ATOM 2439 N N . GLY A 1 334 ? -17.654 -0.400 2.052 1.00 82.69 334 GLY A N 1
ATOM 2440 C CA . GLY A 1 334 ? -16.530 -0.224 2.979 1.00 82.69 334 GLY A CA 1
ATOM 2441 C C . GLY A 1 334 ? -15.276 0.428 2.385 1.00 82.69 334 GLY A C 1
ATOM 2442 O O . GLY A 1 334 ? -14.326 0.666 3.113 1.00 82.69 334 GLY A O 1
ATOM 2443 N N . ASN A 1 335 ? -15.264 0.755 1.093 1.00 82.31 335 ASN A N 1
ATOM 2444 C CA . ASN A 1 335 ? -14.096 1.288 0.384 1.00 82.31 335 ASN A CA 1
ATOM 2445 C C . ASN A 1 335 ? -14.189 2.800 0.107 1.00 82.31 335 ASN A C 1
ATOM 2447 O O . ASN A 1 335 ? -13.423 3.339 -0.681 1.00 82.31 335 ASN A O 1
ATOM 2451 N N . GLY A 1 336 ? -15.160 3.505 0.686 1.00 89.00 336 GLY A N 1
ATOM 2452 C CA . GLY A 1 336 ? -15.356 4.928 0.422 1.00 89.00 336 GLY A CA 1
ATOM 2453 C C . GLY A 1 336 ? -15.822 5.696 1.641 1.00 89.00 336 GLY A C 1
ATOM 2454 O O . GLY A 1 336 ? -16.887 5.385 2.163 1.00 89.00 336 GLY A O 1
ATOM 2455 N N . VAL A 1 337 ? -15.105 6.747 2.036 1.00 88.25 337 VAL A N 1
ATOM 2456 C CA . VAL A 1 337 ? -15.554 7.694 3.066 1.00 88.25 337 VAL A CA 1
ATOM 2457 C C . VAL A 1 337 ? -15.933 9.031 2.437 1.00 88.25 337 VAL A C 1
ATOM 2459 O O . VAL A 1 337 ? -15.142 9.647 1.727 1.00 88.25 337 VAL A O 1
ATOM 2462 N N . ALA A 1 338 ? -17.138 9.506 2.748 1.00 86.88 338 ALA A N 1
ATOM 2463 C CA . ALA A 1 338 ? -17.558 10.887 2.544 1.00 86.88 338 ALA A CA 1
ATOM 2464 C C . ALA A 1 338 ? -17.384 11.673 3.845 1.00 86.88 338 ALA A C 1
ATOM 2466 O O . ALA A 1 338 ? -18.002 11.335 4.857 1.00 86.88 338 ALA A O 1
ATOM 2467 N N . ALA A 1 339 ? -16.589 12.739 3.805 1.00 83.94 339 ALA A N 1
ATOM 2468 C CA . ALA A 1 339 ? -16.271 13.559 4.963 1.00 83.94 339 ALA A CA 1
ATOM 2469 C C . ALA A 1 339 ? -16.304 15.058 4.612 1.00 83.94 339 ALA A C 1
ATOM 2471 O O . ALA A 1 339 ? -15.274 15.653 4.343 1.00 83.94 339 ALA A O 1
ATOM 2472 N N . PRO A 1 340 ? -17.484 15.692 4.596 1.00 74.00 340 PRO A N 1
ATOM 2473 C CA . PRO A 1 340 ? -17.770 16.931 3.868 1.00 74.00 340 PRO A CA 1
ATOM 2474 C C . PRO A 1 340 ? -17.071 18.198 4.358 1.00 74.00 340 PRO A C 1
ATOM 2476 O O . PRO A 1 340 ? -17.184 19.202 3.672 1.00 74.00 340 PRO A O 1
ATOM 2479 N N . LEU A 1 341 ? -16.445 18.186 5.534 1.00 72.12 341 LEU A N 1
ATOM 2480 C CA . LEU A 1 341 ? -15.927 19.396 6.180 1.00 72.12 341 LEU A CA 1
ATOM 2481 C C . LEU A 1 341 ? -14.535 19.204 6.786 1.00 72.12 341 LEU A C 1
ATOM 2483 O O . LEU A 1 341 ? -14.143 19.969 7.669 1.00 72.12 341 LEU A O 1
ATOM 2487 N N . ILE A 1 342 ? -13.796 18.162 6.399 1.00 76.38 342 ILE A N 1
ATOM 2488 C CA . ILE A 1 342 ? -12.429 18.011 6.922 1.00 76.38 342 ILE A CA 1
ATOM 2489 C C . ILE A 1 342 ? -11.528 19.108 6.353 1.00 76.38 342 ILE A C 1
ATOM 2491 O O . ILE A 1 342 ? -10.640 19.597 7.043 1.00 76.38 342 ILE A O 1
ATOM 2495 N N . ASP A 1 343 ? -11.809 19.558 5.136 1.00 74.31 343 ASP A N 1
ATOM 2496 C CA . ASP A 1 343 ? -11.106 20.657 4.473 1.00 74.31 343 ASP A CA 1
ATOM 2497 C C . ASP A 1 343 ? -11.240 22.003 5.214 1.00 74.31 343 ASP A C 1
ATOM 2499 O O . ASP A 1 343 ? -10.314 22.816 5.219 1.00 74.31 343 ASP A O 1
ATOM 2503 N N . GLU A 1 344 ? -12.350 22.222 5.927 1.00 73.31 344 GLU A N 1
ATOM 2504 C CA . GLU A 1 344 ? -12.560 23.428 6.739 1.00 73.31 344 GLU A CA 1
ATOM 2505 C C . GLU A 1 344 ? -11.813 23.416 8.075 1.00 73.31 344 GLU A C 1
ATOM 2507 O O . GLU A 1 344 ? -11.756 24.430 8.786 1.00 73.31 344 GLU A O 1
ATOM 2512 N N . TRP A 1 345 ? -11.270 22.271 8.472 1.00 76.75 345 TRP A N 1
ATOM 2513 C CA . TRP A 1 345 ? -10.778 22.113 9.822 1.00 76.75 345 TRP A CA 1
ATOM 2514 C C . TRP A 1 345 ? -9.396 22.737 10.003 1.00 76.75 345 TRP A C 1
ATOM 2516 O O . TRP A 1 345 ? -8.376 22.116 9.770 1.00 76.75 345 TRP A O 1
ATOM 2526 N N . SER A 1 346 ? -9.342 23.947 10.552 1.00 73.19 346 SER A N 1
ATOM 2527 C CA . SER A 1 346 ? -8.084 24.674 10.781 1.00 73.19 346 SER A CA 1
ATOM 2528 C C . SER A 1 346 ? -7.250 24.204 11.994 1.00 73.19 346 SER A C 1
ATOM 2530 O O . SER A 1 346 ? -6.450 24.984 12.517 1.00 73.19 346 SER A O 1
ATOM 2532 N N . GLY A 1 347 ? -7.506 23.015 12.545 1.00 76.00 347 GLY A N 1
ATOM 2533 C CA . GLY A 1 347 ? -6.891 22.537 13.789 1.00 76.00 347 GLY A CA 1
ATOM 2534 C C . GLY A 1 347 ? -5.681 21.633 13.567 1.00 76.00 347 GLY A C 1
ATOM 2535 O O . GLY A 1 347 ? -5.457 21.103 12.483 1.00 76.00 347 GLY A O 1
ATOM 2536 N N . THR A 1 348 ? -4.887 21.440 14.621 1.00 71.25 348 THR A N 1
ATOM 2537 C CA . THR A 1 348 ? -3.817 20.433 14.628 1.00 71.25 348 THR A CA 1
ATOM 2538 C C . THR A 1 348 ? -4.458 19.046 14.701 1.00 71.25 348 THR A C 1
ATOM 2540 O O . THR A 1 348 ? -5.137 18.763 15.686 1.00 71.25 348 THR A O 1
ATOM 2543 N N . GLY A 1 349 ? -4.279 18.204 13.680 1.00 78.06 349 GLY A N 1
ATOM 2544 C CA . GLY A 1 349 ? -4.859 16.855 13.617 1.00 78.06 349 GLY A CA 1
ATOM 2545 C C . GLY A 1 349 ? -5.789 16.589 12.430 1.00 78.06 349 GLY A C 1
ATOM 2546 O O . GLY A 1 349 ? -6.304 15.480 12.318 1.00 78.06 349 GLY A O 1
ATOM 2547 N N . ALA A 1 350 ? -6.023 17.560 11.545 1.00 83.81 350 ALA A N 1
ATOM 2548 C CA . ALA A 1 350 ? -6.786 17.317 10.318 1.00 83.81 350 ALA A CA 1
ATOM 2549 C C . ALA A 1 350 ? -6.066 16.352 9.368 1.00 83.81 350 ALA A C 1
ATOM 2551 O O . ALA A 1 350 ? -6.695 15.471 8.791 1.00 83.81 350 ALA A O 1
ATOM 2552 N N . ASP A 1 351 ? -4.744 16.463 9.272 1.00 83.25 351 ASP A N 1
ATOM 2553 C CA . ASP A 1 351 ? -3.877 15.517 8.572 1.00 83.25 351 ASP A CA 1
ATOM 2554 C C . ASP A 1 351 ? -3.930 14.113 9.198 1.00 83.25 351 ASP A C 1
ATOM 2556 O O . ASP A 1 351 ? -4.068 13.128 8.478 1.00 83.25 351 ASP A O 1
ATOM 2560 N N . GLU A 1 352 ? -3.921 14.026 10.532 1.00 80.31 352 GLU A N 1
ATOM 2561 C CA . GLU A 1 352 ? -4.100 12.775 11.285 1.00 80.31 352 GLU A CA 1
ATOM 2562 C C . GLU A 1 352 ? -5.457 12.117 10.978 1.00 80.31 352 GLU A C 1
ATOM 2564 O O . GLU A 1 352 ? -5.524 10.918 10.712 1.00 80.31 352 GLU A O 1
ATOM 2569 N N . LEU A 1 353 ? -6.543 12.897 10.950 1.00 84.88 353 LEU A N 1
ATOM 2570 C CA . LEU A 1 353 ? -7.872 12.396 10.592 1.00 84.88 353 LEU A CA 1
ATOM 2571 C C . LEU A 1 353 ? -7.930 11.937 9.133 1.00 84.88 353 LEU A C 1
ATOM 2573 O O . LEU A 1 353 ? -8.429 10.846 8.872 1.00 84.88 353 LEU A O 1
ATOM 2577 N N . TRP A 1 354 ? -7.405 12.716 8.181 1.00 89.12 354 TRP A N 1
ATOM 2578 C CA . TRP A 1 354 ? -7.304 12.287 6.780 1.00 89.12 354 TRP A CA 1
ATOM 2579 C C . TRP A 1 354 ? -6.531 10.975 6.652 1.00 89.12 354 TRP A C 1
ATOM 2581 O O . TRP A 1 354 ? -6.963 10.078 5.927 1.00 89.12 354 TRP A O 1
ATOM 2591 N N . ARG A 1 355 ? -5.427 10.837 7.394 1.00 83.19 355 ARG A N 1
ATOM 2592 C CA . ARG A 1 355 ? -4.644 9.603 7.444 1.00 83.19 355 ARG A CA 1
ATOM 2593 C C . ARG A 1 355 ? -5.477 8.439 7.966 1.00 83.19 355 ARG A C 1
ATOM 2595 O O . ARG A 1 355 ? -5.523 7.391 7.333 1.00 83.19 355 ARG A O 1
ATOM 2602 N N . ASN A 1 356 ? -6.162 8.613 9.088 1.00 78.88 356 ASN A N 1
ATOM 2603 C CA . ASN A 1 356 ? -6.983 7.553 9.667 1.00 78.88 356 ASN A CA 1
ATOM 2604 C C . ASN A 1 356 ? -8.147 7.153 8.755 1.00 78.88 356 ASN A C 1
ATOM 2606 O O . ASN A 1 356 ? -8.468 5.976 8.662 1.00 78.88 356 ASN A O 1
ATOM 2610 N N . LEU A 1 357 ? -8.760 8.105 8.049 1.00 86.12 357 LEU A N 1
ATOM 2611 C CA . LEU A 1 357 ? -9.822 7.808 7.085 1.00 86.12 357 LEU A CA 1
ATOM 2612 C C . LEU A 1 357 ? -9.317 7.067 5.861 1.00 86.12 357 LEU A C 1
ATOM 2614 O O . LEU A 1 357 ? -10.021 6.203 5.350 1.00 86.12 357 LEU A O 1
ATOM 2618 N N . ALA A 1 358 ? -8.110 7.389 5.404 1.00 86.31 358 ALA A N 1
ATOM 2619 C CA . ALA A 1 358 ? -7.462 6.615 4.364 1.00 86.31 358 ALA A CA 1
ATOM 2620 C C . ALA A 1 358 ? -7.258 5.169 4.823 1.00 86.31 358 ALA A C 1
ATOM 2622 O O . ALA A 1 358 ? -7.678 4.250 4.132 1.00 86.31 358 ALA A O 1
ATOM 2623 N N . LEU A 1 359 ? -6.700 4.973 6.021 1.00 75.38 359 LEU A N 1
ATOM 2624 C CA . LEU A 1 359 ? -6.523 3.643 6.609 1.00 75.38 359 LEU A CA 1
ATOM 2625 C C . LEU A 1 359 ? -7.855 2.900 6.788 1.00 75.38 359 LEU A C 1
ATOM 2627 O O . LEU A 1 359 ? -7.892 1.685 6.641 1.00 75.38 359 LEU A O 1
ATOM 2631 N N . GLU A 1 360 ? -8.950 3.611 7.064 1.00 78.75 360 GLU A N 1
ATOM 2632 C CA . GLU A 1 360 ? -10.281 3.015 7.203 1.00 78.75 360 GLU A CA 1
ATOM 2633 C C . GLU A 1 360 ? -10.788 2.417 5.882 1.00 78.75 360 GLU A C 1
ATOM 2635 O O . GLU A 1 360 ? -11.358 1.328 5.892 1.00 78.75 360 GLU A O 1
ATOM 2640 N N . VAL A 1 361 ? -10.585 3.111 4.755 1.00 77.94 361 VAL A N 1
ATOM 2641 C CA . VAL A 1 361 ? -11.081 2.667 3.437 1.00 77.94 361 VAL A CA 1
ATOM 2642 C C . VAL A 1 361 ? -10.148 1.709 2.728 1.00 77.94 361 VAL A C 1
ATOM 2644 O O . VAL A 1 361 ? -10.566 1.086 1.751 1.00 77.94 361 VAL A O 1
ATOM 2647 N N . LEU A 1 362 ? -8.893 1.623 3.169 1.00 75.94 362 LEU A N 1
ATOM 2648 C CA . LEU A 1 362 ? -7.942 0.719 2.560 1.00 75.94 362 LEU A CA 1
ATOM 2649 C C . LEU A 1 362 ? -8.382 -0.731 2.736 1.00 75.94 362 LEU A C 1
ATOM 2651 O O . LEU A 1 362 ? -8.923 -1.087 3.784 1.00 75.94 362 LEU A O 1
ATOM 2655 N N . PRO A 1 363 ? -8.157 -1.581 1.720 1.00 64.38 363 PRO A N 1
ATOM 2656 C CA . PRO A 1 363 ? -8.405 -3.000 1.849 1.00 64.38 363 PRO A CA 1
ATOM 2657 C C . PRO A 1 363 ? -7.603 -3.544 3.038 1.00 64.38 363 PRO A C 1
ATOM 2659 O O . PRO A 1 363 ? -6.374 -3.611 3.021 1.00 64.38 363 PRO A O 1
ATOM 2662 N N . HIS A 1 364 ? -8.308 -3.909 4.109 1.00 58.47 364 HIS A N 1
ATOM 2663 C CA . HIS A 1 364 ? -7.715 -4.614 5.251 1.00 58.47 364 HIS A CA 1
ATOM 2664 C C . HIS A 1 364 ? -7.371 -6.066 4.889 1.00 58.47 364 HIS A C 1
ATOM 2666 O O . HIS A 1 364 ? -6.669 -6.737 5.642 1.00 58.47 364 HIS A O 1
ATOM 2672 N N . ASP A 1 365 ? -7.806 -6.518 3.707 1.00 55.16 365 ASP A N 1
ATOM 2673 C CA . ASP A 1 365 ? -7.585 -7.856 3.167 1.00 55.16 365 ASP A CA 1
ATOM 2674 C C . ASP A 1 365 ? -6.128 -8.146 2.787 1.00 55.16 365 ASP A C 1
ATOM 2676 O O . ASP A 1 365 ? -5.767 -9.306 2.614 1.00 55.16 365 ASP A O 1
ATOM 2680 N N . GLN A 1 366 ? -5.262 -7.129 2.745 1.00 52.22 366 GLN A N 1
ATOM 2681 C CA . GLN A 1 366 ? -3.816 -7.335 2.648 1.00 52.22 366 GLN A CA 1
ATOM 2682 C C . GLN A 1 366 ? -3.273 -8.179 3.813 1.00 52.22 366 GLN A C 1
ATOM 2684 O O . GLN A 1 366 ? -2.255 -8.856 3.665 1.00 52.22 366 GLN A O 1
ATOM 2689 N N . PHE A 1 367 ? -3.971 -8.167 4.952 1.00 56.16 367 PHE A N 1
ATOM 2690 C CA . PHE A 1 367 ? -3.690 -9.027 6.094 1.00 56.16 367 PHE A CA 1
ATOM 2691 C C . PHE A 1 367 ? -4.546 -10.300 6.092 1.00 56.16 367 PHE A C 1
ATOM 2693 O O . PHE A 1 367 ? -4.170 -11.279 6.732 1.00 56.16 367 PHE A O 1
ATOM 2700 N N . ASP A 1 368 ? -5.655 -10.337 5.350 1.00 60.81 368 ASP A N 1
ATOM 2701 C CA . ASP A 1 368 ? -6.526 -11.507 5.294 1.00 60.81 368 ASP A CA 1
ATOM 2702 C C . ASP A 1 368 ? -5.804 -12.698 4.648 1.00 60.81 368 ASP A C 1
ATOM 2704 O O . ASP A 1 368 ? -5.101 -12.603 3.639 1.00 60.81 368 ASP A O 1
ATOM 2708 N N . GLY A 1 369 ? -5.980 -13.881 5.231 1.00 66.06 369 GLY A N 1
ATOM 2709 C CA . GLY A 1 369 ? -5.282 -15.082 4.782 1.00 66.06 369 GLY A CA 1
ATOM 2710 C C . GLY A 1 369 ? -3.869 -15.232 5.351 1.00 66.06 369 GLY A C 1
ATOM 2711 O O . GLY A 1 369 ? -3.222 -16.250 5.067 1.00 66.06 369 GLY A O 1
ATOM 2712 N N . VAL A 1 370 ? -3.373 -14.270 6.139 1.00 72.75 370 VAL A N 1
ATOM 2713 C CA . VAL A 1 370 ? -2.103 -14.394 6.868 1.00 72.75 370 VAL A CA 1
ATOM 2714 C C . VAL A 1 370 ? -2.241 -15.394 8.009 1.00 72.75 370 VAL A C 1
ATOM 2716 O O . VAL A 1 370 ? -3.219 -15.364 8.750 1.00 72.75 370 VAL A O 1
ATOM 2719 N N . ALA A 1 371 ? -1.274 -16.303 8.144 1.00 80.69 371 ALA A N 1
ATOM 2720 C CA . ALA A 1 371 ? -1.259 -17.259 9.240 1.00 80.69 371 ALA A CA 1
ATOM 2721 C C . ALA A 1 371 ? -0.563 -16.630 10.455 1.00 80.69 371 ALA A C 1
ATOM 2723 O O . ALA A 1 371 ? 0.604 -16.262 10.383 1.00 80.69 371 ALA A O 1
ATOM 2724 N N . VAL A 1 372 ? -1.263 -16.544 11.582 1.00 86.50 372 VAL A N 1
ATOM 2725 C CA . VAL A 1 372 ? -0.745 -15.983 12.838 1.00 86.50 372 VAL A CA 1
ATOM 2726 C C . VAL A 1 372 ? -0.829 -17.049 13.926 1.00 86.50 372 VAL A C 1
ATOM 2728 O O . VAL A 1 372 ? -1.778 -17.831 13.968 1.00 86.50 372 VAL A O 1
ATOM 2731 N N . LEU A 1 373 ? 0.156 -17.108 14.821 1.00 90.69 373 LEU A N 1
ATOM 2732 C CA . LEU A 1 373 ? 0.019 -17.840 16.083 1.00 90.69 373 LEU A CA 1
ATOM 2733 C C . LEU A 1 373 ? -0.521 -16.919 17.157 1.00 90.69 373 LEU A C 1
ATOM 2735 O O . LEU A 1 373 ? 0.107 -15.908 17.448 1.00 90.69 373 LEU A O 1
ATOM 2739 N N . ALA A 1 374 ? -1.609 -17.326 17.802 1.00 90.44 374 ALA A N 1
ATOM 2740 C CA . ALA A 1 374 ? -2.002 -16.818 19.106 1.00 90.44 374 ALA A CA 1
ATOM 2741 C C . ALA A 1 374 ? -1.515 -17.798 20.183 1.00 90.44 374 ALA A C 1
ATOM 2743 O O . ALA A 1 374 ? -2.082 -18.876 20.379 1.00 90.44 374 ALA A O 1
ATOM 2744 N N . ASP A 1 375 ? -0.432 -17.430 20.860 1.00 89.50 375 ASP A N 1
ATOM 2745 C CA . ASP A 1 375 ? 0.113 -18.150 22.003 1.00 89.50 375 ASP A CA 1
ATOM 2746 C C . ASP A 1 375 ? -0.454 -17.584 23.300 1.00 89.50 375 ASP A C 1
ATOM 2748 O O . ASP A 1 375 ? -0.353 -16.392 23.590 1.00 89.50 375 ASP A O 1
ATOM 2752 N N . TRP A 1 376 ? -0.966 -18.472 24.135 1.00 85.94 376 TRP A N 1
ATOM 2753 C CA . TRP A 1 376 ? -1.254 -18.168 25.522 1.00 85.94 376 TRP A CA 1
ATOM 2754 C C . TRP A 1 376 ? 0.012 -18.311 26.359 1.00 85.94 376 TRP A C 1
ATOM 2756 O O . TRP A 1 376 ? 0.603 -19.398 26.414 1.00 85.94 376 TRP A O 1
ATOM 2766 N N . LEU A 1 377 ? 0.367 -17.273 27.118 1.00 81.81 377 LEU A N 1
ATOM 2767 C CA . LEU A 1 377 ? 1.539 -17.265 27.995 1.00 81.81 377 LEU A CA 1
ATOM 2768 C C . LEU A 1 377 ? 1.136 -17.365 29.477 1.00 81.81 377 LEU A C 1
ATOM 2770 O O . LEU A 1 377 ? 0.186 -16.726 29.924 1.00 81.81 377 LEU A O 1
ATOM 2774 N N . TYR A 1 378 ? 1.809 -18.225 30.250 1.00 80.19 378 TYR A N 1
ATOM 2775 C CA . TYR A 1 378 ? 1.650 -18.346 31.708 1.00 80.19 378 TYR A CA 1
ATOM 2776 C C . TYR A 1 378 ? 2.688 -19.301 32.336 1.00 80.19 378 TYR A C 1
ATOM 2778 O O . TYR A 1 378 ? 2.933 -20.371 31.775 1.00 80.19 378 TYR A O 1
ATOM 2786 N N . PRO A 1 379 ? 3.218 -19.041 33.556 1.00 77.75 379 PRO A N 1
ATOM 2787 C CA . PRO A 1 379 ? 2.967 -17.909 34.469 1.00 77.75 379 PRO A CA 1
ATOM 2788 C C . PRO A 1 379 ? 3.884 -16.708 34.228 1.00 77.75 379 PRO A C 1
ATOM 2790 O O . PRO A 1 379 ? 3.939 -15.798 35.049 1.00 77.75 379 PRO A O 1
ATOM 2793 N N . ASP A 1 380 ? 4.667 -16.754 33.161 1.00 78.88 380 ASP A N 1
ATOM 2794 C CA . ASP A 1 380 ? 5.613 -15.730 32.744 1.00 78.88 380 ASP A CA 1
ATOM 2795 C C . ASP A 1 380 ? 5.389 -15.408 31.259 1.00 78.88 380 ASP A C 1
ATOM 2797 O O . ASP A 1 380 ? 4.492 -15.960 30.626 1.00 78.88 380 ASP A O 1
ATOM 2801 N N . ASP A 1 381 ? 6.171 -14.478 30.726 1.00 72.44 381 ASP A N 1
ATOM 2802 C CA . ASP A 1 381 ? 6.174 -14.047 29.323 1.00 72.44 381 ASP A CA 1
ATOM 2803 C C . ASP A 1 381 ? 6.888 -15.041 28.380 1.00 72.44 381 ASP A C 1
ATOM 2805 O O . ASP A 1 381 ? 7.066 -14.766 27.194 1.00 72.44 381 ASP A O 1
ATOM 2809 N N . ALA A 1 382 ? 7.303 -16.208 28.888 1.00 78.56 382 ALA A N 1
ATOM 2810 C CA . ALA A 1 382 ? 8.107 -17.181 28.149 1.00 78.56 382 ALA A CA 1
ATOM 2811 C C . ALA A 1 382 ? 7.438 -18.557 28.005 1.00 78.56 382 ALA A C 1
ATOM 2813 O O . ALA A 1 382 ? 7.723 -19.293 27.056 1.00 78.56 382 ALA A O 1
ATOM 2814 N N . THR A 1 383 ? 6.577 -18.938 28.945 1.00 85.56 383 THR A N 1
ATOM 2815 C CA . THR A 1 383 ? 5.987 -20.276 29.007 1.00 85.56 383 THR A CA 1
ATOM 2816 C C . THR A 1 383 ? 4.658 -20.313 28.259 1.00 85.56 383 THR A C 1
ATOM 2818 O O . THR A 1 383 ? 3.647 -19.824 28.750 1.00 85.56 383 THR A O 1
ATOM 2821 N N . VAL A 1 384 ? 4.654 -20.938 27.081 1.00 89.50 384 VAL A N 1
ATOM 2822 C CA . VAL A 1 384 ? 3.441 -21.150 26.274 1.00 89.50 384 VAL A CA 1
ATOM 2823 C C . VAL A 1 384 ? 2.626 -22.320 26.839 1.00 89.50 384 VAL A C 1
ATOM 2825 O O . VAL A 1 384 ? 3.157 -23.426 26.984 1.00 89.50 384 VAL A O 1
ATOM 2828 N N . LEU A 1 385 ? 1.345 -22.096 27.153 1.00 88.50 385 LEU A N 1
ATOM 2829 C CA . LEU A 1 385 ? 0.422 -23.143 27.624 1.00 88.50 385 LEU A CA 1
ATOM 2830 C C . LEU A 1 385 ? -0.476 -23.707 26.522 1.00 88.50 385 LEU A C 1
ATOM 2832 O O . LEU A 1 385 ? -0.738 -24.911 26.504 1.00 88.50 385 LEU A O 1
ATOM 2836 N N . GLU A 1 386 ? -0.942 -22.849 25.622 1.00 91.25 386 GLU A N 1
ATOM 2837 C CA . GLU A 1 386 ? -1.704 -23.226 24.435 1.00 91.25 386 GLU A CA 1
ATOM 2838 C C . GLU A 1 386 ? -1.297 -22.350 23.251 1.00 91.25 386 GLU A C 1
ATOM 2840 O O . GLU A 1 386 ? -0.844 -21.221 23.426 1.00 91.25 386 GLU A O 1
ATOM 2845 N N . THR A 1 387 ? -1.436 -22.911 22.055 1.00 91.81 387 THR A N 1
ATOM 2846 C CA . THR A 1 387 ? -1.061 -22.283 20.791 1.00 91.81 387 THR A CA 1
ATOM 2847 C C . THR A 1 387 ? -2.186 -22.524 19.806 1.00 91.81 387 THR A C 1
ATOM 2849 O O . THR A 1 387 ? -2.555 -23.679 19.565 1.00 91.81 387 THR A O 1
ATOM 2852 N N . HIS A 1 388 ? -2.680 -21.450 19.203 1.00 91.62 388 HIS A N 1
ATOM 2853 C CA . HIS A 1 388 ? -3.745 -21.495 18.212 1.00 91.62 388 HIS A CA 1
ATOM 2854 C C . HIS A 1 388 ? -3.241 -20.909 16.894 1.00 91.62 388 HIS A C 1
ATOM 2856 O O . HIS A 1 388 ? -2.918 -19.723 16.843 1.00 91.62 388 HIS A O 1
ATOM 2862 N N . PRO A 1 389 ? -3.125 -21.717 15.827 1.00 88.31 389 PRO A N 1
ATOM 2863 C CA . PRO A 1 389 ? -2.879 -21.194 14.494 1.00 88.31 389 PRO A CA 1
ATOM 2864 C C . PRO A 1 389 ? -4.175 -20.599 13.947 1.00 88.31 389 PRO A C 1
ATOM 2866 O O . PRO A 1 389 ? -5.172 -21.304 13.787 1.00 88.31 389 PRO A O 1
ATOM 2869 N N . LEU A 1 390 ? -4.136 -19.310 13.649 1.00 87.50 390 LEU A N 1
ATOM 2870 C CA . LEU A 1 390 ? -5.249 -18.528 13.136 1.00 87.50 390 LEU A CA 1
ATOM 2871 C C . LEU A 1 390 ? -4.922 -18.063 11.723 1.00 87.50 390 LEU A C 1
ATOM 2873 O O . LEU A 1 390 ? -3.756 -17.945 11.346 1.00 87.50 390 LEU A O 1
ATOM 2877 N N . VAL A 1 391 ? -5.960 -17.819 10.935 1.00 78.38 391 VAL A N 1
ATOM 2878 C CA . VAL A 1 391 ? -5.832 -17.160 9.640 1.00 78.38 391 VAL A CA 1
ATOM 2879 C C . VAL A 1 391 ? -6.573 -15.847 9.768 1.00 78.38 391 VAL A C 1
ATOM 2881 O O . VAL A 1 391 ? -7.782 -15.888 9.951 1.00 78.38 391 VAL A O 1
ATOM 2884 N N . VAL A 1 392 ? -5.849 -14.732 9.689 1.00 74.94 392 VAL A N 1
ATOM 2885 C CA . VAL A 1 392 ? -6.412 -13.381 9.802 1.00 74.94 392 VAL A CA 1
ATOM 2886 C C . VAL A 1 392 ? -7.555 -13.229 8.807 1.00 74.94 392 VAL A C 1
ATOM 2888 O O . VAL A 1 392 ? -7.432 -13.640 7.645 1.00 74.94 392 VAL A O 1
ATOM 2891 N N . GLY A 1 393 ? -8.671 -12.675 9.263 1.00 71.88 393 GLY A N 1
ATOM 2892 C CA . GLY A 1 393 ? -9.828 -12.488 8.414 1.00 71.88 393 GLY A CA 1
ATOM 2893 C C . GLY A 1 393 ? -11.022 -11.872 9.133 1.00 71.88 393 GLY A C 1
ATOM 2894 O O . GLY A 1 393 ? -11.066 -11.762 10.355 1.00 71.88 393 GLY A O 1
ATOM 2895 N N . PRO A 1 394 ? -12.056 -11.479 8.378 1.00 58.91 394 PRO A N 1
ATOM 2896 C CA . PRO A 1 394 ? -13.277 -10.964 8.968 1.00 58.91 394 PRO A CA 1
ATOM 2897 C C . PRO A 1 394 ? -14.029 -12.068 9.725 1.00 58.91 394 PRO A C 1
ATOM 2899 O O . PRO A 1 394 ? -14.536 -13.023 9.128 1.00 58.91 394 PRO A O 1
ATOM 2902 N N . GLY A 1 395 ? -14.189 -11.889 11.035 1.00 76.19 395 GLY A N 1
ATOM 2903 C CA . GLY A 1 395 ? -14.968 -12.775 11.898 1.00 76.19 395 GLY A CA 1
ATOM 2904 C C . GLY A 1 395 ? -14.288 -13.026 13.238 1.00 76.19 395 GLY A C 1
ATOM 2905 O O . GLY A 1 395 ? -13.307 -12.378 13.573 1.00 76.19 395 GLY A O 1
ATOM 2906 N N . VAL A 1 396 ? -14.846 -13.955 14.016 1.00 78.31 396 VAL A N 1
ATOM 2907 C CA . VAL A 1 396 ? -14.191 -14.454 15.232 1.00 78.31 396 VAL A CA 1
ATOM 2908 C C . VAL A 1 396 ? -13.118 -15.450 14.800 1.00 78.31 396 VAL A C 1
ATOM 2910 O O . VAL A 1 396 ? -13.470 -16.530 14.316 1.00 78.31 396 VAL A O 1
ATOM 2913 N N . ASP A 1 397 ? -11.845 -15.108 14.979 1.00 86.88 397 ASP A N 1
ATOM 2914 C CA . ASP A 1 397 ? -10.731 -15.994 14.622 1.00 86.88 397 ASP A CA 1
ATOM 2915 C C . ASP A 1 397 ? -10.491 -17.050 15.693 1.00 86.88 397 ASP A C 1
ATOM 2917 O O . ASP A 1 397 ? -10.276 -18.217 15.366 1.00 86.88 397 ASP A O 1
ATOM 2921 N N . LEU A 1 398 ? -10.588 -16.663 16.969 1.00 88.00 398 LEU A N 1
ATOM 2922 C CA . LEU A 1 398 ? -10.478 -17.587 18.094 1.00 88.00 398 LEU A CA 1
ATOM 2923 C C . LEU A 1 398 ? -11.655 -17.402 19.063 1.00 88.00 398 LEU A C 1
ATOM 2925 O O . LEU A 1 398 ? -11.633 -16.489 19.894 1.00 88.00 398 LEU A O 1
ATOM 2929 N N . PRO A 1 399 ? -12.698 -18.245 18.966 1.00 88.00 399 PRO A N 1
ATOM 2930 C CA . PRO A 1 399 ? -13.857 -18.144 19.841 1.00 88.00 399 PRO A CA 1
ATOM 2931 C C . PRO A 1 399 ? -13.545 -18.644 21.258 1.00 88.00 399 PRO A C 1
ATOM 2933 O O . PRO A 1 399 ? -12.784 -19.594 21.434 1.00 88.00 399 PRO A O 1
ATOM 2936 N N . ASP A 1 400 ? -14.236 -18.096 22.260 1.00 86.56 400 ASP A N 1
ATOM 2937 C CA . ASP A 1 400 ? -14.127 -18.433 23.694 1.00 86.56 400 ASP A CA 1
ATOM 2938 C C . ASP A 1 400 ? -14.137 -19.953 23.941 1.00 86.56 400 ASP A C 1
ATOM 2940 O O . ASP A 1 400 ? -13.348 -20.509 24.702 1.00 86.56 400 ASP A O 1
ATOM 2944 N N . ALA A 1 401 ? -14.997 -20.671 23.214 1.00 87.69 401 ALA A N 1
ATOM 2945 C CA . ALA A 1 401 ? -15.135 -22.121 23.336 1.00 87.69 401 ALA A CA 1
ATOM 2946 C C . ALA A 1 401 ? -13.878 -22.925 22.936 1.00 87.69 401 ALA A C 1
ATOM 2948 O O . ALA A 1 401 ? -13.795 -24.110 23.276 1.00 87.69 401 ALA A O 1
ATOM 2949 N N . GLU A 1 402 ? -12.943 -22.322 22.203 1.00 87.69 402 GLU A N 1
ATOM 2950 C CA . GLU A 1 402 ? -11.683 -22.936 21.770 1.00 87.69 402 GLU A CA 1
ATOM 2951 C C . GLU A 1 402 ? -10.511 -22.622 22.715 1.00 87.69 402 GLU A C 1
ATOM 2953 O O . GLU A 1 402 ? -9.526 -23.365 22.726 1.00 87.69 402 GLU A O 1
ATOM 2958 N N . ILE A 1 403 ? -10.650 -21.615 23.582 1.00 87.06 403 ILE A N 1
ATOM 2959 C CA . ILE A 1 403 ? -9.636 -21.179 24.548 1.00 87.06 403 ILE A CA 1
ATOM 2960 C C . ILE A 1 403 ? -9.738 -22.035 25.822 1.00 87.06 403 ILE A C 1
ATOM 2962 O O . ILE A 1 403 ? -10.727 -21.989 26.557 1.00 87.06 403 ILE A O 1
ATOM 2966 N N . GLN A 1 404 ? -8.722 -22.850 26.126 1.00 84.19 404 GLN A N 1
ATOM 2967 C CA . GLN A 1 404 ? -8.815 -23.827 27.225 1.00 84.19 404 GLN A CA 1
ATOM 2968 C C . GLN A 1 404 ? -8.525 -23.210 28.588 1.00 84.19 404 GLN A C 1
ATOM 2970 O O . GLN A 1 404 ? -9.105 -23.631 29.594 1.00 84.19 404 GLN A O 1
ATOM 2975 N N . TYR A 1 405 ? -7.603 -22.249 28.633 1.00 76.56 405 TYR A N 1
ATOM 2976 C CA . TYR A 1 405 ? -7.082 -21.704 29.886 1.00 76.56 405 TYR A CA 1
ATOM 2977 C C . TYR A 1 405 ? -7.699 -20.350 30.275 1.00 76.56 405 TYR A C 1
ATOM 2979 O O . TYR A 1 405 ? -7.456 -19.876 31.386 1.00 76.56 405 TYR A O 1
ATOM 2987 N N . GLY A 1 406 ? -8.568 -19.778 29.427 1.00 67.50 406 GLY A N 1
ATOM 2988 C CA . GLY A 1 406 ? -9.180 -18.449 29.602 1.00 67.50 406 GLY A CA 1
ATOM 2989 C C . GLY A 1 406 ? -10.501 -18.313 28.942 1.00 67.50 406 GLY A C 1
ATOM 2990 O O . GLY A 1 406 ? -10.654 -17.614 27.950 1.00 67.50 406 GLY A O 1
ATOM 2991 N N . THR A 1 407 ? -11.460 -18.957 29.567 1.00 74.50 407 THR A N 1
ATOM 2992 C CA . THR A 1 407 ? -12.841 -18.762 29.201 1.00 74.50 407 THR A CA 1
ATOM 2993 C C . THR A 1 407 ? -13.245 -17.317 29.457 1.00 74.50 407 THR A C 1
ATOM 2995 O O . THR A 1 407 ? -12.925 -16.775 30.516 1.00 74.50 407 THR A O 1
ATOM 2998 N N . GLY A 1 408 ? -14.033 -16.758 28.559 1.00 83.44 408 GLY A N 1
ATOM 2999 C CA . GLY A 1 408 ? -14.755 -15.512 28.712 1.00 83.44 408 GLY A CA 1
ATOM 3000 C C . GLY A 1 408 ? -14.257 -14.364 27.848 1.00 83.44 408 GLY A C 1
ATOM 3001 O O . GLY A 1 408 ? -14.645 -13.227 28.128 1.00 83.44 408 GLY A O 1
ATOM 3002 N N . CYS A 1 409 ? -13.449 -14.634 26.820 1.00 88.88 409 CYS A N 1
ATOM 3003 C CA . CYS A 1 409 ? -13.240 -13.708 25.713 1.00 88.88 409 CYS A CA 1
ATOM 3004 C C . CYS A 1 409 ? -13.244 -14.399 24.347 1.00 88.88 409 CYS A C 1
ATOM 3006 O O . CYS A 1 409 ? -12.826 -15.544 24.228 1.00 88.88 409 CYS A O 1
ATOM 3008 N N . ASP A 1 410 ? -13.701 -13.676 23.331 1.00 89.00 410 ASP A N 1
ATOM 3009 C CA . ASP A 1 410 ? -13.481 -13.981 21.918 1.00 89.00 410 ASP A CA 1
ATOM 3010 C C . ASP A 1 410 ? -12.320 -13.109 21.406 1.00 89.00 410 ASP A C 1
ATOM 3012 O O . ASP A 1 410 ? -12.168 -11.965 21.854 1.00 89.00 410 ASP A O 1
ATOM 3016 N N . ILE A 1 411 ? -11.497 -13.633 20.491 1.00 89.44 411 ILE A N 1
ATOM 3017 C CA . ILE A 1 411 ? -10.408 -12.879 19.851 1.00 89.44 411 ILE A CA 1
ATOM 3018 C C . ILE A 1 411 ? -10.690 -12.719 18.360 1.00 89.44 411 ILE A C 1
ATOM 3020 O O . ILE A 1 411 ? -10.981 -13.692 17.658 1.00 89.44 411 ILE A O 1
ATOM 3024 N N . PHE A 1 412 ? -10.553 -11.483 17.893 1.00 86.88 412 PHE A N 1
ATOM 3025 C CA . PHE A 1 412 ? -10.698 -11.082 16.500 1.00 86.88 412 PHE A CA 1
ATOM 3026 C C . PHE A 1 412 ? -9.379 -10.474 16.027 1.00 86.88 412 PHE A C 1
ATOM 3028 O O . PHE A 1 412 ? -8.775 -9.662 16.731 1.00 86.88 412 PHE A O 1
ATOM 3035 N N . ILE A 1 413 ? -8.935 -10.853 14.837 1.00 84.19 413 ILE A N 1
ATOM 3036 C CA . ILE A 1 413 ? -7.741 -10.338 14.180 1.00 84.19 413 ILE A CA 1
ATOM 3037 C C . ILE A 1 413 ? -8.153 -9.890 12.785 1.00 84.19 413 ILE A C 1
ATOM 3039 O O . ILE A 1 413 ? -8.444 -10.698 11.906 1.00 84.19 413 ILE A O 1
ATOM 3043 N N . HIS A 1 414 ? -8.173 -8.580 12.575 1.00 72.44 414 HIS A N 1
ATOM 3044 C CA . HIS A 1 414 ? -8.596 -8.003 11.306 1.00 72.44 414 HIS A CA 1
ATOM 3045 C C . HIS A 1 414 ? -7.772 -6.759 10.988 1.00 72.44 414 HIS A C 1
ATOM 3047 O O . HIS A 1 414 ? -7.638 -5.845 11.808 1.00 72.44 414 HIS A O 1
ATOM 3053 N N . GLY A 1 415 ? -7.220 -6.711 9.777 1.00 71.88 415 GLY A N 1
ATOM 3054 C CA . GLY A 1 415 ? -6.322 -5.633 9.385 1.00 71.88 415 GLY A CA 1
ATOM 3055 C C . GLY A 1 415 ? -5.141 -5.486 10.366 1.00 71.88 415 GLY A C 1
ATOM 3056 O O . GLY A 1 415 ? -4.524 -6.487 10.731 1.00 71.88 415 GLY A O 1
ATOM 3057 N N . PRO A 1 416 ? -4.841 -4.264 10.846 1.00 75.62 416 PRO A N 1
ATOM 3058 C CA . PRO A 1 416 ? -3.797 -4.024 11.841 1.00 75.62 416 PRO A CA 1
ATOM 3059 C C . PRO A 1 416 ? -4.269 -4.202 13.295 1.00 75.62 416 PRO A C 1
ATOM 3061 O O . PRO A 1 416 ? -3.606 -3.716 14.209 1.00 75.62 416 PRO A O 1
ATOM 3064 N N . TYR A 1 417 ? -5.419 -4.831 13.552 1.00 82.62 417 TYR A N 1
ATOM 3065 C CA . TYR A 1 417 ? -6.014 -4.868 14.890 1.00 82.62 417 TYR A CA 1
ATOM 3066 C C . TYR A 1 417 ? -6.099 -6.272 15.475 1.00 82.62 417 TYR A C 1
ATOM 3068 O O . TYR A 1 417 ? -6.405 -7.243 14.785 1.00 82.62 417 TYR A O 1
ATOM 3076 N N . ILE A 1 418 ? -5.885 -6.337 16.789 1.00 88.00 418 ILE A N 1
ATOM 3077 C CA . ILE A 1 418 ? -6.180 -7.496 17.631 1.00 88.00 418 ILE A CA 1
ATOM 3078 C C . ILE A 1 418 ? -7.201 -7.043 18.671 1.00 88.00 418 ILE A C 1
ATOM 3080 O O . ILE A 1 418 ? -6.922 -6.160 19.488 1.00 88.00 418 ILE A O 1
ATOM 3084 N N . GLU A 1 419 ? -8.384 -7.639 18.659 1.00 89.44 419 GLU A N 1
ATOM 3085 C CA . GLU A 1 419 ? -9.478 -7.303 19.562 1.00 89.44 419 GLU A CA 1
ATOM 3086 C C . GLU A 1 419 ? -9.842 -8.477 20.469 1.00 89.44 419 GLU A C 1
ATOM 3088 O O . GLU A 1 419 ? -9.939 -9.618 20.032 1.00 89.44 419 GLU A O 1
ATOM 3093 N N . PHE A 1 420 ? -10.070 -8.165 21.743 1.00 89.88 420 PHE A N 1
ATOM 3094 C CA . PHE A 1 420 ? -10.554 -9.073 22.775 1.00 89.88 420 PHE A CA 1
ATOM 3095 C C . PHE A 1 420 ? -11.943 -8.629 23.215 1.00 89.88 420 PHE A C 1
ATOM 3097 O O . PHE A 1 420 ? -12.052 -7.600 23.884 1.00 89.88 420 PHE A O 1
ATOM 3104 N N . GLU A 1 421 ? -12.985 -9.401 22.919 1.00 88.19 421 GLU A N 1
ATOM 3105 C CA . GLU A 1 421 ? -14.349 -9.137 23.393 1.00 88.19 421 GLU A CA 1
ATOM 3106 C C . GLU A 1 421 ? -14.670 -10.029 24.598 1.00 88.19 421 GLU A C 1
ATOM 3108 O O . GLU A 1 421 ? -14.703 -11.249 24.487 1.00 88.19 421 GLU A O 1
ATOM 3113 N N . PHE A 1 422 ? -14.912 -9.446 25.775 1.00 88.75 422 PHE A N 1
ATOM 3114 C CA . PHE A 1 422 ? -15.156 -10.188 27.014 1.00 88.75 422 PHE A CA 1
ATOM 3115 C C . PHE A 1 422 ? -16.628 -10.593 27.148 1.00 88.75 422 PHE A C 1
ATOM 3117 O O . PHE A 1 422 ? -17.509 -9.765 27.394 1.00 88.75 422 PHE A O 1
ATOM 3124 N N . SER A 1 423 ? -16.908 -11.894 27.089 1.00 88.44 423 SER A N 1
ATOM 3125 C CA . SER A 1 423 ? -18.255 -12.454 27.252 1.00 88.44 423 SER A CA 1
ATOM 3126 C C . SER A 1 423 ? -18.709 -12.504 28.724 1.00 88.44 423 SER A C 1
ATOM 3128 O O . SER A 1 423 ? -19.902 -12.641 29.019 1.00 88.44 423 SER A O 1
ATOM 3130 N N . SER A 1 424 ? -17.785 -12.337 29.680 1.00 88.81 424 SER A N 1
ATOM 3131 C CA . SER A 1 424 ? -18.076 -12.319 31.118 1.00 88.81 424 SER A CA 1
ATOM 3132 C C . SER A 1 424 ? -17.109 -11.428 31.904 1.00 88.81 424 SER A C 1
ATOM 3134 O O . SER A 1 424 ? -16.037 -11.085 31.424 1.00 88.81 424 SER A O 1
ATOM 3136 N N . ALA A 1 425 ? -17.503 -11.024 33.117 1.00 89.94 425 ALA A N 1
ATOM 3137 C CA . ALA A 1 425 ? -16.632 -10.233 33.979 1.00 89.94 425 ALA A CA 1
ATOM 3138 C C . ALA A 1 425 ? -15.551 -11.126 34.602 1.00 89.94 425 ALA A C 1
ATOM 3140 O O . ALA A 1 425 ? -15.884 -12.078 35.317 1.00 89.94 425 ALA A O 1
ATOM 3141 N N . ILE A 1 426 ? -14.281 -10.809 34.351 1.00 87.75 426 ILE A N 1
ATOM 3142 C CA . ILE A 1 426 ? -13.135 -11.623 34.767 1.00 87.75 426 ILE A CA 1
ATOM 3143 C C . ILE A 1 426 ? -12.090 -10.743 35.438 1.00 87.75 426 ILE A C 1
ATOM 3145 O O . ILE A 1 426 ? -11.757 -9.669 34.945 1.00 87.75 426 ILE A O 1
ATOM 3149 N N . THR A 1 427 ? -11.545 -11.226 36.553 1.00 88.25 427 THR A N 1
ATOM 3150 C CA . THR A 1 427 ? -10.301 -10.708 37.126 1.00 88.25 427 THR A CA 1
ATOM 3151 C C . THR A 1 427 ? -9.191 -11.681 36.776 1.00 88.25 427 THR A C 1
ATOM 3153 O O . THR A 1 427 ? -9.176 -12.811 37.268 1.00 88.25 427 THR A O 1
ATOM 3156 N N . TYR A 1 428 ? -8.281 -11.242 35.922 1.00 85.62 428 TYR A N 1
ATOM 3157 C CA . TYR A 1 428 ? -7.095 -11.991 35.553 1.00 85.62 428 TYR A CA 1
ATOM 3158 C C . TYR A 1 428 ? -6.092 -11.908 36.702 1.00 85.62 428 TYR A C 1
ATOM 3160 O O . TYR A 1 428 ? -5.715 -10.828 37.150 1.00 85.62 428 TYR A O 1
ATOM 3168 N N . ASP A 1 429 ? -5.702 -13.053 37.247 1.00 80.38 429 ASP A N 1
ATOM 3169 C CA . ASP A 1 429 ? -4.870 -13.133 38.444 1.00 80.38 429 ASP A CA 1
ATOM 3170 C C . ASP A 1 429 ? -3.401 -13.385 38.067 1.00 80.38 429 ASP A C 1
ATOM 3172 O O . ASP A 1 429 ? -3.112 -14.203 37.195 1.00 80.38 429 ASP A O 1
ATOM 3176 N N . THR A 1 430 ? -2.472 -12.720 38.767 1.00 67.12 430 THR A N 1
ATOM 3177 C CA . THR A 1 430 ? -1.006 -12.814 38.569 1.00 67.12 430 THR A CA 1
ATOM 3178 C C . THR A 1 430 ? -0.436 -14.225 38.764 1.00 67.12 430 THR A C 1
ATOM 3180 O O . THR A 1 430 ? 0.717 -14.507 38.448 1.00 67.12 430 THR A O 1
ATOM 3183 N N . THR A 1 431 ? -1.233 -15.118 39.341 1.00 66.56 431 THR A N 1
ATOM 3184 C CA . THR A 1 431 ? -0.964 -16.527 39.594 1.00 66.56 431 THR A CA 1
ATOM 3185 C C . THR A 1 431 ? -1.845 -17.464 38.779 1.00 66.56 431 THR A C 1
ATOM 3187 O O . THR A 1 431 ? -1.704 -18.664 38.976 1.00 66.56 431 THR A O 1
ATOM 3190 N N . THR A 1 432 ? -2.703 -17.010 37.855 1.00 62.12 432 THR A N 1
ATOM 3191 C CA . THR A 1 432 ? -3.467 -17.914 36.958 1.00 62.12 432 THR A CA 1
ATOM 3192 C C . THR A 1 432 ? -3.565 -17.484 35.491 1.00 62.12 432 THR A C 1
ATOM 3194 O O . THR A 1 432 ? -3.892 -18.337 34.669 1.00 62.12 432 THR A O 1
ATOM 3197 N N . PHE A 1 433 ? -3.233 -16.241 35.124 1.00 66.81 433 PHE A N 1
ATOM 3198 C CA . PHE A 1 433 ? -3.303 -15.775 33.734 1.00 66.81 433 PHE A CA 1
ATOM 3199 C C . PHE A 1 433 ? -2.148 -14.832 33.390 1.00 66.81 433 PHE A C 1
ATOM 3201 O O . PHE A 1 433 ? -1.911 -13.882 34.130 1.00 66.81 433 PHE A O 1
ATOM 3208 N N . ASN A 1 434 ? -1.463 -15.057 32.262 1.00 73.19 434 ASN A N 1
ATOM 3209 C CA . ASN A 1 434 ? -0.306 -14.243 31.886 1.00 73.19 434 ASN A CA 1
ATOM 3210 C C . ASN A 1 434 ? -0.241 -13.889 30.392 1.00 73.19 434 ASN A C 1
ATOM 3212 O O . ASN A 1 434 ? 0.825 -13.874 29.793 1.00 73.19 434 ASN A O 1
ATOM 3216 N N . GLY A 1 435 ? -1.379 -13.522 29.808 1.00 85.75 435 GLY A N 1
ATOM 3217 C CA . GLY A 1 435 ? -1.391 -12.781 28.552 1.00 85.75 435 GLY A CA 1
ATOM 3218 C C . GLY A 1 435 ? -1.406 -13.613 27.275 1.00 85.75 435 GLY A C 1
ATOM 3219 O O . GLY A 1 435 ? -1.355 -14.842 27.288 1.00 85.75 435 GLY A O 1
ATOM 3220 N N . TRP A 1 436 ? -1.480 -12.888 26.165 1.00 90.69 436 TRP A N 1
ATOM 3221 C CA . TRP A 1 436 ? -1.460 -13.425 24.810 1.00 90.69 436 TRP A CA 1
ATOM 3222 C C . TRP A 1 436 ? -0.269 -12.869 24.048 1.00 90.69 436 TRP A C 1
ATOM 3224 O O . TRP A 1 436 ? 0.048 -11.689 24.191 1.00 90.69 436 TRP A O 1
ATOM 3234 N N . ARG A 1 437 ? 0.349 -13.698 23.211 1.00 90.12 437 ARG A N 1
ATOM 3235 C CA . ARG A 1 437 ? 1.336 -13.288 22.215 1.00 90.12 437 ARG A CA 1
ATOM 3236 C C . ARG A 1 437 ? 0.854 -13.678 20.828 1.00 90.12 437 ARG A C 1
ATOM 3238 O O . ARG A 1 437 ? 0.573 -14.846 20.586 1.00 90.12 437 ARG A O 1
ATOM 3245 N N . PHE A 1 438 ? 0.832 -12.713 19.923 1.00 87.88 438 PHE A N 1
ATOM 3246 C CA . PHE A 1 438 ? 0.514 -12.908 18.514 1.00 87.88 438 PHE A CA 1
ATOM 3247 C C . PHE A 1 438 ? 1.802 -12.825 17.716 1.00 87.88 438 PHE A C 1
ATOM 3249 O O . PHE A 1 438 ? 2.538 -11.855 17.887 1.00 87.88 438 PHE A O 1
ATOM 3256 N N . ALA A 1 439 ? 2.095 -13.833 16.899 1.00 88.00 439 ALA A N 1
ATOM 3257 C CA . ALA A 1 439 ? 3.314 -13.885 16.100 1.00 88.00 439 ALA A CA 1
ATOM 3258 C C . ALA A 1 439 ? 3.024 -14.287 14.655 1.00 88.00 439 ALA A C 1
ATOM 3260 O O . ALA A 1 439 ? 2.225 -15.196 14.412 1.00 88.00 439 ALA A O 1
ATOM 3261 N N . ASP A 1 440 ? 3.702 -13.636 13.713 1.00 80.44 440 ASP A N 1
ATOM 3262 C CA . ASP A 1 440 ? 3.669 -14.034 12.306 1.00 80.44 440 ASP A CA 1
ATOM 3263 C C . ASP A 1 440 ? 4.341 -15.409 12.130 1.00 80.44 440 ASP A C 1
ATOM 3265 O O . ASP A 1 440 ? 5.456 -15.644 12.602 1.00 80.44 440 ASP A O 1
ATOM 3269 N N . LEU A 1 441 ? 3.648 -16.345 11.479 1.00 73.19 441 LEU A N 1
ATOM 3270 C CA . LEU A 1 441 ? 4.161 -17.693 11.224 1.00 73.19 441 LEU A CA 1
ATOM 3271 C C . LEU A 1 441 ? 5.038 -17.803 9.994 1.00 73.19 441 LEU A C 1
ATOM 3273 O O . LEU A 1 441 ? 5.873 -18.711 9.923 1.00 73.19 441 LEU A O 1
ATOM 3277 N N . ASP A 1 442 ? 4.750 -16.990 8.989 1.00 72.44 442 ASP A N 1
ATOM 3278 C CA . ASP A 1 442 ? 5.276 -17.175 7.645 1.00 72.44 442 ASP A CA 1
ATOM 3279 C C . ASP A 1 442 ? 6.057 -15.968 7.135 1.00 72.44 442 ASP A C 1
ATOM 3281 O O . ASP A 1 442 ? 6.528 -16.002 5.996 1.00 72.44 442 ASP A O 1
ATOM 3285 N N . SER A 1 443 ? 6.281 -14.974 8.003 1.00 70.19 443 SER A N 1
ATOM 3286 C CA . SER A 1 443 ? 7.028 -13.753 7.688 1.00 70.19 443 SER A CA 1
ATOM 3287 C C . SER A 1 443 ? 6.441 -13.039 6.467 1.00 70.19 443 SER A C 1
ATOM 3289 O O . SER A 1 443 ? 7.178 -12.463 5.667 1.00 70.19 443 SER A O 1
ATOM 3291 N N . ARG A 1 444 ? 5.119 -13.148 6.272 1.00 60.44 444 ARG A N 1
ATOM 3292 C CA . ARG A 1 444 ? 4.391 -12.422 5.223 1.00 60.44 444 ARG A CA 1
ATOM 3293 C C . ARG A 1 444 ? 3.930 -11.053 5.692 1.00 60.44 444 ARG A C 1
ATOM 3295 O O . ARG A 1 444 ? 3.615 -10.217 4.847 1.00 60.44 444 ARG A O 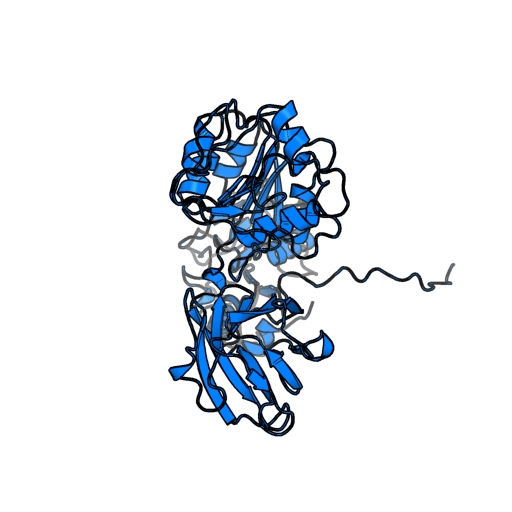1
ATOM 3302 N N . LEU A 1 445 ? 3.859 -10.828 7.002 1.00 65.19 445 LEU A N 1
ATOM 3303 C CA . LEU A 1 445 ? 3.636 -9.504 7.552 1.00 65.19 445 LEU A CA 1
ATOM 3304 C C . LEU A 1 445 ? 4.936 -8.709 7.464 1.00 65.19 445 LEU A C 1
ATOM 3306 O O . LEU A 1 445 ? 6.015 -9.251 7.713 1.00 65.19 445 LEU A O 1
ATOM 3310 N N . PRO A 1 446 ? 4.859 -7.409 7.150 1.00 66.25 446 PRO A N 1
ATOM 3311 C CA . PRO A 1 446 ? 5.997 -6.537 7.377 1.00 66.25 446 PRO A CA 1
ATOM 3312 C C . PRO A 1 446 ? 6.378 -6.565 8.863 1.00 66.25 446 PRO A C 1
ATOM 3314 O O . PRO A 1 446 ? 5.513 -6.771 9.711 1.00 66.25 446 PRO A O 1
ATOM 3317 N N . GLY A 1 447 ? 7.646 -6.323 9.200 1.00 72.75 447 GLY A N 1
ATOM 3318 C CA . GLY A 1 447 ? 8.077 -6.295 10.601 1.00 72.75 447 GLY A CA 1
ATOM 3319 C C . GLY A 1 447 ? 7.277 -5.275 11.417 1.00 72.75 447 GLY A C 1
ATOM 3320 O O . GLY A 1 447 ? 6.998 -4.186 10.939 1.00 72.75 447 GLY A O 1
ATOM 3321 N N . ILE A 1 448 ? 6.869 -5.601 12.637 1.00 79.94 448 ILE A N 1
ATOM 3322 C CA . ILE A 1 448 ? 6.062 -4.740 13.507 1.00 79.94 448 ILE A CA 1
ATOM 3323 C C . ILE A 1 448 ? 6.929 -3.587 14.030 1.00 79.94 448 ILE A C 1
ATOM 3325 O O . ILE A 1 448 ? 7.878 -3.788 14.790 1.00 79.94 448 ILE A O 1
ATOM 3329 N N . GLY A 1 449 ? 6.584 -2.364 13.626 1.00 74.50 449 GLY A N 1
ATOM 3330 C CA . GLY A 1 449 ? 7.234 -1.122 14.050 1.00 74.50 449 GLY A CA 1
ATOM 3331 C C . GLY A 1 449 ? 6.613 -0.497 15.303 1.00 74.50 449 GLY A C 1
ATOM 3332 O O . GLY A 1 449 ? 7.226 0.375 15.917 1.00 74.50 449 GLY A O 1
ATOM 3333 N N . GLY A 1 450 ? 5.417 -0.936 15.705 1.00 84.50 450 GLY A N 1
ATOM 3334 C CA . GLY A 1 450 ? 4.713 -0.411 16.870 1.00 84.50 450 GLY A CA 1
ATOM 3335 C C . GLY A 1 450 ? 3.546 -1.281 17.326 1.00 84.50 450 GLY A C 1
ATOM 3336 O O . GLY A 1 450 ? 2.962 -2.032 16.551 1.00 84.50 450 GLY A O 1
ATOM 3337 N N . ALA A 1 451 ? 3.171 -1.152 18.597 1.00 89.19 451 ALA A N 1
ATOM 3338 C CA . ALA A 1 451 ? 1.879 -1.610 19.091 1.00 89.19 451 ALA A CA 1
ATOM 3339 C C . ALA A 1 451 ? 1.346 -0.628 20.136 1.00 89.19 451 ALA A C 1
ATOM 3341 O O . ALA A 1 451 ? 2.102 -0.126 20.974 1.00 89.19 451 ALA A O 1
ATOM 3342 N N . SER A 1 452 ? 0.044 -0.352 20.105 1.00 89.06 452 SER A N 1
ATOM 3343 C CA . SER A 1 452 ? -0.609 0.553 21.054 1.00 89.06 452 SER A CA 1
ATOM 3344 C C . SER A 1 452 ? -1.993 0.057 21.475 1.00 89.06 452 SER A C 1
ATOM 3346 O O . SER A 1 452 ? -2.672 -0.662 20.741 1.00 89.06 452 SER A O 1
ATOM 3348 N N . LEU A 1 453 ? -2.413 0.429 22.689 1.00 88.19 453 LEU A N 1
ATOM 3349 C CA . LEU A 1 453 ? -3.793 0.243 23.137 1.00 88.19 453 LEU A CA 1
ATOM 3350 C C . LEU A 1 453 ? -4.668 1.273 22.419 1.00 88.19 453 LEU A C 1
ATOM 3352 O O . LEU A 1 453 ? -4.707 2.437 22.814 1.00 88.19 453 LEU A O 1
ATOM 3356 N N . ASP A 1 454 ? -5.345 0.832 21.365 1.00 81.75 454 ASP A N 1
ATOM 3357 C CA . ASP A 1 454 ? -6.216 1.675 20.546 1.00 81.75 454 ASP A CA 1
ATOM 3358 C C . ASP A 1 454 ? -7.519 1.994 21.284 1.00 81.75 454 ASP A C 1
ATOM 3360 O O . ASP A 1 454 ? -7.951 3.146 21.352 1.00 81.75 454 ASP A O 1
ATOM 3364 N N . PHE A 1 455 ? -8.109 0.981 21.927 1.00 83.00 455 PHE A N 1
ATOM 3365 C CA . PHE A 1 455 ? -9.315 1.156 22.723 1.00 83.00 455 PHE A CA 1
ATOM 3366 C C . PHE A 1 455 ? -9.340 0.261 23.960 1.00 83.00 455 PHE A C 1
ATOM 3368 O O . PHE A 1 455 ? -9.002 -0.922 23.918 1.00 83.00 455 PHE A O 1
ATOM 3375 N N . VAL A 1 456 ? -9.831 0.817 25.068 1.00 87.75 456 VAL A N 1
ATOM 3376 C CA . VAL A 1 456 ? -10.068 0.091 26.317 1.00 87.75 456 VAL A CA 1
ATOM 3377 C C . VAL A 1 456 ? -11.452 0.453 26.846 1.00 87.75 456 VAL A C 1
ATOM 3379 O O . VAL A 1 456 ? -11.729 1.613 27.160 1.00 87.75 456 VAL A O 1
ATOM 3382 N N . SER A 1 457 ? -12.335 -0.541 26.953 1.00 86.94 457 SER A N 1
ATOM 3383 C CA . SER A 1 457 ? -13.698 -0.331 27.447 1.00 86.94 457 SER A CA 1
ATOM 3384 C C . SER A 1 457 ? -13.743 0.263 28.848 1.00 86.94 457 SER A C 1
ATOM 3386 O O . SER A 1 457 ? -12.977 -0.103 29.741 1.00 86.94 457 SER A O 1
ATOM 3388 N N . ALA A 1 458 ? -14.737 1.124 29.078 1.00 86.88 458 ALA A N 1
ATOM 3389 C CA . ALA A 1 458 ? -15.044 1.609 30.414 1.00 86.88 458 ALA A CA 1
ATOM 3390 C C . ALA A 1 458 ? -15.316 0.426 31.359 1.00 86.88 458 ALA A C 1
ATOM 3392 O O . ALA A 1 458 ? -16.179 -0.410 31.097 1.00 86.88 458 ALA A O 1
ATOM 3393 N N . GLY A 1 459 ? -14.589 0.379 32.476 1.00 88.62 459 GLY A N 1
ATOM 3394 C CA . GLY A 1 459 ? -14.675 -0.710 33.450 1.00 88.62 459 GLY A CA 1
ATOM 3395 C C . GLY A 1 459 ? -13.584 -1.768 33.314 1.00 88.62 459 GLY A C 1
ATOM 3396 O O . GLY A 1 459 ? -13.491 -2.608 34.203 1.00 88.62 459 GLY A O 1
ATOM 3397 N N . VAL A 1 460 ? -12.740 -1.710 32.276 1.00 91.50 460 VAL A N 1
ATOM 3398 C CA . VAL A 1 460 ? -11.455 -2.415 32.293 1.00 91.50 460 VAL A CA 1
ATOM 3399 C C . VAL A 1 460 ? -10.521 -1.668 33.251 1.00 91.50 460 VAL A C 1
ATOM 3401 O O . VAL A 1 460 ? -10.292 -0.468 33.094 1.00 91.50 460 VAL A O 1
ATOM 3404 N N . ILE A 1 461 ? -10.032 -2.346 34.289 1.00 94.25 461 ILE A N 1
ATOM 3405 C CA . ILE A 1 461 ? -9.199 -1.764 35.351 1.00 94.25 461 ILE A CA 1
ATOM 3406 C C . ILE A 1 461 ? -7.861 -2.491 35.377 1.00 94.25 461 ILE A C 1
ATOM 3408 O O . ILE A 1 461 ? -7.819 -3.710 35.282 1.00 94.25 461 ILE A O 1
ATOM 3412 N N . GLY A 1 462 ? -6.775 -1.743 35.567 1.00 92.69 462 GLY A N 1
ATOM 3413 C CA . GLY A 1 462 ? -5.444 -2.319 35.761 1.00 92.69 462 GLY A CA 1
ATOM 3414 C C . GLY A 1 462 ? -4.660 -2.567 34.477 1.00 92.69 462 GLY A C 1
ATOM 3415 O O . GLY A 1 462 ? -3.526 -3.000 34.586 1.00 92.69 462 GLY A O 1
ATOM 3416 N N . LEU A 1 463 ? -5.229 -2.251 33.309 1.00 92.94 463 LEU A N 1
ATOM 3417 C CA . LEU A 1 463 ? -4.526 -2.280 32.030 1.00 92.94 463 LEU A CA 1
ATOM 3418 C C . LEU A 1 463 ? -3.920 -0.907 31.711 1.00 92.94 463 LEU A C 1
ATOM 3420 O O . LEU A 1 463 ? -4.620 0.110 31.767 1.00 92.94 463 LEU A O 1
ATOM 3424 N N . GLY A 1 464 ? -2.643 -0.877 31.348 1.00 91.50 464 GLY A N 1
ATOM 3425 C CA . GLY A 1 464 ? -1.927 0.310 30.896 1.00 91.50 464 GLY A CA 1
ATOM 3426 C C . GLY A 1 464 ? -0.949 0.023 29.751 1.00 91.50 464 GLY A C 1
ATOM 3427 O O . GLY A 1 464 ? -0.790 -1.120 29.336 1.00 91.50 464 GLY A O 1
ATOM 3428 N N . PRO A 1 465 ? -0.273 1.060 29.222 1.00 86.06 465 PRO A N 1
ATOM 3429 C CA . PRO A 1 465 ? 0.661 0.902 28.104 1.00 86.06 465 PRO A CA 1
ATOM 3430 C C . PRO A 1 465 ? 1.819 -0.065 28.383 1.00 86.06 465 PRO A C 1
ATOM 3432 O O . PRO A 1 465 ? 2.266 -0.738 27.466 1.00 86.06 465 PRO A O 1
ATOM 3435 N N . ASP A 1 466 ? 2.272 -0.168 29.638 1.00 91.81 466 ASP A N 1
ATOM 3436 C CA . ASP A 1 466 ? 3.365 -1.071 30.037 1.00 91.81 466 ASP A CA 1
ATOM 3437 C C . ASP A 1 466 ? 2.975 -2.561 29.963 1.00 91.81 466 ASP A C 1
ATOM 3439 O O . ASP A 1 466 ? 3.843 -3.433 30.002 1.00 91.81 466 ASP A O 1
ATOM 3443 N N . ASP A 1 467 ? 1.677 -2.858 29.854 1.00 92.44 467 ASP A N 1
ATOM 3444 C CA . ASP A 1 467 ? 1.158 -4.215 29.685 1.00 92.44 467 ASP A CA 1
ATOM 3445 C C . ASP A 1 467 ? 1.178 -4.670 28.221 1.00 92.44 467 ASP A C 1
ATOM 3447 O O . ASP A 1 467 ? 0.917 -5.838 27.934 1.00 92.44 467 ASP A O 1
ATOM 3451 N N . LEU A 1 468 ? 1.487 -3.767 27.290 1.00 93.44 468 LEU A N 1
ATOM 3452 C CA . LEU A 1 468 ? 1.614 -4.056 25.872 1.00 93.44 468 LEU A CA 1
ATOM 3453 C C . LEU A 1 468 ? 3.077 -3.928 25.454 1.00 93.44 468 LEU A C 1
ATOM 3455 O O . LEU A 1 468 ? 3.716 -2.894 25.634 1.00 93.44 468 LEU A O 1
ATOM 3459 N N . THR A 1 469 ? 3.611 -4.984 24.858 1.00 92.31 469 THR A N 1
ATOM 3460 C CA . THR A 1 469 ? 4.970 -4.995 24.309 1.00 92.31 469 THR A CA 1
ATOM 3461 C C . THR A 1 469 ? 4.948 -5.550 22.898 1.00 92.31 469 THR A C 1
ATOM 3463 O O . THR A 1 469 ? 4.025 -6.272 22.520 1.00 92.31 469 THR A O 1
ATOM 3466 N N . TYR A 1 470 ? 5.957 -5.212 22.106 1.00 91.75 470 TYR A N 1
ATOM 3467 C CA . TYR A 1 470 ? 6.109 -5.754 20.766 1.00 91.75 470 TYR A CA 1
ATOM 3468 C C . TYR A 1 470 ? 7.583 -5.971 20.425 1.00 91.75 470 TYR A C 1
ATOM 3470 O O . TYR A 1 470 ? 8.488 -5.377 21.018 1.00 91.75 470 TYR A O 1
ATOM 3478 N N . THR A 1 471 ? 7.799 -6.857 19.468 1.00 89.38 471 THR A N 1
ATOM 3479 C CA . THR A 1 471 ? 9.039 -7.075 18.727 1.00 89.38 471 THR A CA 1
ATOM 3480 C C . THR A 1 471 ? 8.710 -6.981 17.245 1.00 89.38 471 THR A C 1
ATOM 3482 O O . THR A 1 471 ? 7.537 -6.960 16.900 1.00 89.38 471 THR A O 1
ATOM 3485 N N . GLU A 1 472 ? 9.712 -7.048 16.372 1.00 81.25 472 GLU A N 1
ATOM 3486 C CA . GLU A 1 472 ? 9.501 -7.096 14.918 1.00 81.25 472 GLU A CA 1
ATOM 3487 C C . GLU A 1 472 ? 8.536 -8.221 14.489 1.00 81.25 472 GLU A C 1
ATOM 3489 O O . GLU A 1 472 ? 7.717 -8.020 13.606 1.00 81.25 472 GLU A O 1
ATOM 3494 N N . ASP A 1 473 ? 8.547 -9.365 15.181 1.00 84.56 473 ASP A N 1
ATOM 3495 C CA . ASP A 1 473 ? 7.701 -10.509 14.804 1.00 84.56 473 ASP A CA 1
ATOM 3496 C C . ASP A 1 473 ? 6.487 -10.756 15.712 1.00 84.56 473 ASP A C 1
ATOM 3498 O O . ASP A 1 473 ? 5.766 -11.736 15.510 1.00 84.56 473 ASP A O 1
ATOM 3502 N N . SER A 1 474 ? 6.281 -9.968 16.777 1.00 89.31 474 SER A N 1
ATOM 3503 C CA . SER A 1 474 ? 5.229 -10.302 17.744 1.00 89.31 474 SER A CA 1
ATOM 3504 C C . SER A 1 474 ? 4.684 -9.137 18.555 1.00 89.31 474 SER A C 1
ATOM 3506 O O . SER A 1 474 ? 5.399 -8.191 18.870 1.00 89.31 474 SER A O 1
ATOM 3508 N N . VAL A 1 475 ? 3.424 -9.259 18.972 1.00 90.75 475 VAL A N 1
ATOM 3509 C CA . VAL A 1 475 ? 2.769 -8.365 19.936 1.00 90.75 475 VAL A CA 1
ATOM 3510 C C . VAL A 1 475 ? 2.318 -9.182 21.133 1.00 90.75 475 VAL A C 1
ATOM 3512 O O . VAL A 1 475 ? 1.692 -10.226 20.971 1.00 90.75 475 VAL A O 1
ATOM 3515 N N . SER A 1 476 ? 2.640 -8.717 22.338 1.00 92.19 476 SER A N 1
ATOM 3516 C CA . SER A 1 476 ? 2.303 -9.391 23.592 1.00 92.19 476 SER A CA 1
ATOM 3517 C C . SER A 1 476 ? 1.492 -8.480 24.509 1.00 92.19 476 SER A C 1
ATOM 3519 O O . SER A 1 476 ? 1.927 -7.372 24.824 1.00 92.19 476 SER A O 1
ATOM 3521 N N . LEU A 1 477 ? 0.338 -8.969 24.967 1.00 93.38 477 LEU A N 1
ATOM 3522 C CA . LEU A 1 477 ? -0.553 -8.305 25.918 1.00 93.38 477 LEU A CA 1
ATOM 3523 C C . LEU A 1 477 ? -0.549 -9.050 27.251 1.00 93.38 477 LEU A C 1
ATOM 3525 O O . LEU A 1 477 ? -1.031 -10.179 27.329 1.00 93.38 477 LEU A O 1
ATOM 3529 N N . ASN A 1 478 ? -0.087 -8.402 28.313 1.00 91.62 478 ASN A N 1
ATOM 3530 C CA . ASN A 1 478 ? -0.134 -8.921 29.671 1.00 91.62 478 ASN A CA 1
ATOM 3531 C C . ASN A 1 478 ? -1.451 -8.532 30.360 1.00 91.62 478 ASN A C 1
ATOM 3533 O O . ASN A 1 478 ? -1.683 -7.371 30.668 1.00 91.62 478 ASN A O 1
ATOM 3537 N N . LEU A 1 479 ? -2.315 -9.504 30.655 1.00 91.12 479 LEU A N 1
ATOM 3538 C CA . LEU A 1 479 ? -3.559 -9.235 31.391 1.00 91.12 479 LEU A CA 1
ATOM 3539 C C . LEU A 1 479 ? -3.437 -9.498 32.899 1.00 91.12 479 LEU A C 1
ATOM 3541 O O . LEU A 1 479 ? -4.434 -9.434 33.608 1.00 91.12 479 LEU A O 1
ATOM 3545 N N . SER A 1 480 ? -2.254 -9.802 33.432 1.00 89.12 480 SER A N 1
ATOM 3546 C CA . SER A 1 480 ? -2.088 -10.104 34.858 1.00 89.12 480 SER A CA 1
ATOM 3547 C C . SER A 1 480 ? -2.527 -8.931 35.749 1.00 89.12 480 SER A C 1
ATOM 3549 O O . SER A 1 480 ? -1.887 -7.885 35.789 1.00 89.12 480 SER A O 1
ATOM 3551 N N . GLY A 1 481 ? -3.560 -9.143 36.565 1.00 89.88 481 GLY A N 1
ATOM 3552 C CA . GLY A 1 481 ? -4.131 -8.128 37.453 1.00 89.88 481 GLY A CA 1
ATOM 3553 C C . GLY A 1 481 ? -5.197 -7.248 36.797 1.00 89.88 481 GLY A C 1
ATOM 3554 O O . GLY A 1 481 ? -5.729 -6.363 37.470 1.00 89.88 481 GLY A O 1
ATOM 3555 N N . VAL A 1 482 ? -5.527 -7.491 35.525 1.00 91.69 482 VAL A N 1
ATOM 3556 C CA . VAL A 1 482 ? -6.567 -6.757 34.801 1.00 91.69 482 VAL A CA 1
ATOM 3557 C C . VAL A 1 482 ? -7.948 -7.272 35.208 1.00 91.69 482 VAL A C 1
ATOM 3559 O O . VAL A 1 482 ? -8.218 -8.473 35.219 1.00 91.69 482 VAL A O 1
ATOM 3562 N N . GLU A 1 483 ? -8.856 -6.357 35.532 1.00 93.06 483 GLU A N 1
ATOM 3563 C CA . GLU A 1 483 ? -10.276 -6.645 35.731 1.00 93.06 483 GLU A CA 1
ATOM 3564 C C . GLU A 1 483 ? -11.052 -6.196 34.496 1.00 93.06 483 GLU A C 1
ATOM 3566 O O . GLU A 1 483 ? -10.861 -5.082 34.018 1.00 93.06 483 GLU A O 1
ATOM 3571 N N . THR A 1 484 ? -11.944 -7.041 33.987 1.00 92.31 484 THR A N 1
ATOM 3572 C CA . THR A 1 484 ? -12.761 -6.766 32.800 1.00 92.31 484 THR A CA 1
ATOM 3573 C C . THR A 1 484 ? -14.248 -6.869 33.137 1.00 92.31 484 THR A C 1
ATOM 3575 O O . THR A 1 484 ? -14.646 -7.728 33.933 1.00 92.31 484 THR A O 1
ATOM 3578 N N . PRO A 1 485 ? -15.106 -5.996 32.581 1.00 90.75 485 PRO A N 1
ATOM 3579 C CA . PRO A 1 485 ? -16.546 -6.113 32.743 1.00 90.75 485 PRO A CA 1
ATOM 3580 C C . PRO A 1 485 ? -17.115 -7.136 31.751 1.00 90.75 485 PRO A C 1
ATOM 3582 O O . PRO A 1 485 ? -16.542 -7.383 30.693 1.00 90.75 485 PRO A O 1
ATOM 3585 N N . ALA A 1 486 ? -18.293 -7.685 32.059 1.00 87.31 486 ALA A N 1
ATOM 3586 C CA . ALA A 1 486 ? -19.054 -8.437 31.065 1.00 87.31 486 ALA A CA 1
ATOM 3587 C C . ALA A 1 486 ? -19.434 -7.498 29.910 1.00 87.31 486 ALA A C 1
ATOM 3589 O O . ALA A 1 486 ? -19.945 -6.404 30.166 1.00 87.31 486 ALA A O 1
ATOM 3590 N N . SER A 1 487 ? -19.187 -7.930 28.674 1.00 86.94 487 SER A N 1
ATOM 3591 C CA . SER A 1 487 ? -19.337 -7.127 27.452 1.00 86.94 487 SER A CA 1
ATOM 3592 C C . SER A 1 487 ? -18.373 -5.937 27.350 1.00 86.94 487 SER A C 1
ATOM 3594 O O . SER A 1 487 ? -18.661 -4.971 26.645 1.00 86.94 487 SER A O 1
ATOM 3596 N N . GLY A 1 488 ? -17.251 -5.969 28.077 1.00 86.94 488 GLY A N 1
ATOM 3597 C CA . GLY A 1 488 ? -16.120 -5.090 27.790 1.00 86.94 488 GLY A CA 1
ATOM 3598 C C . GLY A 1 488 ? -15.318 -5.606 26.602 1.00 86.94 488 GLY A C 1
ATOM 3599 O O . GLY A 1 488 ? -15.435 -6.766 26.234 1.00 86.94 488 GLY A O 1
ATOM 3600 N N . TYR A 1 489 ? -14.450 -4.771 26.054 1.00 87.94 489 TYR A N 1
ATOM 3601 C CA . TYR A 1 489 ? -13.447 -5.192 25.085 1.00 87.94 489 TYR A CA 1
ATOM 3602 C C . TYR A 1 489 ? -12.166 -4.360 25.203 1.00 87.94 489 TYR A C 1
ATOM 3604 O O . TYR A 1 489 ? -12.186 -3.233 25.723 1.00 87.94 489 TYR A O 1
ATOM 3612 N N . ILE A 1 490 ? -11.062 -4.937 24.736 1.00 90.75 490 ILE A N 1
ATOM 3613 C CA . ILE A 1 490 ? -9.763 -4.284 24.538 1.00 90.75 490 ILE A CA 1
ATOM 3614 C C . ILE A 1 490 ? -9.417 -4.421 23.061 1.00 90.75 490 ILE A C 1
ATOM 3616 O O . ILE A 1 490 ? -9.571 -5.501 22.501 1.00 90.75 490 ILE A O 1
ATOM 3620 N N . ARG A 1 491 ? -8.906 -3.356 22.451 1.00 88.56 491 ARG A N 1
ATOM 3621 C CA . ARG A 1 491 ? -8.370 -3.385 21.094 1.00 88.56 491 ARG A CA 1
ATOM 3622 C C . ARG A 1 491 ? -6.932 -2.896 21.095 1.00 88.56 491 ARG A C 1
ATOM 3624 O O . ARG A 1 491 ? -6.621 -1.841 21.652 1.00 88.56 491 ARG A O 1
ATOM 3631 N N . ILE A 1 492 ? -6.075 -3.670 20.454 1.00 89.50 492 ILE A N 1
ATOM 3632 C CA . ILE A 1 492 ? -4.681 -3.347 20.192 1.00 89.50 492 ILE A CA 1
ATOM 3633 C C . ILE A 1 492 ? -4.563 -2.997 18.717 1.00 89.50 492 ILE A C 1
ATOM 3635 O O . ILE A 1 492 ? -5.072 -3.726 17.867 1.00 89.50 492 ILE A O 1
ATOM 3639 N N . ARG A 1 493 ? -3.861 -1.907 18.426 1.00 83.38 493 ARG A N 1
ATOM 3640 C CA . ARG A 1 493 ? -3.380 -1.589 17.086 1.00 83.38 493 ARG A CA 1
ATOM 3641 C C . ARG A 1 493 ? -1.936 -2.048 16.957 1.00 83.38 493 ARG A C 1
ATOM 3643 O O . ARG A 1 493 ? -1.123 -1.770 17.839 1.00 83.38 493 ARG A O 1
ATOM 3650 N N . VAL A 1 494 ? -1.643 -2.727 15.861 1.00 81.81 494 VAL A N 1
ATOM 3651 C CA . VAL A 1 494 ? -0.320 -3.185 15.451 1.00 81.81 494 VAL A CA 1
ATOM 3652 C C . VAL A 1 494 ? 0.109 -2.339 14.262 1.00 81.81 494 VAL A C 1
ATOM 3654 O O . VAL A 1 494 ? -0.524 -2.352 13.210 1.00 81.81 494 VAL A O 1
ATOM 3657 N N . ASP A 1 495 ? 1.174 -1.572 14.437 1.00 75.25 495 ASP A N 1
ATOM 3658 C CA . ASP A 1 495 ? 1.748 -0.757 13.378 1.00 75.25 495 ASP A CA 1
ATOM 3659 C C . ASP A 1 495 ? 2.855 -1.562 12.699 1.00 75.25 495 ASP A C 1
ATOM 3661 O O . ASP A 1 495 ? 3.890 -1.859 13.296 1.00 75.25 495 ASP A O 1
ATOM 3665 N N . PHE A 1 496 ? 2.637 -1.932 11.441 1.00 72.12 496 PHE A N 1
ATOM 3666 C CA . PHE A 1 496 ? 3.629 -2.629 10.633 1.00 72.12 496 PHE A CA 1
ATOM 3667 C C . PHE A 1 496 ? 4.610 -1.628 9.997 1.00 72.12 496 PHE A C 1
ATOM 3669 O O . PHE A 1 496 ? 4.247 -0.519 9.605 1.00 72.12 496 PHE A O 1
ATOM 3676 N N . GLY A 1 497 ? 5.874 -2.024 9.903 1.00 48.31 497 GLY A N 1
ATOM 3677 C CA . GLY A 1 497 ? 7.063 -1.226 9.592 1.00 48.31 497 GLY A CA 1
ATOM 3678 C C . GLY A 1 497 ? 7.139 -0.679 8.171 1.00 48.31 497 GLY A C 1
ATOM 3679 O O . GLY A 1 497 ? 8.124 -0.043 7.820 1.00 48.31 497 GLY A O 1
ATOM 3680 N N . LEU A 1 498 ? 6.086 -0.837 7.368 1.00 46.25 498 LEU A N 1
ATOM 3681 C CA . LEU A 1 498 ? 5.961 -0.141 6.087 1.00 46.25 498 LEU A CA 1
ATOM 3682 C C . LEU A 1 498 ? 5.750 1.379 6.243 1.00 46.25 498 LEU A C 1
ATOM 3684 O O . LEU A 1 498 ? 5.801 2.089 5.245 1.00 46.25 498 LEU A O 1
ATOM 3688 N N . PHE A 1 499 ? 5.533 1.894 7.464 1.00 44.72 499 PHE A N 1
ATOM 3689 C CA . PHE A 1 499 ? 5.051 3.270 7.666 1.00 44.72 499 PHE A CA 1
ATOM 3690 C C . PHE A 1 499 ? 5.867 4.152 8.624 1.00 44.72 499 PHE A C 1
ATOM 3692 O O . PHE A 1 499 ? 5.559 5.335 8.755 1.00 44.72 499 PHE A O 1
ATOM 3699 N N . PHE A 1 500 ? 6.906 3.641 9.290 1.00 40.56 500 PHE A N 1
ATOM 3700 C CA . PHE A 1 500 ? 7.628 4.423 10.301 1.00 40.56 500 PHE A CA 1
ATOM 3701 C C . PHE A 1 500 ? 9.121 4.117 10.325 1.00 40.56 500 PHE A C 1
ATOM 3703 O O . PHE A 1 500 ? 9.610 3.464 11.239 1.00 40.56 500 PHE A O 1
ATOM 3710 N N . ASP A 1 501 ? 9.871 4.674 9.378 1.00 34.16 501 ASP A N 1
ATOM 3711 C CA . ASP A 1 501 ? 11.279 4.949 9.649 1.00 34.16 501 ASP A CA 1
ATOM 3712 C C . ASP A 1 501 ? 11.671 6.302 9.045 1.00 34.16 501 ASP A C 1
ATOM 3714 O O . ASP A 1 501 ? 11.796 6.458 7.831 1.00 34.16 501 ASP A O 1
ATOM 3718 N N . GLY A 1 502 ? 11.811 7.325 9.899 1.00 36.41 502 GLY A N 1
ATOM 3719 C CA . GLY A 1 502 ? 12.399 8.601 9.477 1.00 36.41 502 GLY A CA 1
ATOM 3720 C C . GLY A 1 502 ? 11.730 9.900 9.926 1.00 36.41 502 GLY A C 1
ATOM 3721 O O . GLY A 1 502 ? 11.749 10.865 9.168 1.00 36.41 502 GLY A O 1
ATOM 3722 N N . PHE A 1 503 ? 11.213 10.003 11.152 1.00 33.12 503 PHE A N 1
ATOM 3723 C CA . PHE A 1 503 ? 11.092 11.321 11.793 1.00 33.12 503 PHE A CA 1
ATOM 3724 C C . PHE A 1 503 ? 11.474 11.258 13.275 1.00 33.12 503 PHE A C 1
ATOM 3726 O O . PHE A 1 503 ? 10.684 11.550 14.169 1.00 33.12 503 PHE A O 1
ATOM 3733 N N . GLU A 1 504 ? 12.737 10.915 13.555 1.00 34.97 504 GLU A N 1
ATOM 3734 C CA . GLU A 1 504 ? 13.347 11.396 14.793 1.00 34.97 504 GLU A CA 1
ATOM 3735 C C . GLU A 1 504 ? 13.309 12.927 14.749 1.00 34.97 504 GLU A C 1
ATOM 3737 O O . GLU A 1 504 ? 14.014 13.575 13.969 1.00 34.97 504 GLU A O 1
ATOM 3742 N N . THR A 1 505 ? 12.465 13.531 15.585 1.00 34.12 505 THR A N 1
ATOM 3743 C CA . THR A 1 505 ? 12.520 14.961 15.869 1.00 34.12 505 THR A CA 1
ATOM 3744 C C . THR A 1 505 ? 13.889 15.254 16.468 1.00 34.12 505 THR A C 1
ATOM 3746 O O . THR A 1 505 ? 14.101 15.078 17.668 1.00 34.12 505 THR A O 1
ATOM 3749 N N . GLY A 1 506 ? 14.831 15.655 15.616 1.00 30.41 506 GLY A N 1
ATOM 3750 C CA . GLY A 1 506 ? 16.193 15.978 16.002 1.00 30.41 506 GLY A CA 1
ATOM 3751 C C . GLY A 1 506 ? 16.199 17.005 17.125 1.00 30.41 506 GLY A C 1
ATOM 3752 O O . GLY A 1 506 ? 16.012 18.204 16.905 1.00 30.41 506 GLY A O 1
ATOM 3753 N N . THR A 1 507 ? 16.458 16.540 18.344 1.00 32.59 507 THR A N 1
ATOM 3754 C CA . THR A 1 507 ? 16.964 17.398 19.404 1.00 32.59 507 THR A CA 1
ATOM 3755 C C . THR A 1 507 ? 18.324 17.898 18.949 1.00 32.59 507 THR A C 1
ATOM 3757 O O . THR A 1 507 ? 19.249 17.124 18.711 1.00 32.59 507 THR A O 1
ATOM 3760 N N . THR A 1 508 ? 18.421 19.211 18.788 1.00 37.38 508 THR A N 1
ATOM 3761 C CA . THR A 1 508 ? 19.652 19.942 18.519 1.00 37.38 508 THR A CA 1
ATOM 3762 C C . THR A 1 508 ? 20.754 19.526 19.490 1.00 37.38 508 THR A C 1
ATOM 3764 O O . THR A 1 508 ? 20.699 19.923 20.651 1.00 37.38 508 THR A O 1
ATOM 3767 N N . ASP A 1 509 ? 21.782 18.824 19.013 1.00 32.78 509 ASP A N 1
ATOM 3768 C CA . ASP A 1 509 ? 23.078 18.812 19.687 1.00 32.78 509 ASP A CA 1
ATOM 3769 C C . ASP A 1 509 ? 24.259 18.808 18.697 1.00 32.78 509 ASP A C 1
ATOM 3771 O O . ASP A 1 509 ? 24.544 17.858 17.975 1.00 32.78 509 ASP A O 1
ATOM 3775 N N . ALA A 1 510 ? 24.920 19.968 18.688 1.00 33.47 510 ALA A N 1
ATOM 3776 C CA . ALA A 1 510 ? 26.336 20.237 18.460 1.00 33.47 510 ALA A CA 1
ATOM 3777 C C . ALA A 1 510 ? 27.101 19.484 17.347 1.00 33.47 510 ALA A C 1
ATOM 3779 O O . ALA A 1 510 ? 27.804 18.506 17.596 1.00 33.47 510 ALA A O 1
ATOM 3780 N N . TRP A 1 511 ? 27.212 20.129 16.179 1.00 24.78 511 TRP A N 1
ATOM 3781 C CA . TRP A 1 511 ? 28.449 20.090 15.389 1.00 24.78 511 TRP A CA 1
ATOM 3782 C C . TRP A 1 511 ? 29.157 21.444 15.464 1.00 24.78 511 TRP A C 1
ATOM 3784 O O . TRP A 1 511 ? 28.766 22.426 14.834 1.00 24.78 511 TRP A O 1
ATOM 3794 N N . SER A 1 512 ? 30.212 21.496 16.279 1.00 35.72 512 SER A N 1
ATOM 3795 C CA . SER A 1 512 ? 31.175 22.594 16.294 1.00 35.72 512 SER A CA 1
ATOM 3796 C C . SER A 1 512 ? 32.501 22.113 15.719 1.00 35.72 512 SER A C 1
ATOM 3798 O O . SER A 1 512 ? 33.125 21.202 16.253 1.00 35.72 512 SER A O 1
ATOM 3800 N N . GLY A 1 513 ? 32.934 22.796 14.659 1.00 28.73 513 GLY A N 1
ATOM 3801 C CA . GLY A 1 513 ? 34.325 22.855 14.230 1.00 28.73 513 GLY A CA 1
ATOM 3802 C C . GLY A 1 513 ? 34.699 21.841 13.158 1.00 28.73 513 GLY A C 1
ATOM 3803 O O . GLY A 1 513 ? 34.876 20.674 13.459 1.00 28.73 513 GLY A O 1
ATOM 3804 N N . VAL A 1 514 ? 34.921 22.316 11.929 1.00 28.34 514 VAL A N 1
ATOM 3805 C CA . VAL A 1 514 ? 36.268 22.646 11.423 1.00 28.34 514 VAL A CA 1
ATOM 3806 C C . VAL A 1 514 ? 36.137 23.530 10.169 1.00 28.34 514 VAL A C 1
ATOM 3808 O O . VAL A 1 514 ? 35.385 23.228 9.250 1.00 28.34 514 VAL A O 1
ATOM 3811 N N . SER A 1 515 ? 36.896 24.627 10.140 1.00 27.17 515 SER A N 1
ATOM 3812 C CA . SER A 1 515 ? 37.384 25.323 8.938 1.00 27.17 515 SER A CA 1
ATOM 3813 C C . SER A 1 515 ? 38.683 26.050 9.328 1.00 27.17 515 SER A C 1
ATOM 3815 O O . SER A 1 515 ? 38.791 26.449 10.497 1.00 27.17 515 SER A O 1
ATOM 3817 N N . PRO A 1 516 ? 39.654 26.278 8.423 1.00 41.50 516 PRO A N 1
ATOM 3818 C CA . PRO A 1 516 ? 39.723 25.902 7.007 1.00 41.50 516 PRO A CA 1
ATOM 3819 C C . PRO A 1 516 ? 40.634 24.710 6.699 1.00 41.50 516 PRO A C 1
ATOM 3821 O O . PRO A 1 516 ? 41.607 24.473 7.453 1.00 41.50 516 PRO A O 1
#

Sequence (516 aa):
VDYYDTRAGTPSVGLLTNYDCVFTWTNSAHTDATAFGDNLADAVDAGTTVILGPFSTYTQGSALSGRIMTSGYSPVYSPSGGNHFTPSTWAGDGVIATHEAVEAYEATYRDELSLLGSGAQDASYVDGEIAVAAQLDFKTSYMNGGTDPNSTEPGDWPILLTNLCRSGAFDVLVLDSDSVNHYAVAAAAQLAVNYSVTDSTNFNAMLGSREWDLVLADVPSNSPTGGWTDFLSYLGGGGPAVLSYWGWSFDSNLAAPFGYTSAVDMSWAPGVSSLGPAAGPAGTHAFAGVPEVPHSNWSGQWLSDGAVFTPVAGTTTVGLLDGADPVMLLNPSGNGVAAPLIDEWSGTGADELWRNLALEVLPHDQFDGVAVLADWLYPDDATVLETHPLVVGPGVDLPDAEIQYGTGCDIFIHGPYIEFEFSSAITYDTTTFNGWRFADLDSRLPGIGGASLDFVSAGVIGLGPDDLTYTEDSVSLNLSGVETPASGYIRIRVDFGLFFDGFETGTTDAWSGVSP

Radius of gyration: 26.15 Å; chains: 1; bounding box: 74×51×70 Å

pLDDT: mean 80.3, std 16.44, range [24.78, 98.62]

Foldseek 3Di:
DDDDDQQVHADALVRQLVDLEDEDEDPAAGVDLAVNQQSLVVNLLLNRAYEYEFPCQQPPHHHHHHDCQALVHEQKHAPVSDWAQAKFKWPPFFDFQLCVPWPIWIARTFGQIDTGHQKDQGTATPVGGGQKIAHLLLSYIYHGHPNDPPPPTDTDSVSSSVSSSQVNWFEEEEADPQPPDCLLVLLCVQRGSHYDYDYLACRLVVLVPGDHLEYEYHEADDARDVGCVSVLVCVVVLRAYEHAYQCQLPDQVVAVQLQWGNDLDADADPAEAEQEPPDAPNHAQLCFPQPDDPDLCPVVVCNVSRPATHGHHQWYAHYDRVPPGGQWIQGNSQRYIYHHCLSVGPDDCSSVSSNSSSVRNGPLCLQAQFWKKKFFDPLEPPDTPDIDTFGADPDQGAQQVNDDQDHFWTWHHTRQKIKIWGQAKDFAASHRGFWIKMFGDPSSFAFFPDKDFRDWFDPWPDDDRVQWDDGRTMIIGTRHRIIAHRRTMTMMGTHHPVRDDDDPPDDDDDDDDDDD